Protein AF-A0AAD4EP24-F1 (afdb_monomer_lite)

Foldseek 3Di:
DDDDDPVRVVPDDQADQPDFDFQPCVLLVLLVVLLVLLVVLLVLLCCLCCPVVVHDDPLNVLLCVLRPDDALVVLSVLLVCLVPPLPLGGFPNNGDLVSQLVSLVSVLSNVLSLLSSLLSLLLSLLVVQCVVDDPPDPLNVVSVVLNVLSVVLSVVLNVCSCVQFVVPSVRRPPPDDPPRGDQPLVSQLSSLVVSLVSLVCSLVSCVVVVVPDPDDPLVVVLVVVLSVLSVVLSVLSVVLSVLSCCLRPPDPRNSNSVNSNSSSSSSNSSSSSSSSSSVSVSSCVPVVDDDDDDDDDDDDDDDDDDDDDDDDPVVVVVVLLVVLVVVVVCLVCVVPPDPDDDFPCRVCVVVVHDLQPAQEDEFLADPPVRLTAQLPGPQNYAYEFFPPVVVLDDAPPVDSNHPDHVSNVPSHHYHYDDLPQQDDPPDGDNFDDDPNWTWHDNVVPPQKIKTQQDDVHDRRIKMWGFDDDVVTDIDTGRPVSPPDPCVPPPDPVRYDPPDDPPHPPPPDPPPD

pLDDT: mean 79.27, std 17.79, range [28.62, 97.06]

Radius of gyration: 34.23 Å; chains: 1; bounding box: 93×61×88 Å

Organism: NCBI:txid669026

InterPro domains:
  IPR036866 Ribonuclease Z/Hydroxyacylglutathione hydrolase-like [G3DSA:3.60.15.10] (319-502)
  IPR036866 Ribonuclease Z/Hydroxyacylglutathione hydrolase-like [SSF56281] (338-500)
  IPR049326 Rhodopsin domain, fungi [PF20684] (44-284)
  IPR052337 Satratoxin biosynthesis SC1 cluster protein 4-like [PTHR33048] (27-323)

Sequence (512 aa):
MRSPPKDVVASWPAPNYIDPVTRGPALVIVEIIALCISTICLGLRLFVRIHILRSPDWDDWLMVVAAASVTGTGVTVCVVLASTHYGWDRHVWDLTMAKMVAGRQVSFAAQALFVTATGLAKISIFVSYLRIAPPASWFRRLTFIGIGLTAIITGSILIALFAECKPMSSYWNLARTQQDCFSENPMLMAHATTGAFLDFFIWVLPLPTLYRAKLPVSQRFALIALFSFGLVVVFAGCIRIYWIHYVVEETYDVTWYGFQLWLWTAVEVQLGIVCGCVPWLKSLKRFWKPQTVTEASARQSGPRSDGKGTISSKRVRALRMDTLRTMMTARGEHTDLERGSKDVYEILEEGRVDANSIEAIIWSHHHFEHVGNPSTFPPTTALIVGPGFKTMLPGYPANPDSTILESDLANRQLIELDFDMGSCGNDTYKTPTIGQFRALDYFGDGSFYLFDSPGHTIGHISALARVTANPASFVLLTGDAIHHPGEIRPSKYNPPPDNIIPEPFAPDPSGL

Secondary structure (DSSP, 8-state):
-PPPPHHHHHHSPPP-SSS--B--SHHHHHHHHHHHHHHHHHHHHHHIIIIIS----HHHHHHHIIIIISHHHHHHHHHHHHHHTS-TTB-GGG--HHHHHHHHHHHHHHHHHHHHHHHHHHHHHHHHHHHHSPTT-HHHHHHHHHHHHHHHHHHHHHHHHHHSBSSGGGGT-TTS-GGGB--HHHHHHHHHHHHHHHHHHHHHTTHHHHHHS---HHHHHHHHHHHHHHHHHHHHHHHHHHHHHIIIII-S-HHHHHHHHHHHHHHHHHHHHHHHHHHHHGGGGGTSS-----------------------HHHHHHHHHHHHHHHHHHHHSTTSS-SSPPPHHHHHHHTT--GGG--EEE-S--SHHHH--GGGS-TTSEEEE-TTGGGG-S-BTTSTT-SSBHHHHTTS-EEE-BTTTTEETTEE-PPPEETTEEEEESSSSSSEEEEE--SSSTT-EEEEEEEEETTEEEEEE-GGG-SSTTTT-SBTTBPPPS--SS-TTPPPTT--

Structure (mmCIF, N/CA/C/O backbone):
data_AF-A0AAD4EP24-F1
#
_entry.id   AF-A0AAD4EP24-F1
#
loop_
_atom_site.group_PDB
_atom_site.id
_atom_site.type_symbol
_atom_site.label_atom_id
_atom_site.label_alt_id
_atom_site.label_comp_id
_atom_site.label_asym_id
_atom_site.label_entity_id
_atom_site.label_seq_id
_atom_site.pdbx_PDB_ins_code
_atom_site.Cartn_x
_atom_site.Cartn_y
_atom_site.Cartn_z
_atom_site.occupancy
_atom_site.B_iso_or_equiv
_atom_site.auth_seq_id
_atom_site.auth_comp_id
_atom_site.auth_asym_id
_atom_site.auth_atom_id
_atom_site.pdbx_PDB_model_num
ATOM 1 N N . MET A 1 1 ? 25.139 -7.328 -18.710 1.00 62.94 1 MET A N 1
ATOM 2 C CA . MET A 1 1 ? 24.661 -8.050 -19.910 1.00 62.94 1 MET A CA 1
ATOM 3 C C . MET A 1 1 ? 25.853 -8.612 -20.660 1.00 62.94 1 MET A C 1
ATOM 5 O O . MET A 1 1 ? 26.884 -7.948 -20.735 1.00 62.94 1 MET A O 1
ATOM 9 N N . ARG A 1 2 ? 25.726 -9.830 -21.189 1.00 74.00 2 ARG A N 1
ATOM 10 C CA . ARG A 1 2 ? 26.747 -10.455 -22.040 1.00 74.00 2 ARG A CA 1
ATOM 11 C C . ARG A 1 2 ? 26.769 -9.807 -23.427 1.00 74.00 2 ARG A C 1
ATOM 13 O O . ARG A 1 2 ? 25.726 -9.387 -23.924 1.00 74.00 2 ARG A O 1
ATOM 20 N N . SER A 1 3 ? 27.945 -9.739 -24.048 1.00 74.50 3 SER A N 1
ATOM 21 C CA . SER A 1 3 ? 28.042 -9.270 -25.435 1.00 74.50 3 SER A CA 1
ATOM 22 C C . SER A 1 3 ? 27.610 -10.392 -26.376 1.00 74.50 3 SER A C 1
ATOM 24 O O . SER A 1 3 ? 28.006 -11.539 -26.149 1.00 74.50 3 SER A O 1
ATOM 26 N N . PRO A 1 4 ? 26.822 -10.093 -27.420 1.00 80.00 4 PRO A N 1
ATOM 27 C CA . PRO A 1 4 ? 26.449 -11.086 -28.413 1.00 80.00 4 PRO A CA 1
ATOM 28 C C . PRO A 1 4 ? 27.687 -11.552 -29.203 1.00 80.00 4 PRO A C 1
ATOM 30 O O . PRO A 1 4 ? 28.484 -10.715 -29.642 1.00 80.00 4 PRO A O 1
ATOM 33 N N . PRO A 1 5 ? 27.876 -12.872 -29.388 1.00 83.19 5 PRO A N 1
ATOM 34 C CA . PRO A 1 5 ? 28.864 -13.428 -30.302 1.00 83.19 5 PRO A CA 1
ATOM 35 C C . PRO A 1 5 ? 28.684 -12.885 -31.724 1.00 83.19 5 PRO A C 1
ATOM 37 O O . PRO A 1 5 ? 27.574 -12.549 -32.141 1.00 83.19 5 PRO A O 1
ATOM 40 N N . LYS A 1 6 ? 29.775 -12.793 -32.491 1.00 82.81 6 LYS A N 1
ATOM 41 C CA . LYS A 1 6 ? 29.748 -12.193 -33.839 1.00 82.81 6 LYS A CA 1
ATOM 42 C C . LYS A 1 6 ? 28.834 -12.952 -34.806 1.00 82.81 6 LYS A C 1
ATOM 44 O O . LYS A 1 6 ? 28.214 -12.330 -35.659 1.00 82.81 6 LYS A O 1
ATOM 49 N N . ASP A 1 7 ? 28.750 -14.267 -34.658 1.00 85.12 7 ASP A N 1
ATOM 50 C CA . ASP A 1 7 ? 27.849 -15.162 -35.386 1.00 85.12 7 ASP A CA 1
ATOM 51 C C . ASP A 1 7 ? 26.374 -14.865 -35.084 1.00 85.12 7 ASP A C 1
ATOM 53 O O . ASP A 1 7 ? 25.567 -14.774 -36.008 1.00 85.12 7 ASP A O 1
ATOM 57 N N . VAL A 1 8 ? 26.033 -14.599 -33.820 1.00 85.44 8 VAL A N 1
ATOM 58 C CA . VAL A 1 8 ? 24.677 -14.193 -33.427 1.00 85.44 8 VAL A CA 1
ATOM 59 C C . VAL A 1 8 ? 24.332 -12.823 -34.005 1.00 85.44 8 VAL A C 1
ATOM 61 O O . VAL A 1 8 ? 23.261 -12.665 -34.584 1.00 85.44 8 VAL A O 1
ATOM 64 N N . VAL A 1 9 ? 25.244 -11.849 -33.924 1.00 83.75 9 VAL A N 1
ATOM 65 C CA . VAL A 1 9 ? 25.025 -10.517 -34.520 1.00 83.75 9 VAL A CA 1
ATOM 66 C C . VAL A 1 9 ? 24.841 -10.613 -36.037 1.00 83.75 9 VAL A C 1
ATOM 68 O O . VAL A 1 9 ? 23.993 -9.926 -36.595 1.00 83.75 9 VAL A O 1
ATOM 71 N N . ALA A 1 10 ? 25.596 -11.487 -36.707 1.00 84.06 10 ALA A N 1
ATOM 72 C CA . ALA A 1 10 ? 25.467 -11.714 -38.146 1.00 84.06 10 ALA A CA 1
ATOM 73 C C . ALA A 1 10 ? 24.144 -12.397 -38.536 1.00 84.06 10 ALA A C 1
ATOM 75 O O . ALA A 1 10 ? 23.699 -12.246 -39.671 1.00 84.06 10 ALA A O 1
ATOM 76 N N . SER A 1 11 ? 23.517 -13.135 -37.613 1.00 89.62 11 SER A N 1
ATOM 77 C CA . SER A 1 11 ? 22.205 -13.759 -37.828 1.00 89.62 11 SER A CA 1
ATOM 78 C C . SER A 1 11 ? 21.028 -12.785 -37.703 1.00 89.62 11 SER A C 1
ATOM 80 O O . SER A 1 11 ? 19.905 -13.137 -38.066 1.00 89.62 11 SER A O 1
ATOM 82 N N . TRP A 1 12 ? 21.254 -11.574 -37.182 1.00 88.31 12 TRP A N 1
ATOM 83 C CA . TRP A 1 12 ? 20.189 -10.597 -36.988 1.00 88.31 12 TRP A CA 1
ATOM 84 C C . TRP A 1 12 ? 19.688 -10.004 -38.312 1.00 88.31 12 TRP A C 1
ATOM 86 O O . TRP A 1 12 ? 20.472 -9.817 -39.247 1.00 88.31 12 TRP A O 1
ATOM 96 N N . PRO A 1 13 ? 18.388 -9.662 -38.399 1.00 90.62 13 PRO A N 1
ATOM 97 C CA . PRO A 1 13 ? 17.847 -8.922 -39.531 1.00 90.62 13 PRO A CA 1
ATOM 98 C C . PRO A 1 13 ? 18.548 -7.573 -39.732 1.00 90.62 13 PRO A C 1
ATOM 100 O O . PRO A 1 13 ? 19.121 -6.999 -38.804 1.00 90.62 13 PRO A O 1
ATOM 103 N N . ALA A 1 14 ? 18.452 -7.032 -40.950 1.00 86.69 14 ALA A N 1
ATOM 104 C CA . ALA A 1 14 ? 18.915 -5.677 -41.225 1.00 86.69 14 ALA A CA 1
ATOM 105 C C . ALA A 1 14 ? 18.166 -4.667 -40.324 1.00 86.69 14 ALA A C 1
ATOM 107 O O . ALA A 1 14 ? 16.932 -4.697 -40.307 1.00 86.69 14 ALA A O 1
ATOM 108 N N . PRO A 1 15 ? 18.877 -3.774 -39.607 1.00 87.38 15 PRO A N 1
ATOM 109 C CA . PRO A 1 15 ? 18.262 -2.776 -38.738 1.00 87.38 15 PRO A CA 1
ATOM 110 C C . PRO A 1 15 ? 17.235 -1.902 -39.458 1.00 87.38 15 PRO A C 1
ATOM 112 O O . PRO A 1 15 ? 17.551 -1.269 -40.470 1.00 87.38 15 PRO A O 1
ATOM 115 N N . ASN A 1 16 ? 16.033 -1.794 -38.898 1.00 89.62 16 ASN A N 1
ATOM 116 C CA . ASN A 1 16 ? 15.007 -0.876 -39.371 1.00 89.62 16 ASN A CA 1
ATOM 117 C C . ASN A 1 16 ? 14.852 0.301 -38.399 1.00 89.62 16 ASN A C 1
ATOM 119 O O . ASN A 1 16 ? 14.092 0.259 -37.436 1.00 89.62 16 ASN A O 1
ATOM 123 N N . TYR A 1 17 ? 15.561 1.398 -38.673 1.00 86.25 17 TYR A N 1
ATOM 124 C CA . TYR A 1 17 ? 15.497 2.602 -37.836 1.00 86.25 17 TYR A CA 1
ATOM 125 C C . TYR A 1 17 ? 14.299 3.516 -38.128 1.00 86.25 17 TYR A C 1
ATOM 127 O O . TYR A 1 17 ? 14.071 4.458 -37.368 1.00 86.25 17 TYR A O 1
ATOM 135 N N . ILE A 1 18 ? 13.574 3.278 -39.226 1.00 84.69 18 ILE A N 1
ATOM 136 C CA . ILE A 1 18 ? 12.519 4.173 -39.722 1.00 84.69 18 ILE A CA 1
ATOM 137 C C . ILE A 1 18 ? 11.156 3.739 -39.179 1.00 84.69 18 ILE A C 1
ATOM 139 O O . ILE A 1 18 ? 10.444 4.568 -38.619 1.00 84.69 18 ILE A O 1
ATOM 143 N N . ASP A 1 19 ? 10.827 2.451 -39.299 1.00 85.31 19 ASP A N 1
ATOM 144 C CA . ASP A 1 19 ? 9.550 1.886 -38.846 1.00 85.31 19 ASP A CA 1
ATOM 145 C C . ASP A 1 19 ? 9.747 0.504 -38.192 1.00 85.31 19 ASP A C 1
ATOM 147 O O . ASP A 1 19 ? 9.393 -0.526 -38.774 1.00 85.31 19 ASP A O 1
ATOM 151 N N . PRO A 1 20 ? 10.421 0.441 -37.028 1.00 89.00 20 PRO A N 1
ATOM 152 C CA . PRO A 1 20 ? 10.692 -0.822 -36.355 1.00 89.00 20 PRO A CA 1
ATOM 153 C C . PRO A 1 20 ? 9.420 -1.458 -35.799 1.00 89.00 20 PRO A C 1
ATOM 155 O O . PRO A 1 20 ? 8.490 -0.773 -35.371 1.00 89.00 20 PRO A O 1
ATOM 158 N N . VAL A 1 21 ? 9.429 -2.787 -35.691 1.00 89.31 21 VAL A N 1
ATOM 159 C CA . VAL A 1 21 ? 8.364 -3.520 -34.998 1.00 89.31 21 VAL A CA 1
ATOM 160 C C . VAL A 1 21 ? 8.386 -3.146 -33.515 1.00 89.31 21 VAL A C 1
ATOM 162 O O . VAL A 1 21 ? 9.416 -3.259 -32.848 1.00 89.31 21 VAL A O 1
ATOM 165 N N . THR A 1 22 ? 7.239 -2.716 -32.989 1.00 90.25 22 THR A N 1
ATOM 166 C CA . THR A 1 22 ? 7.082 -2.335 -31.578 1.00 90.25 22 THR A CA 1
ATOM 167 C C . THR A 1 22 ? 6.056 -3.217 -30.873 1.00 90.25 22 THR A C 1
ATOM 169 O O . THR A 1 22 ? 5.113 -3.720 -31.485 1.00 90.25 22 THR A O 1
ATOM 172 N N . ARG A 1 23 ? 6.206 -3.386 -29.555 1.00 86.50 23 ARG A N 1
ATOM 173 C CA . ARG A 1 23 ? 5.222 -4.077 -28.698 1.00 86.50 23 ARG A CA 1
ATOM 174 C C . ARG A 1 23 ? 3.975 -3.246 -28.369 1.00 86.50 23 ARG A C 1
ATOM 176 O O . ARG A 1 23 ? 3.052 -3.754 -27.733 1.00 86.50 23 ARG A O 1
ATOM 183 N N . GLY A 1 24 ? 3.936 -1.985 -28.793 1.00 87.06 24 GLY A N 1
ATOM 184 C CA . GLY A 1 24 ? 2.836 -1.067 -28.513 1.00 87.06 24 GLY A CA 1
ATOM 185 C C . GLY A 1 24 ? 2.810 -0.538 -27.068 1.00 87.06 24 GLY A C 1
ATOM 186 O O . GLY A 1 24 ? 3.735 -0.766 -26.286 1.00 87.06 24 GLY A O 1
ATOM 187 N N . PRO A 1 25 ? 1.741 0.185 -26.685 1.00 88.62 25 PRO A N 1
ATOM 188 C CA . PRO A 1 25 ? 1.689 0.964 -25.444 1.00 88.62 25 PRO A CA 1
ATOM 189 C C . PRO A 1 25 ? 1.304 0.152 -24.195 1.00 88.62 25 PRO A C 1
ATOM 191 O O . PRO A 1 25 ? 1.095 0.737 -23.134 1.00 88.62 25 PRO A O 1
ATOM 194 N N . ALA A 1 26 ? 1.180 -1.176 -24.295 1.00 87.19 26 ALA A N 1
ATOM 195 C CA . ALA A 1 26 ? 0.604 -2.018 -23.243 1.00 87.19 26 ALA A CA 1
ATOM 196 C C . ALA A 1 26 ? 1.304 -1.856 -21.883 1.00 87.19 26 ALA A C 1
ATOM 198 O O . ALA A 1 26 ? 0.634 -1.716 -20.864 1.00 87.19 26 ALA A O 1
ATOM 199 N N . LEU A 1 27 ? 2.639 -1.811 -21.871 1.00 86.31 27 LEU A N 1
ATOM 200 C CA . LEU A 1 27 ? 3.416 -1.618 -20.644 1.00 86.31 27 LEU A CA 1
ATOM 201 C C . LEU A 1 27 ? 3.127 -0.256 -20.006 1.00 86.31 27 LEU A C 1
ATOM 203 O O . LEU A 1 27 ? 2.814 -0.203 -18.825 1.00 86.31 27 LEU A O 1
ATOM 207 N N . VAL A 1 28 ? 3.105 0.825 -20.788 1.00 87.94 28 VAL A N 1
ATOM 208 C CA . VAL A 1 28 ? 2.785 2.170 -20.278 1.00 87.94 28 VAL A CA 1
ATOM 209 C C . VAL A 1 28 ? 1.371 2.224 -19.693 1.00 87.94 28 VAL A C 1
ATOM 211 O O . VAL A 1 28 ? 1.163 2.823 -18.640 1.00 87.94 28 VAL A O 1
ATOM 214 N N . ILE A 1 29 ? 0.400 1.574 -20.341 1.00 89.75 29 ILE A N 1
ATOM 215 C CA . ILE A 1 29 ? -0.987 1.519 -19.860 1.00 89.75 29 ILE A CA 1
ATOM 216 C C . ILE A 1 29 ? -1.062 0.806 -18.506 1.00 89.75 29 ILE A C 1
ATOM 218 O O . ILE A 1 29 ? -1.659 1.340 -17.570 1.00 89.75 29 ILE A O 1
ATOM 222 N N . VAL A 1 30 ? -0.446 -0.375 -18.388 1.00 88.25 30 VAL A N 1
ATOM 223 C CA . VAL A 1 30 ? -0.438 -1.145 -17.134 1.00 88.25 30 VAL A CA 1
ATOM 224 C C . VAL A 1 30 ? 0.235 -0.351 -16.015 1.00 88.25 30 VAL A C 1
ATOM 226 O O . VAL A 1 30 ? -0.309 -0.274 -14.914 1.00 88.25 30 VAL A O 1
ATOM 229 N N . GLU A 1 31 ? 1.356 0.305 -16.314 1.00 85.44 31 GLU A N 1
ATOM 230 C CA . GLU A 1 31 ? 2.093 1.128 -15.356 1.00 85.44 31 GLU A CA 1
ATOM 231 C C . GLU A 1 31 ? 1.285 2.301 -14.809 1.00 85.44 31 GLU A C 1
ATOM 233 O O . GLU A 1 31 ? 1.237 2.519 -13.597 1.00 85.44 31 GLU A O 1
ATOM 238 N N . ILE A 1 32 ? 0.624 3.055 -15.691 1.00 87.94 32 ILE A N 1
ATOM 239 C CA . ILE A 1 32 ? -0.176 4.216 -15.288 1.00 87.94 32 ILE A CA 1
ATOM 240 C C . ILE A 1 32 ? -1.355 3.767 -14.423 1.00 87.94 32 ILE A C 1
ATOM 242 O O . ILE A 1 32 ? -1.615 4.370 -13.382 1.00 87.94 32 ILE A O 1
ATOM 246 N N . ILE A 1 33 ? -2.042 2.687 -14.811 1.00 90.62 33 ILE A N 1
ATOM 247 C CA . ILE A 1 33 ? -3.167 2.145 -14.036 1.00 90.62 33 ILE A CA 1
ATOM 248 C C . ILE A 1 33 ? -2.694 1.706 -12.649 1.00 90.62 33 ILE A C 1
ATOM 250 O O . ILE A 1 33 ? -3.297 2.089 -11.642 1.00 90.62 33 ILE A O 1
ATOM 254 N N . ALA A 1 34 ? -1.605 0.937 -12.584 1.00 87.06 34 ALA A N 1
ATOM 255 C CA . ALA A 1 34 ? -1.043 0.489 -11.319 1.00 87.06 34 ALA A CA 1
ATOM 256 C C . ALA A 1 34 ? -0.623 1.683 -10.444 1.00 87.06 34 ALA A C 1
ATOM 258 O O . ALA A 1 34 ? -0.926 1.685 -9.248 1.00 87.06 34 ALA A O 1
ATOM 259 N N . LEU A 1 35 ? -0.036 2.730 -11.044 1.00 88.00 35 LEU A N 1
ATOM 260 C CA . LEU A 1 35 ? 0.394 3.944 -10.341 1.00 88.00 35 LEU A CA 1
ATOM 261 C C . LEU A 1 35 ? -0.787 4.701 -9.741 1.00 88.00 35 LEU A C 1
ATOM 263 O O . LEU A 1 35 ? -0.732 5.131 -8.587 1.00 88.00 35 LEU A O 1
ATOM 267 N N . CYS A 1 36 ? -1.875 4.845 -10.495 1.00 89.44 36 CYS A N 1
ATOM 268 C CA . CYS A 1 36 ? -3.095 5.453 -9.981 1.00 89.44 36 CYS A CA 1
ATOM 269 C C . CYS A 1 36 ? -3.636 4.664 -8.781 1.00 89.44 36 CYS A C 1
ATOM 271 O O . CYS A 1 36 ? -3.939 5.259 -7.746 1.00 89.44 36 CYS A O 1
ATOM 273 N N . ILE A 1 37 ? -3.706 3.333 -8.886 1.00 89.12 37 ILE A N 1
ATOM 274 C CA . ILE A 1 37 ? -4.206 2.470 -7.807 1.00 89.12 37 ILE A CA 1
ATOM 275 C C . ILE A 1 37 ? -3.319 2.583 -6.563 1.00 89.12 37 ILE A C 1
ATOM 277 O O . ILE A 1 37 ? -3.830 2.820 -5.466 1.00 89.12 37 ILE A O 1
ATOM 281 N N . SER A 1 38 ? -1.999 2.458 -6.715 1.00 87.75 38 SER A N 1
ATOM 282 C CA . SER A 1 38 ? -1.055 2.527 -5.595 1.00 87.75 38 SER A CA 1
ATOM 283 C C . SER A 1 38 ? -1.075 3.900 -4.914 1.00 87.75 38 SER A C 1
ATOM 285 O O . SER A 1 38 ? -1.095 3.975 -3.682 1.00 87.75 38 SER A O 1
ATOM 287 N N . THR A 1 39 ? -1.191 4.981 -5.692 1.00 87.81 39 THR A N 1
ATOM 288 C CA . THR A 1 39 ? -1.302 6.356 -5.181 1.00 87.81 39 THR A CA 1
ATOM 289 C C . THR A 1 39 ? -2.600 6.577 -4.407 1.00 87.81 39 THR A C 1
ATOM 291 O O . THR A 1 39 ? -2.577 7.147 -3.315 1.00 87.81 39 THR A O 1
ATOM 294 N N . ILE A 1 40 ? -3.734 6.087 -4.921 1.00 89.62 40 ILE A N 1
ATOM 295 C CA . ILE A 1 40 ? -5.026 6.158 -4.223 1.00 89.62 40 ILE A CA 1
ATOM 296 C C . ILE A 1 40 ? -4.964 5.364 -2.913 1.00 89.62 40 ILE A C 1
ATOM 298 O O . ILE A 1 40 ? -5.366 5.875 -1.867 1.00 89.62 40 ILE A O 1
ATOM 302 N N . CYS A 1 41 ? -4.425 4.141 -2.931 1.00 87.69 41 CYS A N 1
ATOM 303 C CA . CYS A 1 41 ? -4.275 3.325 -1.726 1.00 87.69 41 CYS A CA 1
ATOM 304 C C . CYS A 1 41 ? -3.390 3.999 -0.669 1.00 87.69 41 CYS A C 1
ATOM 306 O O . CYS A 1 41 ? -3.735 3.969 0.515 1.00 87.69 41 CYS A O 1
ATOM 308 N N . LEU A 1 42 ? -2.289 4.634 -1.082 1.00 88.56 42 LEU A N 1
ATOM 309 C CA . LEU A 1 42 ? -1.435 5.409 -0.186 1.00 88.56 42 LEU A CA 1
ATOM 310 C C . LEU A 1 42 ? -2.167 6.632 0.373 1.00 88.56 42 LEU A C 1
ATOM 312 O O . LEU A 1 42 ? -2.125 6.863 1.579 1.00 88.56 42 LEU A O 1
ATOM 316 N N . GLY A 1 43 ? -2.867 7.388 -0.475 1.00 89.38 43 GLY A N 1
ATOM 317 C CA . GLY A 1 43 ? -3.657 8.545 -0.056 1.00 89.38 43 GLY A CA 1
ATOM 318 C C . GLY A 1 43 ? -4.709 8.164 0.985 1.00 89.38 43 GLY A C 1
ATOM 319 O O . GLY A 1 43 ? -4.800 8.797 2.035 1.00 89.38 43 GLY A O 1
ATOM 320 N N . LEU A 1 44 ? -5.429 7.062 0.758 1.00 88.00 44 LEU A N 1
ATOM 321 C CA . LEU A 1 44 ? -6.381 6.508 1.722 1.00 88.00 44 LEU A CA 1
ATOM 322 C C . LEU A 1 44 ? -5.697 6.057 3.016 1.00 88.00 44 LEU A C 1
ATOM 324 O O . LEU A 1 44 ? -6.210 6.330 4.101 1.00 88.00 44 LEU A O 1
ATOM 328 N N . ARG A 1 45 ? -4.534 5.397 2.929 1.00 86.88 45 ARG A N 1
ATOM 329 C CA . ARG A 1 45 ? -3.745 5.018 4.108 1.00 86.88 45 ARG A CA 1
ATOM 330 C C . ARG A 1 45 ? -3.386 6.256 4.931 1.00 86.88 45 ARG A C 1
ATOM 332 O O . ARG A 1 45 ? -3.660 6.277 6.126 1.00 86.88 45 ARG A O 1
ATOM 339 N N . LEU A 1 46 ? -2.820 7.289 4.311 1.00 89.19 46 LEU A N 1
ATOM 340 C CA . LEU A 1 46 ? -2.446 8.528 4.997 1.00 89.19 46 LEU A CA 1
ATOM 341 C C . LEU A 1 46 ? -3.660 9.240 5.581 1.00 89.19 46 LEU A C 1
ATOM 343 O O . LEU A 1 46 ? -3.621 9.640 6.740 1.00 89.19 46 LEU A O 1
ATOM 347 N N . PHE A 1 47 ? -4.759 9.325 4.834 1.00 88.06 47 PHE A N 1
ATOM 348 C CA . PHE A 1 47 ? -6.002 9.912 5.320 1.00 88.06 47 PHE A CA 1
ATOM 349 C C . PHE A 1 47 ? -6.508 9.195 6.577 1.00 88.06 47 PHE A C 1
ATOM 351 O O . PHE A 1 47 ? -6.774 9.827 7.599 1.00 88.06 47 PHE A O 1
ATOM 358 N N . VAL A 1 48 ? -6.546 7.858 6.557 1.00 84.25 48 VAL A N 1
ATOM 359 C CA . VAL A 1 48 ? -6.900 7.054 7.734 1.00 84.25 48 VAL A CA 1
ATOM 360 C C . VAL A 1 48 ? -5.952 7.327 8.895 1.00 84.25 48 VAL A C 1
ATOM 362 O O . VAL A 1 48 ? -6.389 7.422 10.034 1.00 84.25 48 VAL A O 1
ATOM 365 N N . ARG A 1 49 ? -4.649 7.420 8.651 1.00 85.25 49 ARG A N 1
ATOM 366 C CA . ARG A 1 49 ? -3.642 7.460 9.720 1.00 85.25 49 ARG A CA 1
ATOM 367 C C . ARG A 1 49 ? -3.508 8.841 10.348 1.00 85.25 49 ARG A C 1
ATOM 369 O O . ARG A 1 49 ? -3.372 8.932 11.566 1.00 85.25 49 ARG A O 1
ATOM 376 N N . ILE A 1 50 ? -3.594 9.883 9.531 1.00 86.81 50 ILE A N 1
ATOM 377 C CA . ILE A 1 50 ? -3.471 11.282 9.940 1.00 86.81 50 ILE A CA 1
ATOM 378 C C . ILE A 1 50 ? -4.808 11.801 10.467 1.00 86.81 50 ILE A C 1
ATOM 380 O O . ILE A 1 50 ? -4.838 12.399 11.538 1.00 86.81 50 ILE A O 1
ATOM 384 N N . HIS A 1 51 ? -5.915 11.543 9.765 1.00 83.50 51 HIS A N 1
ATOM 385 C CA . HIS A 1 51 ? -7.199 12.167 10.091 1.00 83.50 51 HIS A CA 1
ATOM 386 C C . HIS A 1 51 ? -8.137 11.268 10.903 1.00 83.50 51 HIS A C 1
ATOM 388 O O . HIS A 1 51 ? -8.759 11.765 11.838 1.00 83.50 51 HIS A O 1
ATOM 394 N N . ILE A 1 52 ? -8.218 9.962 10.608 1.00 79.88 52 ILE A N 1
ATOM 395 C CA . ILE A 1 52 ? -9.160 9.057 11.304 1.00 79.88 52 ILE A CA 1
ATOM 396 C C . ILE A 1 52 ? -8.567 8.514 12.610 1.00 79.88 52 ILE A C 1
ATOM 398 O O . ILE A 1 52 ? -9.188 8.585 13.663 1.00 79.88 52 ILE A O 1
ATOM 402 N N . LEU A 1 53 ? -7.369 7.936 12.545 1.00 79.00 53 LEU A N 1
ATOM 403 C CA . LEU A 1 53 ? -6.692 7.322 13.688 1.00 79.00 53 LEU A CA 1
ATOM 404 C C . LEU A 1 53 ? -5.814 8.319 14.453 1.00 79.00 53 LEU A C 1
ATOM 406 O O . LEU A 1 53 ? -5.414 8.007 15.570 1.00 79.00 53 LEU A O 1
ATOM 410 N N . ARG A 1 54 ? -5.498 9.478 13.848 1.00 79.25 54 ARG A N 1
ATOM 411 C CA . ARG A 1 54 ? -4.632 10.543 14.396 1.00 79.25 54 ARG A CA 1
ATOM 412 C C . ARG A 1 54 ? -3.343 10.003 15.035 1.00 79.25 54 ARG A C 1
ATOM 414 O O . ARG A 1 54 ? -2.886 10.481 16.066 1.00 79.25 54 ARG A O 1
ATOM 421 N N . SER A 1 55 ? -2.760 8.973 14.422 1.00 78.94 55 SER A N 1
ATOM 422 C CA . SER A 1 55 ? -1.611 8.242 14.964 1.00 78.94 55 SER A CA 1
ATOM 423 C C . SER A 1 55 ? -0.583 7.893 13.874 1.00 78.94 55 SER A C 1
ATOM 425 O O . SER A 1 55 ? -0.283 6.700 13.700 1.00 78.94 55 SER A O 1
ATOM 427 N N . PRO A 1 56 ? -0.086 8.870 13.088 1.00 82.56 56 PRO A N 1
ATOM 428 C CA . PRO A 1 56 ? 0.949 8.601 12.094 1.00 82.56 56 PRO A CA 1
ATOM 429 C C . PRO A 1 56 ? 2.212 8.065 12.775 1.00 82.56 56 PRO A C 1
ATOM 431 O O . PRO A 1 56 ? 2.505 8.405 13.921 1.00 82.56 56 PRO A O 1
ATOM 434 N N . ASP A 1 57 ? 2.945 7.202 12.086 1.00 82.06 57 ASP A N 1
ATOM 435 C CA . ASP A 1 57 ? 4.196 6.631 12.593 1.00 82.06 57 ASP A CA 1
ATOM 436 C C . ASP A 1 57 ? 5.227 6.482 11.478 1.00 82.06 57 ASP A C 1
ATOM 438 O O . ASP A 1 57 ? 4.963 6.761 10.308 1.00 82.06 57 ASP A O 1
ATOM 442 N N . TRP A 1 58 ? 6.415 6.016 11.842 1.00 82.44 58 TRP A N 1
ATOM 443 C CA . TRP A 1 58 ? 7.511 5.756 10.924 1.00 82.44 58 TRP A CA 1
ATOM 444 C C . TRP A 1 58 ? 7.143 4.820 9.775 1.00 82.44 58 TRP A C 1
ATOM 446 O O . TRP A 1 58 ? 7.684 4.985 8.686 1.00 82.44 58 TRP A O 1
ATOM 456 N N . ASP A 1 59 ? 6.211 3.879 9.958 1.00 82.62 59 ASP A N 1
ATOM 457 C CA . ASP A 1 59 ? 5.767 3.020 8.856 1.00 82.62 59 ASP A CA 1
ATOM 458 C C . ASP A 1 59 ? 5.043 3.804 7.753 1.00 82.62 59 ASP A C 1
ATOM 460 O O . ASP A 1 59 ? 5.237 3.507 6.573 1.00 82.62 59 ASP A O 1
ATOM 464 N N . ASP A 1 60 ? 4.278 4.837 8.114 1.00 84.31 60 ASP A N 1
ATOM 465 C CA . ASP A 1 60 ? 3.603 5.721 7.164 1.00 84.31 60 ASP A CA 1
ATOM 466 C C . ASP A 1 60 ? 4.613 6.551 6.365 1.00 84.31 60 ASP A C 1
ATOM 468 O O . ASP A 1 60 ? 4.533 6.597 5.139 1.00 84.31 60 ASP A O 1
ATOM 472 N N . TRP A 1 61 ? 5.616 7.130 7.030 1.00 85.81 61 TRP A N 1
ATOM 473 C CA . TRP A 1 61 ? 6.661 7.908 6.356 1.00 85.81 61 TRP A CA 1
ATOM 474 C C . TRP A 1 61 ? 7.552 7.048 5.462 1.00 85.81 61 TRP A C 1
ATOM 476 O O . TRP A 1 61 ? 7.842 7.436 4.332 1.00 85.81 61 TRP A O 1
ATOM 486 N N . LEU A 1 62 ? 7.936 5.855 5.922 1.00 84.12 62 LEU A N 1
ATOM 487 C CA . LEU A 1 62 ? 8.691 4.901 5.107 1.00 84.12 62 LEU A CA 1
ATOM 488 C C . LEU A 1 62 ? 7.899 4.476 3.867 1.00 84.12 62 LEU A C 1
ATOM 490 O O . LEU A 1 62 ? 8.473 4.392 2.783 1.00 84.12 62 LEU A O 1
ATOM 494 N N . MET A 1 63 ? 6.583 4.270 4.000 1.00 84.94 63 MET A N 1
ATOM 495 C CA . MET A 1 63 ? 5.724 3.957 2.857 1.00 84.94 63 MET A CA 1
ATOM 496 C C . MET A 1 63 ? 5.588 5.152 1.903 1.00 84.94 63 MET A C 1
ATOM 498 O O . MET A 1 63 ? 5.618 4.960 0.694 1.00 84.94 63 MET A O 1
ATOM 502 N N . VAL A 1 64 ? 5.509 6.388 2.409 1.00 86.38 64 VAL A N 1
ATOM 503 C CA . VAL A 1 64 ? 5.512 7.607 1.577 1.00 86.38 64 VAL A CA 1
ATOM 504 C C . VAL A 1 64 ? 6.813 7.753 0.796 1.00 86.38 64 VAL A C 1
ATOM 506 O O . VAL A 1 64 ? 6.772 8.069 -0.389 1.00 86.38 64 VAL A O 1
ATOM 509 N N . VAL A 1 65 ? 7.962 7.486 1.418 1.00 84.12 65 VAL A N 1
ATOM 510 C CA . VAL A 1 65 ? 9.259 7.536 0.724 1.00 84.12 65 VAL A CA 1
ATOM 511 C C . VAL A 1 65 ? 9.388 6.412 -0.308 1.00 84.12 65 VAL A C 1
ATOM 513 O O . VAL A 1 65 ? 9.892 6.631 -1.415 1.00 84.12 65 VAL A O 1
ATOM 516 N N . ALA A 1 66 ? 8.893 5.216 0.019 1.00 80.50 66 ALA A N 1
ATOM 517 C CA . ALA A 1 66 ? 8.857 4.096 -0.914 1.00 80.50 66 ALA A CA 1
ATOM 518 C C . ALA A 1 66 ? 7.953 4.391 -2.125 1.00 80.50 66 ALA A C 1
ATOM 520 O O . ALA A 1 66 ? 8.352 4.136 -3.259 1.00 80.50 66 ALA A O 1
ATOM 521 N N . ALA A 1 67 ? 6.764 4.955 -1.896 1.00 75.06 67 ALA A N 1
ATOM 522 C CA . ALA A 1 67 ? 5.713 5.076 -2.900 1.00 75.06 67 ALA A CA 1
ATOM 523 C C . ALA A 1 67 ? 5.659 6.432 -3.626 1.00 75.06 67 ALA A C 1
ATOM 525 O O . ALA A 1 67 ? 5.546 6.447 -4.847 1.00 75.06 67 ALA A O 1
ATOM 526 N N . ALA A 1 68 ? 5.725 7.561 -2.912 1.00 65.44 68 ALA A N 1
ATOM 527 C CA . ALA A 1 68 ? 5.324 8.870 -3.437 1.00 65.44 68 ALA A CA 1
ATOM 528 C C . ALA A 1 68 ? 6.481 9.780 -3.871 1.00 65.44 68 ALA A C 1
ATOM 530 O O . ALA A 1 68 ? 6.395 10.400 -4.928 1.00 65.44 68 ALA A O 1
ATOM 531 N N . SER A 1 69 ? 7.543 9.916 -3.074 1.00 57.62 69 SER A N 1
ATOM 532 C CA . SER A 1 69 ? 8.451 11.060 -3.253 1.00 57.62 69 SER A CA 1
ATOM 533 C C . SER A 1 69 ? 9.535 10.871 -4.313 1.00 57.62 69 SER A C 1
ATOM 535 O O . SER A 1 69 ? 9.866 11.845 -4.981 1.00 57.62 69 SER A O 1
ATOM 537 N N . VAL A 1 70 ? 10.092 9.667 -4.490 1.00 62.84 70 VAL A N 1
ATOM 538 C CA . VAL A 1 70 ? 11.187 9.440 -5.463 1.00 62.84 70 VAL A CA 1
ATOM 539 C C . VAL A 1 70 ? 11.210 8.014 -6.013 1.00 62.84 70 VAL A C 1
ATOM 541 O O . VAL A 1 70 ? 11.560 7.809 -7.171 1.00 62.84 70 VAL A O 1
ATOM 544 N N . THR A 1 71 ? 10.861 7.013 -5.202 1.00 67.19 71 THR A N 1
ATOM 545 C CA . THR A 1 71 ? 11.320 5.651 -5.483 1.00 67.19 71 THR A CA 1
ATOM 546 C C . THR A 1 71 ? 10.366 4.830 -6.358 1.00 67.19 71 THR A C 1
ATOM 548 O O . THR A 1 71 ? 10.746 4.449 -7.460 1.00 67.19 71 THR A O 1
ATOM 551 N N . GLY A 1 72 ? 9.117 4.601 -5.940 1.00 71.88 72 GLY A N 1
ATOM 552 C CA . GLY A 1 72 ? 8.124 3.874 -6.746 1.00 71.88 72 GLY A CA 1
ATOM 553 C C . GLY A 1 72 ? 7.672 4.645 -7.992 1.00 71.88 72 GLY A C 1
ATOM 554 O O . GLY A 1 72 ? 7.691 4.116 -9.107 1.00 71.88 72 GLY A O 1
ATOM 555 N N . THR A 1 73 ? 7.355 5.931 -7.825 1.00 79.06 73 THR A N 1
ATOM 556 C CA . THR A 1 73 ? 7.090 6.862 -8.935 1.00 79.06 73 THR A CA 1
ATOM 557 C C . THR A 1 73 ? 8.291 6.973 -9.874 1.00 79.06 73 THR A C 1
ATOM 559 O O . THR A 1 73 ? 8.118 6.920 -11.089 1.00 79.06 73 THR A O 1
ATOM 562 N N . GLY A 1 74 ? 9.515 7.040 -9.340 1.00 84.81 74 GLY A N 1
ATOM 563 C CA . GLY A 1 74 ? 10.737 7.090 -10.143 1.00 84.81 74 GLY A CA 1
ATOM 564 C C . GLY A 1 74 ? 10.986 5.825 -10.965 1.00 84.81 74 GLY A C 1
ATOM 565 O O . GLY A 1 74 ? 11.345 5.943 -12.136 1.00 84.81 74 GLY A O 1
ATOM 566 N N . VAL A 1 75 ? 10.741 4.627 -10.412 1.00 86.00 75 VAL A N 1
ATOM 567 C CA . VAL A 1 75 ? 10.795 3.368 -11.186 1.00 86.00 75 VAL A CA 1
ATOM 568 C C . VAL A 1 75 ? 9.801 3.423 -12.343 1.00 86.00 75 VAL A C 1
ATOM 570 O O . VAL A 1 75 ? 10.183 3.158 -13.479 1.00 86.00 75 VAL A O 1
ATOM 573 N N . THR A 1 76 ? 8.563 3.846 -12.077 1.00 87.31 76 THR A N 1
ATOM 574 C CA . THR A 1 76 ? 7.509 3.961 -13.100 1.00 87.31 76 THR A CA 1
ATOM 575 C C . THR A 1 76 ? 7.905 4.942 -14.208 1.00 87.31 76 THR A C 1
ATOM 577 O O . THR A 1 76 ? 7.790 4.636 -15.393 1.00 87.31 76 THR A O 1
ATOM 580 N N . VAL A 1 77 ? 8.455 6.106 -13.845 1.00 89.31 77 VAL A N 1
ATOM 581 C CA . VAL A 1 77 ? 8.971 7.087 -14.813 1.00 89.31 77 VAL A CA 1
ATOM 582 C C . VAL A 1 77 ? 10.108 6.491 -15.644 1.00 89.31 77 VAL A C 1
ATOM 584 O O . VAL A 1 77 ? 10.115 6.653 -16.863 1.00 89.31 77 VAL A O 1
ATOM 587 N N . CYS A 1 78 ? 11.039 5.760 -15.024 1.00 89.81 78 CYS A N 1
ATOM 588 C CA . CYS A 1 78 ? 12.120 5.091 -15.747 1.00 89.81 78 CYS A CA 1
ATOM 589 C C . CYS A 1 78 ? 11.588 4.052 -16.742 1.00 89.81 78 CYS A C 1
ATOM 591 O O . CYS A 1 78 ? 12.060 4.016 -17.875 1.00 89.81 78 CYS A O 1
ATOM 593 N N . VAL A 1 79 ? 10.592 3.250 -16.352 1.00 87.69 79 VAL A N 1
ATOM 594 C CA . VAL A 1 79 ? 9.930 2.255 -17.214 1.00 87.69 79 VAL A CA 1
ATOM 595 C C . VAL A 1 79 ? 9.298 2.934 -18.437 1.00 87.69 79 VAL A C 1
ATOM 597 O O . VAL A 1 79 ? 9.520 2.511 -19.574 1.00 87.69 79 VAL A O 1
ATOM 600 N N . VAL A 1 80 ? 8.559 4.028 -18.219 1.00 89.19 80 VAL A N 1
ATOM 601 C CA . VAL A 1 80 ? 7.918 4.793 -19.299 1.00 89.19 80 VAL A CA 1
ATOM 602 C C . VAL A 1 80 ? 8.967 5.388 -20.235 1.00 89.19 80 VAL A C 1
ATOM 604 O O . VAL A 1 80 ? 8.881 5.173 -21.440 1.00 89.19 80 VAL A O 1
ATOM 607 N N . LEU A 1 81 ? 9.995 6.058 -19.703 1.00 90.44 81 LEU A N 1
ATOM 608 C CA . LEU A 1 81 ? 11.084 6.628 -20.506 1.00 90.44 81 LEU A CA 1
ATOM 609 C C . LEU A 1 81 ? 11.837 5.554 -21.306 1.00 90.44 81 LEU A C 1
ATOM 611 O O . LEU A 1 81 ? 12.139 5.751 -22.487 1.00 90.44 81 LEU A O 1
ATOM 615 N N . ALA A 1 82 ? 12.120 4.408 -20.681 1.00 87.81 82 ALA A N 1
ATOM 616 C CA . ALA A 1 82 ? 12.766 3.269 -21.322 1.00 87.81 82 ALA A CA 1
ATOM 617 C C . ALA A 1 82 ? 11.948 2.772 -22.522 1.00 87.81 82 ALA A C 1
ATOM 619 O O . ALA A 1 82 ? 12.509 2.567 -23.601 1.00 87.81 82 ALA A O 1
ATOM 620 N N . SER A 1 83 ? 10.629 2.639 -22.357 1.00 86.81 83 SER A N 1
ATOM 621 C CA . SER A 1 83 ? 9.728 2.157 -23.404 1.00 86.81 83 SER A CA 1
ATOM 622 C C . SER A 1 83 ? 9.506 3.179 -24.521 1.00 86.81 83 SER A C 1
ATOM 624 O O . SER A 1 83 ? 9.562 2.805 -25.687 1.00 86.81 83 SER A O 1
ATOM 626 N N . THR A 1 84 ? 9.246 4.451 -24.201 1.00 87.62 84 THR A N 1
ATOM 627 C CA . THR A 1 84 ? 8.800 5.444 -25.198 1.00 87.62 84 THR A CA 1
ATOM 628 C C . THR A 1 84 ? 9.948 6.170 -25.893 1.00 87.62 84 THR A C 1
ATOM 630 O O . THR A 1 84 ? 9.841 6.494 -27.075 1.00 87.62 84 THR A O 1
ATOM 633 N N . HIS A 1 85 ? 11.057 6.421 -25.190 1.00 88.06 85 HIS A N 1
ATOM 634 C CA . HIS A 1 85 ? 12.159 7.239 -25.708 1.00 88.06 85 HIS A CA 1
ATOM 635 C C . HIS A 1 85 ? 13.424 6.433 -26.008 1.00 88.06 85 HIS A C 1
ATOM 637 O O . HIS A 1 85 ? 14.122 6.732 -26.983 1.00 88.06 85 HIS A O 1
ATOM 643 N N . TYR A 1 86 ? 13.717 5.401 -25.211 1.00 87.94 86 TYR A N 1
ATOM 644 C CA . TYR A 1 86 ? 14.974 4.647 -25.320 1.00 87.94 86 TYR A CA 1
ATOM 645 C C . TYR A 1 86 ? 14.839 3.278 -25.993 1.00 87.94 86 TYR A C 1
ATOM 647 O O . TYR A 1 86 ? 15.846 2.612 -26.217 1.00 87.94 86 TYR A O 1
ATOM 655 N N . GLY A 1 87 ? 13.625 2.908 -26.409 1.00 83.94 87 GLY A N 1
ATOM 656 C CA . GLY A 1 87 ? 13.383 1.791 -27.317 1.00 83.94 87 GLY A CA 1
ATOM 657 C C . GLY A 1 87 ? 13.431 0.405 -26.670 1.00 83.94 87 GLY A C 1
ATOM 658 O O . GLY A 1 87 ? 13.791 -0.570 -27.318 1.00 83.94 87 GLY A O 1
ATOM 659 N N . TRP A 1 88 ? 13.029 0.290 -25.404 1.00 86.31 88 TRP A N 1
ATOM 660 C CA . TRP A 1 88 ? 12.772 -1.007 -24.755 1.00 86.31 88 TRP A CA 1
ATOM 661 C C . TRP A 1 88 ? 11.463 -1.680 -25.217 1.00 86.31 88 TRP A C 1
ATOM 663 O O . TRP A 1 88 ? 11.022 -2.670 -24.640 1.00 86.31 88 TRP A O 1
ATOM 673 N N . ASP A 1 89 ? 10.835 -1.141 -26.262 1.00 89.12 89 ASP A N 1
ATOM 674 C CA . ASP A 1 89 ? 9.629 -1.645 -26.916 1.00 89.12 89 ASP A CA 1
ATOM 675 C C . ASP A 1 89 ? 9.905 -2.367 -28.248 1.00 89.12 89 ASP A C 1
ATOM 677 O O . ASP A 1 89 ? 8.962 -2.859 -28.869 1.00 89.12 89 ASP A O 1
ATOM 681 N N . ARG A 1 90 ? 11.170 -2.419 -28.692 1.00 90.44 90 ARG A N 1
ATOM 682 C CA . ARG A 1 90 ? 11.604 -2.958 -29.992 1.00 90.44 90 ARG A CA 1
ATOM 683 C C . ARG A 1 90 ? 12.836 -3.855 -29.864 1.00 90.44 90 ARG A C 1
ATOM 685 O O . ARG A 1 90 ? 13.467 -3.926 -28.805 1.00 90.44 90 ARG A O 1
ATOM 692 N N . HIS A 1 91 ? 13.170 -4.541 -30.949 1.00 91.56 91 HIS A N 1
ATOM 693 C CA . HIS A 1 91 ? 14.312 -5.449 -31.006 1.00 91.56 91 HIS A CA 1
ATOM 694 C C . HIS A 1 91 ? 15.661 -4.730 -30.904 1.00 91.56 91 HIS A C 1
ATOM 696 O O . HIS A 1 91 ? 15.802 -3.575 -31.315 1.00 91.56 91 HIS A O 1
ATOM 702 N N . VAL A 1 92 ? 16.672 -5.433 -30.381 1.00 89.19 92 VAL A N 1
ATOM 703 C CA . VAL A 1 92 ? 17.998 -4.846 -30.122 1.00 89.19 92 VAL A CA 1
ATOM 704 C C . VAL A 1 92 ? 18.698 -4.349 -31.394 1.00 89.19 92 VAL A C 1
ATOM 706 O O . VAL A 1 92 ? 19.387 -3.330 -31.359 1.00 89.19 92 VAL A O 1
ATOM 709 N N . TRP A 1 93 ? 18.492 -5.024 -32.529 1.00 88.44 93 TRP A N 1
ATOM 710 C CA . TRP A 1 93 ? 19.085 -4.643 -33.817 1.00 88.44 93 TRP A CA 1
ATOM 711 C C . TRP A 1 93 ? 18.462 -3.376 -34.414 1.00 88.44 93 TRP A C 1
ATOM 713 O O . TRP A 1 93 ? 19.128 -2.684 -35.177 1.00 88.44 93 TRP A O 1
ATOM 723 N N . ASP A 1 94 ? 17.248 -3.002 -34.008 1.00 89.00 94 ASP A N 1
ATOM 724 C CA . ASP A 1 94 ? 16.566 -1.783 -34.465 1.00 89.00 94 ASP A CA 1
ATOM 725 C C . ASP A 1 94 ? 16.947 -0.533 -33.643 1.00 89.00 94 ASP A C 1
ATOM 727 O O . ASP A 1 94 ? 16.386 0.556 -33.821 1.00 89.00 94 ASP A O 1
ATOM 731 N N . LEU A 1 95 ? 17.906 -0.659 -32.717 1.00 87.19 95 LEU A N 1
ATOM 732 C CA . LEU A 1 95 ? 18.350 0.423 -31.841 1.00 87.19 95 LEU A CA 1
ATOM 733 C C . LEU A 1 95 ? 19.665 1.046 -32.298 1.00 87.19 95 LEU A C 1
ATOM 735 O O . LEU A 1 95 ? 20.627 0.378 -32.669 1.00 87.19 95 LEU A O 1
ATOM 739 N N . THR A 1 96 ? 19.730 2.373 -32.209 1.00 86.62 96 THR A N 1
ATOM 740 C CA . THR A 1 96 ? 20.982 3.108 -32.397 1.00 86.62 96 THR A CA 1
ATOM 741 C C . THR A 1 96 ? 21.837 3.031 -31.133 1.00 86.62 96 THR A C 1
ATOM 743 O O . THR A 1 96 ? 21.319 2.937 -30.018 1.00 86.62 96 THR A O 1
ATOM 746 N N . MET A 1 97 ? 23.162 3.144 -31.281 1.00 83.75 97 MET A N 1
ATOM 747 C CA . MET A 1 97 ? 24.095 3.122 -30.143 1.00 83.75 97 MET A CA 1
ATOM 748 C C . MET A 1 97 ? 23.751 4.181 -29.085 1.00 83.75 97 MET A C 1
ATOM 750 O O . MET A 1 97 ? 23.783 3.898 -27.892 1.00 83.75 97 MET A O 1
ATOM 754 N N . ALA A 1 98 ? 23.330 5.377 -29.507 1.00 86.06 98 ALA A N 1
ATOM 755 C CA . ALA A 1 98 ? 22.905 6.436 -28.592 1.00 86.06 98 ALA A CA 1
ATOM 756 C C . ALA A 1 98 ? 21.691 6.028 -27.734 1.00 86.06 98 ALA A C 1
ATOM 758 O O . ALA A 1 98 ? 21.684 6.272 -26.527 1.00 86.06 98 ALA A O 1
ATOM 759 N N . LYS A 1 99 ? 20.690 5.362 -28.332 1.00 86.88 99 LYS A N 1
ATOM 760 C CA . LYS A 1 99 ? 19.519 4.850 -27.603 1.00 86.88 99 LYS A CA 1
ATOM 761 C C . LYS A 1 99 ? 19.893 3.715 -26.654 1.00 86.88 99 LYS A C 1
ATOM 763 O O . LYS A 1 99 ? 19.401 3.699 -25.533 1.00 86.88 99 LYS A O 1
ATOM 768 N N . MET A 1 100 ? 20.805 2.826 -27.054 1.00 85.12 100 MET A N 1
ATOM 769 C CA . MET A 1 100 ? 21.301 1.760 -26.177 1.00 85.12 100 MET A CA 1
ATOM 770 C C . MET A 1 100 ? 22.026 2.316 -24.942 1.00 85.12 100 MET A C 1
ATOM 772 O O . MET A 1 100 ? 21.758 1.875 -23.825 1.00 85.12 100 MET A O 1
ATOM 776 N N . VAL A 1 101 ? 22.898 3.317 -25.119 1.00 88.12 101 VAL A N 1
ATOM 777 C CA . VAL A 1 101 ? 23.603 3.980 -24.006 1.00 88.12 101 VAL A CA 1
ATOM 778 C C . VAL A 1 101 ? 22.605 4.645 -23.052 1.00 88.12 101 VAL A C 1
ATOM 780 O O . VAL A 1 101 ? 22.650 4.393 -21.847 1.00 88.12 101 VAL A O 1
ATOM 783 N N . ALA A 1 102 ? 21.668 5.440 -23.578 1.00 90.19 102 ALA A N 1
ATOM 784 C CA . ALA A 1 102 ? 20.642 6.095 -22.764 1.00 90.19 102 ALA A CA 1
ATOM 785 C C . ALA A 1 102 ? 19.724 5.076 -22.059 1.00 90.19 102 ALA A C 1
ATOM 787 O O . ALA A 1 102 ? 19.423 5.209 -20.873 1.00 90.19 102 ALA A O 1
ATOM 788 N N . GLY A 1 103 ? 19.353 3.996 -22.752 1.00 89.25 103 GLY A N 1
ATOM 789 C CA . GLY A 1 103 ? 18.579 2.893 -22.191 1.00 89.25 103 GLY A CA 1
ATOM 790 C C . GLY A 1 103 ? 19.298 2.188 -21.039 1.00 89.25 103 GLY A C 1
ATOM 791 O O . GLY A 1 103 ? 18.661 1.849 -20.042 1.00 89.25 103 GLY A O 1
ATOM 792 N N . ARG A 1 104 ? 20.625 2.017 -21.121 1.00 87.31 104 ARG A N 1
ATOM 793 C CA . ARG A 1 104 ? 21.439 1.486 -20.014 1.00 87.31 104 ARG A CA 1
ATOM 794 C C . ARG A 1 104 ? 21.497 2.462 -18.836 1.00 87.31 104 ARG A C 1
ATOM 796 O O . ARG A 1 104 ? 21.362 2.016 -17.702 1.00 87.31 104 ARG A O 1
ATOM 803 N N . GLN A 1 105 ? 21.625 3.769 -19.068 1.00 91.25 105 GLN A N 1
ATOM 804 C CA . GLN A 1 105 ? 21.589 4.770 -17.987 1.00 91.25 105 GLN A CA 1
ATOM 805 C C . GLN A 1 105 ? 20.266 4.724 -17.209 1.00 91.25 105 GLN A C 1
ATOM 807 O O . GLN A 1 105 ? 20.274 4.683 -15.978 1.00 91.25 105 GLN A O 1
ATOM 812 N N . VAL A 1 106 ? 19.136 4.653 -17.918 1.00 91.81 106 VAL A N 1
ATOM 813 C CA . VAL A 1 106 ? 17.814 4.523 -17.287 1.00 91.81 106 VAL A CA 1
ATOM 814 C C . VAL A 1 106 ? 17.634 3.176 -16.601 1.00 91.81 106 VAL A C 1
ATOM 816 O O . VAL A 1 106 ? 17.080 3.130 -15.509 1.00 91.81 106 VAL A O 1
ATOM 819 N N . SER A 1 107 ? 18.145 2.087 -17.179 1.00 89.62 107 SER A N 1
ATOM 820 C CA . SER A 1 107 ? 18.139 0.775 -16.524 1.00 89.62 107 SER A CA 1
ATOM 821 C C . SER A 1 107 ? 18.888 0.800 -15.191 1.00 89.62 107 SER A C 1
ATOM 823 O O . SER A 1 107 ? 18.368 0.297 -14.199 1.00 89.62 107 SER A O 1
ATOM 825 N N . PHE A 1 108 ? 20.057 1.442 -15.132 1.00 91.12 108 PHE A N 1
ATOM 826 C CA . PHE A 1 108 ? 20.810 1.583 -13.885 1.00 91.12 108 PHE A CA 1
ATOM 827 C C . PHE A 1 108 ? 20.031 2.381 -12.828 1.00 91.12 108 PHE A C 1
ATOM 829 O O . PHE A 1 108 ? 19.895 1.941 -11.685 1.00 91.12 108 PHE A O 1
ATOM 836 N N . ALA A 1 109 ? 19.472 3.531 -13.222 1.00 92.06 109 ALA A N 1
ATOM 837 C CA . ALA A 1 109 ? 18.649 4.350 -12.335 1.00 92.06 109 ALA A CA 1
ATOM 838 C C . ALA A 1 109 ? 17.429 3.568 -11.818 1.00 92.06 109 ALA A C 1
ATOM 840 O O . ALA A 1 109 ? 17.155 3.567 -10.618 1.00 92.06 109 ALA A O 1
ATOM 841 N N . ALA A 1 110 ? 16.746 2.839 -12.704 1.00 91.31 110 ALA A N 1
ATOM 842 C CA . ALA A 1 110 ? 15.605 2.006 -12.350 1.00 91.31 110 ALA A CA 1
ATOM 843 C C . ALA A 1 110 ? 15.977 0.892 -11.370 1.00 91.31 110 ALA A C 1
ATOM 845 O O . ALA A 1 110 ? 15.225 0.664 -10.430 1.00 91.31 110 ALA A O 1
ATOM 846 N N . GLN A 1 111 ? 17.129 0.233 -11.536 1.00 91.81 111 GLN A N 1
ATOM 847 C CA . GLN A 1 111 ? 17.597 -0.792 -10.598 1.00 91.81 111 GLN A CA 1
ATOM 848 C C . GLN A 1 111 ? 17.851 -0.209 -9.202 1.00 91.81 111 GLN A C 1
ATOM 850 O O . GLN A 1 111 ? 17.363 -0.760 -8.215 1.00 91.81 111 GLN A O 1
ATOM 855 N N . ALA A 1 112 ? 18.548 0.928 -9.106 1.00 92.44 112 ALA A N 1
ATOM 856 C CA . ALA A 1 112 ? 18.834 1.575 -7.822 1.00 92.44 112 ALA A CA 1
ATOM 857 C C . ALA A 1 112 ? 17.549 2.016 -7.100 1.00 92.44 112 ALA A C 1
ATOM 859 O O . ALA A 1 112 ? 17.384 1.781 -5.897 1.00 92.44 112 ALA A O 1
ATOM 860 N N . LEU A 1 113 ? 16.613 2.612 -7.847 1.00 92.25 113 LEU A N 1
ATOM 861 C CA . LEU A 1 113 ? 15.304 2.990 -7.325 1.00 92.25 113 LEU A CA 1
ATOM 862 C C . LEU A 1 113 ? 14.510 1.740 -6.923 1.00 92.25 113 LEU A C 1
ATOM 864 O O . LEU A 1 113 ? 14.021 1.663 -5.806 1.00 92.25 113 LEU A O 1
ATOM 868 N N . PHE A 1 114 ? 14.453 0.707 -7.757 1.00 90.94 114 PHE A N 1
ATOM 869 C CA . PHE A 1 114 ? 13.717 -0.524 -7.463 1.00 90.94 114 PHE A CA 1
ATOM 870 C C . PHE A 1 114 ? 14.198 -1.218 -6.178 1.00 90.94 114 PHE A C 1
ATOM 872 O O . PHE A 1 114 ? 13.380 -1.537 -5.309 1.00 90.94 114 PHE A O 1
ATOM 879 N N . VAL A 1 115 ? 15.514 -1.394 -6.012 1.00 92.69 115 VAL A N 1
ATOM 880 C CA . VAL A 1 115 ? 16.111 -1.973 -4.790 1.00 92.69 115 VAL A CA 1
ATOM 881 C C . VAL A 1 115 ? 15.701 -1.155 -3.562 1.00 92.69 115 VAL A C 1
ATOM 883 O O . VAL A 1 115 ? 15.262 -1.702 -2.551 1.00 92.69 115 VAL A O 1
ATOM 886 N N . THR A 1 116 ? 15.783 0.171 -3.663 1.00 91.62 116 THR A N 1
ATOM 887 C CA . THR A 1 116 ? 15.440 1.074 -2.558 1.00 91.62 116 THR A CA 1
ATOM 888 C C . THR A 1 116 ? 13.938 1.050 -2.248 1.00 91.62 116 THR A C 1
ATOM 890 O O . THR A 1 116 ? 13.551 0.982 -1.082 1.00 91.62 116 THR A O 1
ATOM 893 N N . ALA A 1 117 ? 13.081 1.059 -3.274 1.00 90.31 117 ALA A N 1
ATOM 894 C CA . ALA A 1 117 ? 11.626 1.110 -3.133 1.00 90.31 117 ALA A CA 1
ATOM 895 C C . ALA A 1 117 ? 11.113 -0.156 -2.453 1.00 90.31 117 ALA A C 1
ATOM 897 O O . ALA A 1 117 ? 10.371 -0.085 -1.472 1.00 90.31 117 ALA A O 1
ATOM 898 N N . THR A 1 118 ? 11.550 -1.316 -2.948 1.00 90.69 118 THR A N 1
ATOM 899 C CA . THR A 1 118 ? 11.160 -2.614 -2.394 1.00 90.69 118 THR A CA 1
ATOM 900 C C . THR A 1 118 ? 11.692 -2.798 -0.976 1.00 90.69 118 THR A C 1
ATOM 902 O O . THR A 1 118 ? 10.935 -3.223 -0.104 1.00 90.69 118 THR A O 1
ATOM 905 N N . GLY A 1 119 ? 12.944 -2.412 -0.702 1.00 92.62 119 GLY A N 1
ATOM 906 C CA . GLY A 1 119 ? 13.522 -2.455 0.642 1.00 92.62 119 GLY A CA 1
ATOM 907 C C . GLY A 1 119 ? 12.739 -1.611 1.653 1.00 92.62 119 GLY A C 1
ATOM 908 O O . GLY A 1 119 ? 12.353 -2.111 2.713 1.00 92.62 119 GLY A O 1
ATOM 909 N N . LEU A 1 120 ? 12.431 -0.354 1.316 1.00 91.31 120 LEU A N 1
ATOM 910 C CA . LEU A 1 120 ? 11.664 0.544 2.188 1.00 91.31 120 LEU A CA 1
ATOM 911 C C . LEU A 1 120 ? 10.212 0.086 2.377 1.00 91.31 120 LEU A C 1
ATOM 913 O O . LEU A 1 120 ? 9.710 0.123 3.503 1.00 91.31 120 LEU A O 1
ATOM 917 N N . ALA A 1 121 ? 9.551 -0.393 1.318 1.00 90.38 121 ALA A N 1
ATOM 918 C CA . ALA A 1 121 ? 8.196 -0.938 1.407 1.00 90.38 121 ALA A CA 1
ATOM 919 C C . ALA A 1 121 ? 8.146 -2.159 2.343 1.00 90.38 121 ALA A C 1
ATOM 921 O O . ALA A 1 121 ? 7.299 -2.222 3.236 1.00 90.38 121 ALA A O 1
ATOM 922 N N . LYS A 1 122 ? 9.103 -3.086 2.209 1.00 91.88 122 LYS A N 1
ATOM 923 C CA . LYS A 1 122 ? 9.238 -4.273 3.070 1.00 91.88 122 LYS A CA 1
ATOM 924 C C . LYS A 1 122 ? 9.487 -3.892 4.530 1.00 91.88 122 LYS A C 1
ATOM 926 O O . LYS A 1 122 ? 8.815 -4.413 5.422 1.00 91.88 122 LYS A O 1
ATOM 931 N N . ILE A 1 123 ? 10.392 -2.942 4.788 1.00 93.25 123 ILE A N 1
ATOM 932 C CA . ILE A 1 123 ? 10.642 -2.43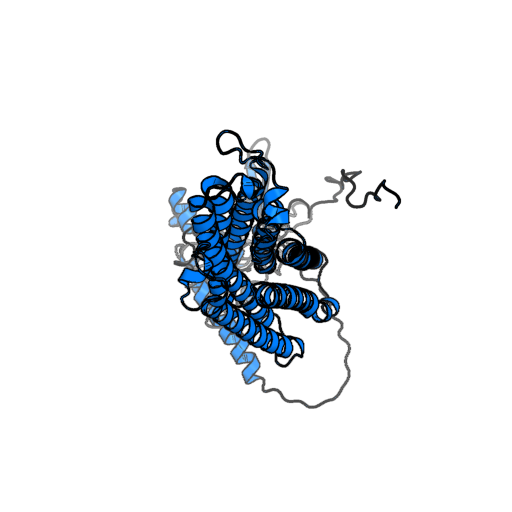0 6.146 1.00 93.25 123 ILE A CA 1
ATOM 933 C C . ILE A 1 123 ? 9.376 -1.783 6.720 1.00 93.25 123 ILE A C 1
ATOM 935 O O . ILE A 1 123 ? 9.022 -2.082 7.859 1.00 93.25 123 ILE A O 1
ATOM 939 N N . SER A 1 124 ? 8.658 -0.962 5.947 1.00 90.94 124 SER A N 1
ATOM 940 C CA . SER A 1 124 ? 7.389 -0.365 6.384 1.00 90.94 124 SER A CA 1
ATOM 941 C C . SER A 1 124 ? 6.366 -1.436 6.790 1.00 90.94 124 SER A C 1
ATOM 943 O O . SER A 1 124 ? 5.797 -1.347 7.879 1.00 90.94 124 SER A O 1
ATOM 945 N N . ILE A 1 125 ? 6.207 -2.506 5.997 1.00 90.12 125 ILE A N 1
ATOM 946 C CA . ILE A 1 125 ? 5.306 -3.624 6.330 1.00 90.12 125 ILE A CA 1
ATOM 947 C C . ILE A 1 125 ? 5.718 -4.299 7.646 1.00 90.12 125 ILE A C 1
ATOM 949 O O . ILE A 1 125 ? 4.869 -4.533 8.511 1.00 90.12 125 ILE A O 1
ATOM 953 N N . PHE A 1 126 ? 7.009 -4.572 7.853 1.00 92.69 126 PHE A N 1
ATOM 954 C CA . PHE A 1 126 ? 7.468 -5.140 9.123 1.00 92.69 126 PHE A CA 1
ATOM 955 C C . PHE A 1 126 ? 7.246 -4.194 10.311 1.00 92.69 126 PHE A C 1
ATOM 957 O O . PHE A 1 126 ? 6.846 -4.646 11.385 1.00 92.69 126 PHE A O 1
ATOM 964 N N . VAL A 1 127 ? 7.452 -2.884 10.151 1.00 90.19 127 VAL A N 1
ATOM 965 C CA . VAL A 1 127 ? 7.149 -1.910 11.213 1.00 90.19 127 VAL A CA 1
ATOM 966 C C . VAL A 1 127 ? 5.643 -1.901 11.513 1.00 90.19 127 VAL A C 1
ATOM 968 O O . VAL A 1 127 ? 5.260 -1.923 12.687 1.00 90.19 127 VAL A O 1
ATOM 971 N N . SER A 1 128 ? 4.777 -2.002 10.496 1.00 85.31 128 SER A N 1
ATOM 972 C CA . SER A 1 128 ? 3.337 -2.211 10.701 1.00 85.31 128 SER A CA 1
ATOM 973 C C . SER A 1 128 ? 3.049 -3.512 11.475 1.00 85.31 128 SER A C 1
ATOM 975 O O . SER A 1 128 ? 2.180 -3.528 12.349 1.00 85.31 128 SER A O 1
ATOM 977 N N . TYR A 1 129 ? 3.786 -4.603 11.227 1.00 87.56 129 TYR A N 1
ATOM 978 C CA . TYR A 1 129 ? 3.636 -5.863 11.973 1.00 87.56 129 TYR A CA 1
ATOM 979 C C . TYR A 1 129 ? 4.037 -5.745 13.447 1.00 87.56 129 TYR A C 1
ATOM 981 O O . TYR A 1 129 ? 3.361 -6.323 14.303 1.00 87.56 129 TYR A O 1
ATOM 989 N N . LEU A 1 130 ? 5.064 -4.955 13.785 1.00 87.31 130 LEU A N 1
ATOM 990 C CA . LEU A 1 130 ? 5.469 -4.728 15.181 1.00 87.31 130 LEU A CA 1
ATOM 991 C C . LEU A 1 130 ? 4.363 -4.096 16.036 1.00 87.31 130 LEU A C 1
ATOM 993 O O . LEU A 1 130 ? 4.351 -4.310 17.251 1.00 87.31 130 LEU A O 1
ATOM 997 N N . ARG A 1 131 ? 3.439 -3.354 15.415 1.00 79.31 131 ARG A N 1
ATOM 998 C CA . ARG A 1 131 ? 2.264 -2.765 16.080 1.00 79.31 131 ARG A CA 1
ATOM 999 C C . ARG A 1 131 ? 1.203 -3.809 16.426 1.00 79.31 131 ARG A C 1
ATOM 1001 O O . ARG A 1 131 ? 0.517 -3.672 17.432 1.00 79.31 131 ARG A O 1
ATOM 1008 N N . ILE A 1 132 ? 1.068 -4.845 15.600 1.00 78.25 132 ILE A N 1
ATOM 1009 C CA . ILE A 1 132 ? 0.102 -5.939 15.800 1.00 78.25 132 ILE A CA 1
ATOM 1010 C C . ILE A 1 132 ? 0.675 -6.994 16.757 1.00 78.25 132 ILE A C 1
ATOM 1012 O O . ILE A 1 132 ? -0.062 -7.687 17.457 1.00 78.25 132 ILE A O 1
ATOM 1016 N N . ALA A 1 133 ? 2.000 -7.131 16.790 1.00 82.94 133 ALA A N 1
ATOM 1017 C CA . ALA A 1 133 ? 2.685 -8.172 17.532 1.00 82.94 133 ALA A CA 1
ATOM 1018 C C . ALA A 1 133 ? 2.552 -8.012 19.062 1.00 82.94 133 ALA A C 1
ATOM 1020 O O . ALA A 1 133 ? 3.012 -7.001 19.604 1.00 82.94 133 ALA A O 1
ATOM 1021 N N . PRO A 1 134 ? 2.053 -9.032 19.794 1.00 81.00 134 PRO A N 1
ATOM 1022 C CA . PRO A 1 134 ? 2.047 -9.010 21.253 1.00 81.00 134 PRO A CA 1
ATOM 1023 C C . PRO A 1 134 ? 3.468 -8.860 21.828 1.00 81.00 134 PRO A C 1
ATOM 1025 O O . PRO A 1 134 ? 4.419 -9.421 21.252 1.00 81.00 134 PRO A O 1
ATOM 1028 N N . PRO A 1 135 ? 3.636 -8.170 22.975 1.00 79.88 135 PRO A N 1
ATOM 1029 C CA . PRO A 1 135 ? 4.922 -8.072 23.663 1.00 79.88 135 PRO A CA 1
ATOM 1030 C C . PRO A 1 135 ? 5.524 -9.465 23.920 1.00 79.88 135 PRO A C 1
ATOM 1032 O O . PRO A 1 135 ? 4.816 -10.394 24.293 1.00 79.88 135 PRO A O 1
ATOM 1035 N N . ALA A 1 136 ? 6.830 -9.621 23.679 1.00 80.75 136 ALA A N 1
ATOM 1036 C CA . ALA A 1 136 ? 7.601 -10.866 23.847 1.00 80.75 136 ALA A CA 1
ATOM 1037 C C . ALA A 1 136 ? 7.206 -12.094 22.979 1.00 80.75 136 ALA A C 1
ATOM 1039 O O . ALA A 1 136 ? 7.800 -13.169 23.137 1.00 80.75 136 ALA A O 1
ATOM 1040 N N . SER A 1 137 ? 6.290 -11.947 22.013 1.00 86.88 137 SER A N 1
ATOM 1041 C CA . SER A 1 137 ? 5.891 -13.029 21.095 1.00 86.88 137 SER A CA 1
ATOM 1042 C C . SER A 1 137 ? 6.993 -13.438 20.101 1.00 86.88 137 SER A C 1
ATOM 1044 O O . SER A 1 137 ? 7.853 -12.638 19.726 1.00 86.88 137 SER A O 1
ATOM 1046 N N . TRP A 1 138 ? 6.951 -14.693 19.631 1.00 90.94 138 TRP A N 1
ATOM 1047 C CA . TRP A 1 138 ? 7.828 -15.188 18.556 1.00 90.94 138 TRP A CA 1
ATOM 1048 C C . TRP A 1 138 ? 7.662 -14.364 17.267 1.00 90.94 138 TRP A C 1
ATOM 1050 O O . TRP A 1 138 ? 8.652 -14.022 16.626 1.00 90.94 138 TRP A O 1
ATOM 1060 N N . PHE A 1 139 ? 6.426 -13.958 16.956 1.00 90.50 139 PHE A N 1
ATOM 1061 C CA . PHE A 1 139 ? 6.084 -13.106 15.817 1.00 90.50 139 PHE A CA 1
ATOM 1062 C C . PHE A 1 139 ? 6.823 -11.760 15.871 1.00 90.50 139 PHE A C 1
ATOM 1064 O O . PHE A 1 139 ? 7.426 -11.344 14.881 1.00 90.50 139 PHE A O 1
ATOM 1071 N N . ARG A 1 140 ? 6.886 -11.120 17.051 1.00 92.06 140 ARG A N 1
ATOM 1072 C CA . ARG A 1 140 ? 7.647 -9.873 17.245 1.00 92.06 140 ARG A CA 1
ATOM 1073 C C . ARG A 1 140 ? 9.148 -10.065 16.996 1.00 92.06 140 ARG A C 1
ATOM 1075 O O . ARG A 1 140 ? 9.764 -9.220 16.355 1.00 92.06 140 ARG A O 1
ATOM 1082 N N . ARG A 1 141 ? 9.737 -11.169 17.475 1.00 93.25 141 ARG A N 1
ATOM 1083 C CA . ARG A 1 141 ? 11.174 -11.466 17.285 1.00 93.25 141 ARG A CA 1
ATOM 1084 C C . ARG A 1 141 ? 11.515 -11.671 15.812 1.00 93.25 141 ARG A C 1
ATOM 1086 O O . ARG A 1 141 ? 12.453 -11.057 15.318 1.00 93.25 141 ARG A O 1
ATOM 1093 N N . LEU A 1 142 ? 10.725 -12.483 15.110 1.00 95.00 142 LEU A N 1
ATOM 1094 C CA . LEU A 1 142 ? 10.910 -12.723 13.679 1.00 95.00 142 LEU A CA 1
ATOM 1095 C C . LEU A 1 142 ? 10.713 -11.454 12.843 1.00 95.00 142 LEU A C 1
ATOM 1097 O O . LEU A 1 142 ? 11.425 -11.258 11.867 1.00 95.00 142 LEU A O 1
ATOM 1101 N N . THR A 1 143 ? 9.808 -10.565 13.257 1.00 94.25 143 THR A N 1
ATOM 1102 C CA . THR A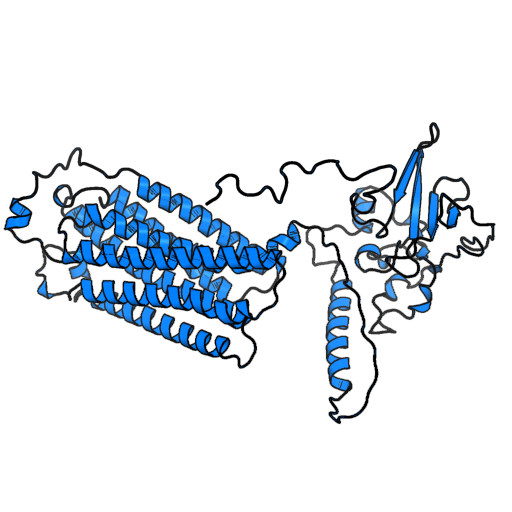 1 143 ? 9.615 -9.263 12.604 1.00 94.25 143 THR A CA 1
ATOM 1103 C C . THR A 1 143 ? 10.871 -8.388 12.711 1.00 94.25 143 THR A C 1
ATOM 1105 O O . THR A 1 143 ? 11.310 -7.836 11.708 1.00 94.25 143 THR A O 1
ATOM 1108 N N . PHE A 1 144 ? 11.510 -8.304 13.888 1.00 95.19 144 PHE A N 1
ATOM 1109 C CA . PHE A 1 144 ? 12.782 -7.578 14.036 1.00 95.19 144 PHE A CA 1
ATOM 1110 C C . PHE A 1 144 ? 13.915 -8.184 13.199 1.00 95.19 144 PHE A C 1
ATOM 1112 O O . PHE A 1 144 ? 14.675 -7.442 12.579 1.00 95.19 144 PHE A O 1
ATOM 1119 N N . ILE A 1 145 ? 14.004 -9.518 13.145 1.00 95.94 145 ILE A N 1
ATOM 1120 C CA . ILE A 1 145 ? 14.967 -10.215 12.280 1.00 95.94 145 ILE A CA 1
ATOM 1121 C C . ILE A 1 145 ? 14.701 -9.869 10.808 1.00 95.94 145 ILE A C 1
ATOM 1123 O O . ILE A 1 145 ? 15.640 -9.554 10.084 1.00 95.94 145 ILE A O 1
ATOM 1127 N N . GLY A 1 146 ? 13.433 -9.852 10.384 1.00 96.12 146 GLY A N 1
ATOM 1128 C CA . GLY A 1 146 ? 13.024 -9.469 9.031 1.00 96.12 146 GLY A CA 1
ATOM 1129 C C . GLY A 1 146 ? 13.424 -8.040 8.655 1.00 96.12 146 GLY A C 1
ATOM 1130 O O . GLY A 1 146 ? 13.947 -7.827 7.561 1.00 96.12 146 GLY A O 1
ATOM 1131 N N . ILE A 1 147 ? 13.265 -7.076 9.572 1.00 96.19 147 ILE A N 1
ATOM 1132 C CA . ILE A 1 147 ? 13.720 -5.685 9.376 1.00 96.19 147 ILE A CA 1
ATOM 1133 C C . ILE A 1 147 ? 15.233 -5.643 9.154 1.00 96.19 147 ILE A C 1
ATOM 1135 O O . ILE A 1 147 ? 15.691 -5.068 8.166 1.00 96.19 147 ILE A O 1
ATOM 1139 N N . GLY A 1 148 ? 16.004 -6.275 10.047 1.00 96.81 148 GLY A N 1
ATOM 1140 C CA . GLY A 1 148 ? 17.464 -6.306 9.951 1.00 96.81 148 GLY A CA 1
ATOM 1141 C C . GLY A 1 148 ? 17.945 -6.968 8.659 1.00 96.81 148 GLY A C 1
ATOM 1142 O O . GLY A 1 148 ? 18.770 -6.400 7.947 1.00 96.81 148 GLY A O 1
ATOM 1143 N N . LEU A 1 149 ? 17.375 -8.126 8.314 1.00 96.62 149 LEU A N 1
ATOM 1144 C CA . LEU A 1 149 ? 17.711 -8.865 7.098 1.00 96.62 149 LEU A CA 1
ATOM 1145 C C . LEU A 1 149 ? 17.406 -8.046 5.837 1.00 96.62 149 LEU A C 1
ATOM 1147 O O . LEU A 1 149 ? 18.245 -7.961 4.945 1.00 96.62 149 LEU A O 1
ATOM 1151 N N . THR A 1 150 ? 16.243 -7.391 5.786 1.00 96.44 150 THR A N 1
ATOM 1152 C CA . THR A 1 150 ? 15.849 -6.545 4.649 1.00 96.44 150 THR A CA 1
ATOM 1153 C C . THR A 1 150 ? 16.789 -5.355 4.486 1.00 96.44 150 THR A C 1
ATOM 1155 O O . THR A 1 150 ? 17.231 -5.081 3.371 1.00 96.44 150 THR A O 1
ATOM 1158 N N . ALA A 1 151 ? 17.136 -4.669 5.579 1.00 96.38 151 ALA A N 1
ATOM 1159 C CA . ALA A 1 151 ? 18.049 -3.528 5.540 1.00 96.38 151 ALA A CA 1
ATOM 1160 C C . ALA A 1 151 ? 19.458 -3.934 5.075 1.00 96.38 151 ALA A C 1
ATOM 1162 O O . ALA A 1 151 ? 20.036 -3.265 4.218 1.00 96.38 151 ALA A O 1
ATOM 1163 N N . ILE A 1 152 ? 19.982 -5.055 5.585 1.00 97.06 152 ILE A N 1
ATOM 1164 C CA . ILE A 1 152 ? 21.299 -5.586 5.200 1.00 97.06 152 ILE A CA 1
ATOM 1165 C C . ILE A 1 152 ? 21.312 -5.985 3.723 1.00 97.06 152 ILE A C 1
ATOM 1167 O O . ILE A 1 152 ? 22.212 -5.571 2.995 1.00 97.06 152 ILE A O 1
ATOM 1171 N N . ILE A 1 153 ? 20.312 -6.745 3.263 1.00 96.19 153 ILE A N 1
ATOM 1172 C CA . ILE A 1 153 ? 20.224 -7.180 1.863 1.00 96.19 153 ILE A CA 1
ATOM 1173 C C . ILE A 1 153 ? 20.123 -5.963 0.943 1.00 96.19 153 ILE A C 1
ATOM 1175 O O . ILE A 1 153 ? 20.945 -5.823 0.041 1.00 96.19 153 ILE A O 1
ATOM 1179 N N . THR A 1 154 ? 19.198 -5.039 1.217 1.00 94.44 154 THR A N 1
ATOM 1180 C CA . THR A 1 154 ? 19.005 -3.817 0.416 1.00 94.44 154 THR A CA 1
ATOM 1181 C C . THR A 1 154 ? 20.297 -3.002 0.330 1.00 94.44 154 THR A C 1
ATOM 1183 O O . THR A 1 154 ? 20.730 -2.644 -0.764 1.00 94.44 154 THR A O 1
ATOM 1186 N N . GLY A 1 155 ? 20.958 -2.761 1.468 1.00 95.88 155 GLY A N 1
ATOM 1187 C CA . GLY A 1 155 ? 22.226 -2.033 1.508 1.00 95.88 155 GLY A CA 1
ATOM 1188 C C . GLY A 1 155 ? 23.342 -2.747 0.743 1.00 95.88 155 GLY A C 1
ATOM 1189 O O . GLY A 1 155 ? 24.057 -2.114 -0.029 1.00 95.88 155 GLY A O 1
ATOM 1190 N N . SER A 1 156 ? 23.464 -4.069 0.900 1.00 95.94 156 SER A N 1
ATOM 1191 C CA . SER A 1 156 ? 24.486 -4.863 0.207 1.00 95.94 156 SER A CA 1
ATOM 1192 C C . SER A 1 156 ? 24.300 -4.872 -1.313 1.00 95.94 156 SER A C 1
ATOM 1194 O O . SER A 1 156 ? 25.279 -4.722 -2.041 1.00 95.94 156 SER A O 1
ATOM 1196 N N . ILE A 1 157 ? 23.055 -4.969 -1.795 1.00 95.06 157 ILE A N 1
ATOM 1197 C CA . ILE A 1 157 ? 22.737 -4.939 -3.226 1.00 95.06 157 ILE A CA 1
ATOM 1198 C C . ILE A 1 157 ? 22.962 -3.543 -3.806 1.00 95.06 157 ILE A C 1
ATOM 1200 O O . ILE A 1 157 ? 23.514 -3.436 -4.895 1.00 95.06 157 ILE A O 1
ATOM 1204 N N . LEU A 1 158 ? 22.614 -2.470 -3.085 1.00 94.50 158 LEU A N 1
ATOM 1205 C CA . LEU A 1 158 ? 22.929 -1.108 -3.529 1.00 94.50 158 LEU A CA 1
ATOM 1206 C C . LEU A 1 158 ? 24.439 -0.900 -3.661 1.00 94.50 158 LEU A C 1
ATOM 1208 O O . LEU A 1 158 ? 24.901 -0.397 -4.681 1.00 94.50 158 LEU A O 1
ATOM 1212 N N . ILE A 1 159 ? 25.218 -1.326 -2.665 1.00 94.44 159 ILE A N 1
ATOM 1213 C CA . ILE A 1 159 ? 26.682 -1.240 -2.731 1.00 94.44 159 ILE A CA 1
ATOM 1214 C C . ILE A 1 159 ? 27.211 -2.049 -3.921 1.00 94.44 159 ILE A C 1
ATOM 1216 O O . ILE A 1 159 ? 28.040 -1.535 -4.669 1.00 94.44 159 ILE A O 1
ATOM 1220 N N . ALA A 1 160 ? 26.720 -3.276 -4.125 1.00 93.12 160 ALA A N 1
ATOM 1221 C CA . ALA A 1 160 ? 27.116 -4.116 -5.253 1.00 93.12 160 ALA A CA 1
ATOM 1222 C C . ALA A 1 160 ? 26.789 -3.461 -6.605 1.00 93.12 160 ALA A C 1
ATOM 1224 O O . ALA A 1 160 ? 27.651 -3.442 -7.476 1.00 93.12 160 ALA A O 1
ATOM 1225 N N . LEU A 1 161 ? 25.607 -2.851 -6.742 1.00 91.81 161 LEU A N 1
ATOM 1226 C CA . LEU A 1 161 ? 25.167 -2.156 -7.954 1.00 91.81 161 LEU A CA 1
ATOM 1227 C C . LEU A 1 161 ? 26.100 -0.990 -8.311 1.00 91.81 161 LEU A C 1
ATOM 1229 O O . LEU A 1 161 ? 26.562 -0.885 -9.443 1.00 91.81 161 LEU A O 1
ATOM 1233 N N . PHE A 1 162 ? 26.439 -0.132 -7.345 1.00 91.38 162 PHE A N 1
ATOM 1234 C CA . PHE A 1 162 ? 27.368 0.983 -7.586 1.00 91.38 162 PHE A CA 1
ATOM 1235 C C . PHE A 1 162 ? 28.833 0.541 -7.733 1.00 91.38 162 PHE A C 1
ATOM 1237 O O . PHE A 1 162 ? 29.643 1.286 -8.285 1.00 91.38 162 PHE A O 1
ATOM 1244 N N . ALA A 1 163 ? 29.185 -0.648 -7.241 1.00 90.94 163 ALA A N 1
ATOM 1245 C CA . ALA A 1 163 ? 30.528 -1.215 -7.330 1.00 90.94 163 ALA A CA 1
ATOM 1246 C C . ALA A 1 163 ? 30.717 -2.188 -8.510 1.00 90.94 163 ALA A C 1
ATOM 1248 O O . ALA A 1 163 ? 31.831 -2.685 -8.693 1.00 90.94 163 ALA A O 1
ATOM 1249 N N . GLU A 1 164 ? 29.667 -2.455 -9.297 1.00 88.06 164 GLU A N 1
ATOM 1250 C CA . GLU A 1 164 ? 29.664 -3.452 -10.377 1.00 88.06 164 GLU A CA 1
ATOM 1251 C C . GLU A 1 164 ? 30.706 -3.141 -11.459 1.00 88.06 164 GLU A C 1
ATOM 1253 O O . GLU A 1 164 ? 31.348 -4.054 -11.982 1.00 88.06 164 GLU A O 1
ATOM 1258 N N . CYS A 1 165 ? 30.910 -1.854 -11.757 1.00 88.81 165 CYS A N 1
ATOM 1259 C CA . CYS A 1 165 ? 31.831 -1.366 -12.780 1.00 88.81 165 CYS A CA 1
ATOM 1260 C C . CYS A 1 165 ? 32.821 -0.338 -12.219 1.00 88.81 165 CYS A C 1
ATOM 1262 O O . CYS A 1 165 ? 32.447 0.562 -11.461 1.00 88.81 165 CYS A O 1
ATOM 1264 N N . LYS A 1 166 ? 34.085 -0.407 -12.656 1.00 87.38 166 LYS A N 1
ATOM 1265 C CA . LYS A 1 166 ? 35.128 0.575 -12.320 1.00 87.38 166 LYS A CA 1
ATOM 1266 C C . LYS A 1 166 ? 35.813 1.095 -13.594 1.00 87.38 166 LYS A C 1
ATOM 1268 O O . LYS A 1 166 ? 36.652 0.385 -14.137 1.00 87.38 166 LYS A O 1
ATOM 1273 N N . PRO A 1 167 ? 35.541 2.338 -14.043 1.00 88.06 167 PRO A N 1
ATOM 1274 C CA . PRO A 1 167 ? 34.613 3.329 -13.484 1.00 88.06 167 PRO A CA 1
ATOM 1275 C C . PRO A 1 167 ? 33.138 2.989 -13.751 1.00 88.06 167 PRO A C 1
ATOM 1277 O O . PRO A 1 167 ? 32.815 2.285 -14.703 1.00 88.06 167 PRO A O 1
ATOM 1280 N N . MET A 1 168 ? 32.226 3.571 -12.964 1.00 85.12 168 MET A N 1
ATOM 1281 C CA . MET A 1 168 ? 30.773 3.376 -13.110 1.00 85.12 168 MET A CA 1
ATOM 1282 C C . MET A 1 168 ? 30.270 3.667 -14.535 1.00 85.12 168 MET A C 1
ATOM 1284 O O . MET A 1 168 ? 29.370 3.002 -15.041 1.00 85.12 168 MET A O 1
ATOM 1288 N N . SER A 1 169 ? 30.899 4.616 -15.234 1.00 86.50 169 SER A N 1
ATOM 1289 C CA . SER A 1 169 ? 30.549 4.947 -16.617 1.00 86.50 169 SER A CA 1
ATOM 1290 C C . SER A 1 169 ? 30.765 3.806 -17.614 1.00 86.50 169 SER A C 1
ATOM 1292 O O . SER A 1 169 ? 30.193 3.852 -18.705 1.00 86.50 169 SER A O 1
ATOM 1294 N N . SER A 1 170 ? 31.526 2.766 -17.263 1.00 87.75 170 SER A N 1
ATOM 1295 C CA . SER A 1 170 ? 31.668 1.559 -18.083 1.00 87.75 170 SER A CA 1
ATOM 1296 C C . SER A 1 170 ? 30.373 0.732 -18.152 1.00 87.75 170 SER A C 1
ATOM 1298 O O . SER A 1 170 ? 30.197 -0.014 -19.109 1.00 87.75 170 SER A O 1
ATOM 1300 N N . TYR A 1 171 ? 29.407 0.927 -17.242 1.00 86.50 171 TYR A N 1
ATOM 1301 C CA . TYR A 1 171 ? 28.119 0.216 -17.278 1.00 86.50 171 TYR A CA 1
ATOM 1302 C C . TYR A 1 171 ? 27.286 0.513 -18.541 1.00 86.50 171 TYR A C 1
ATOM 1304 O O . TYR A 1 171 ? 26.599 -0.373 -19.063 1.00 86.50 171 TYR A O 1
ATOM 1312 N N . TRP A 1 172 ? 27.312 1.761 -19.025 1.00 86.62 172 TRP A N 1
ATOM 1313 C CA . TRP A 1 172 ? 26.531 2.207 -20.189 1.00 86.62 172 TRP A CA 1
ATOM 1314 C C . TRP A 1 172 ? 27.371 2.465 -21.444 1.00 86.62 172 TRP A C 1
ATOM 1316 O O . TRP A 1 172 ? 26.807 2.590 -22.526 1.00 86.62 172 TRP A O 1
ATOM 1326 N N . ASN A 1 173 ? 28.702 2.518 -21.342 1.00 82.00 173 ASN A N 1
ATOM 1327 C CA . ASN A 1 173 ? 29.588 2.715 -22.490 1.00 82.00 173 ASN A CA 1
ATOM 1328 C C . ASN A 1 173 ? 29.934 1.385 -23.176 1.00 82.00 173 ASN A C 1
ATOM 1330 O O . ASN A 1 173 ? 30.977 0.788 -22.923 1.00 82.00 173 ASN A O 1
ATOM 1334 N N . LEU A 1 174 ? 29.080 0.972 -24.114 1.00 70.69 174 LEU A N 1
ATOM 1335 C CA . LEU A 1 174 ? 29.180 -0.289 -24.872 1.00 70.69 174 LEU A CA 1
ATOM 1336 C C . LEU A 1 174 ? 30.445 -0.420 -25.751 1.00 70.69 174 LEU A C 1
ATOM 1338 O O . LEU A 1 174 ? 30.745 -1.506 -26.232 1.00 70.69 174 LEU A O 1
ATOM 1342 N N . ALA A 1 175 ? 31.182 0.674 -25.973 1.00 60.41 175 ALA A N 1
ATOM 1343 C CA . ALA A 1 175 ? 32.401 0.706 -26.787 1.00 60.41 175 ALA A CA 1
ATOM 1344 C C . ALA A 1 175 ? 33.691 0.363 -26.011 1.00 60.41 175 ALA A C 1
ATOM 1346 O O . ALA A 1 175 ? 34.742 0.190 -26.628 1.00 60.41 175 ALA A O 1
ATOM 1347 N N . ARG A 1 176 ? 33.644 0.292 -24.671 1.00 56.56 176 ARG A N 1
ATOM 1348 C CA . ARG A 1 176 ? 34.801 -0.053 -23.827 1.00 56.56 176 ARG A CA 1
ATOM 1349 C C . ARG A 1 176 ? 34.858 -1.558 -23.554 1.00 56.56 176 ARG A C 1
ATOM 1351 O O . ARG A 1 176 ? 33.834 -2.229 -23.480 1.00 56.56 176 ARG A O 1
ATOM 1358 N N . THR A 1 177 ? 36.073 -2.089 -23.415 1.00 56.00 177 THR A N 1
ATOM 1359 C CA . THR A 1 177 ? 36.336 -3.506 -23.131 1.00 56.00 177 THR A CA 1
ATOM 1360 C C . THR A 1 177 ? 35.583 -3.977 -21.886 1.00 56.00 177 THR A C 1
ATOM 1362 O O . THR A 1 177 ? 35.700 -3.374 -20.825 1.00 56.00 177 THR A O 1
ATOM 1365 N N . GLN A 1 178 ? 34.875 -5.106 -22.001 1.00 59.81 178 GLN A N 1
ATOM 1366 C CA . GLN A 1 178 ? 34.087 -5.757 -20.937 1.00 59.81 178 GLN A CA 1
ATOM 1367 C C . GLN A 1 178 ? 34.879 -6.171 -19.675 1.00 59.81 178 GLN A C 1
ATOM 1369 O O . GLN A 1 178 ? 34.317 -6.806 -18.793 1.00 59.81 178 GLN A O 1
ATOM 1374 N N . GLN A 1 179 ? 36.170 -5.845 -19.575 1.00 65.31 179 GLN A N 1
ATOM 1375 C CA . GLN A 1 179 ? 37.023 -6.189 -18.433 1.00 65.31 179 GLN A CA 1
ATOM 1376 C C . GLN A 1 179 ? 36.821 -5.266 -17.217 1.00 65.31 179 GLN A C 1
ATOM 1378 O O . GLN A 1 179 ? 37.277 -5.598 -16.128 1.00 65.31 179 GLN A O 1
ATOM 1383 N N . ASP A 1 180 ? 36.120 -4.140 -17.384 1.00 80.69 180 ASP A N 1
ATOM 1384 C CA . ASP A 1 180 ? 35.924 -3.135 -16.326 1.00 80.69 180 ASP A CA 1
ATOM 1385 C C . ASP A 1 180 ? 34.756 -3.448 -15.370 1.00 80.69 180 ASP A C 1
ATOM 1387 O O . ASP A 1 180 ? 34.574 -2.750 -14.367 1.00 80.69 180 ASP A O 1
ATOM 1391 N N . CYS A 1 181 ? 33.933 -4.452 -15.690 1.00 83.75 181 CYS A N 1
ATOM 1392 C CA . CYS A 1 181 ? 32.699 -4.764 -14.973 1.00 83.75 181 CYS A CA 1
ATOM 1393 C C . CYS A 1 181 ? 32.617 -6.246 -14.608 1.00 83.75 181 CYS A C 1
ATOM 1395 O O . CYS A 1 181 ? 33.032 -7.117 -15.375 1.00 83.75 181 CYS A O 1
ATOM 1397 N N . PHE A 1 182 ? 32.014 -6.536 -13.458 1.00 85.88 182 PHE A N 1
ATOM 1398 C CA . PHE A 1 182 ? 31.607 -7.896 -13.123 1.00 85.88 182 PHE A CA 1
ATOM 1399 C C . PHE A 1 182 ? 30.381 -8.324 -13.941 1.00 85.88 182 PHE A C 1
ATOM 1401 O O . PHE A 1 182 ? 29.693 -7.514 -14.562 1.00 85.88 182 PHE A O 1
ATOM 1408 N N . SER A 1 183 ? 30.106 -9.628 -13.966 1.00 83.56 183 SER A N 1
ATOM 1409 C CA . SER A 1 183 ? 28.888 -10.148 -14.583 1.00 83.56 183 SER A CA 1
ATOM 1410 C C . SER A 1 183 ? 27.651 -9.653 -13.826 1.00 83.56 183 SER A C 1
ATOM 1412 O O . SER A 1 183 ? 27.578 -9.816 -12.611 1.00 83.56 183 SER A O 1
ATOM 1414 N N . GLU A 1 184 ? 26.662 -9.141 -14.556 1.00 83.88 184 GLU A N 1
ATOM 1415 C CA . GLU A 1 184 ? 25.410 -8.597 -13.999 1.00 83.88 184 GLU A CA 1
ATOM 1416 C C . GLU A 1 184 ? 24.494 -9.698 -13.412 1.00 83.88 184 GLU A C 1
ATOM 1418 O O . GLU A 1 184 ? 23.780 -9.477 -12.433 1.00 83.88 184 GLU A O 1
ATOM 1423 N N . ASN A 1 185 ? 24.543 -10.918 -13.971 1.00 87.38 185 ASN A N 1
ATOM 1424 C CA . ASN A 1 185 ? 23.621 -12.009 -13.626 1.00 87.38 185 ASN A CA 1
ATOM 1425 C C . ASN A 1 185 ? 23.624 -12.392 -12.133 1.00 87.38 185 ASN A C 1
ATOM 1427 O O . ASN A 1 185 ? 22.549 -12.406 -11.532 1.00 87.38 185 ASN A O 1
ATOM 1431 N N . PRO A 1 186 ? 24.775 -12.669 -11.482 1.00 89.88 186 PRO A N 1
ATOM 1432 C CA . PRO A 1 186 ? 24.784 -13.118 -10.092 1.00 89.88 186 PRO A CA 1
ATOM 1433 C C . PRO A 1 186 ? 24.161 -12.097 -9.140 1.00 89.88 186 PRO A C 1
ATOM 1435 O O . PRO A 1 186 ? 23.420 -12.479 -8.237 1.00 89.88 186 PRO A O 1
ATOM 1438 N N . MET A 1 187 ? 24.412 -10.802 -9.363 1.00 90.19 187 MET A N 1
ATOM 1439 C CA . MET A 1 187 ? 23.825 -9.729 -8.560 1.00 90.19 187 MET A CA 1
ATOM 1440 C C . MET A 1 187 ? 22.310 -9.642 -8.771 1.00 90.19 187 MET A C 1
ATOM 1442 O O . MET A 1 187 ? 21.558 -9.626 -7.795 1.00 90.19 187 MET A O 1
ATOM 1446 N N . LEU A 1 188 ? 21.853 -9.616 -10.029 1.00 91.31 188 LEU A N 1
ATOM 1447 C CA . LEU A 1 188 ? 20.425 -9.538 -10.348 1.00 91.31 188 LEU A CA 1
ATOM 1448 C C . LEU A 1 188 ? 19.651 -10.749 -9.820 1.00 91.31 188 LEU A C 1
ATOM 1450 O O . LEU A 1 188 ? 18.580 -10.583 -9.234 1.00 91.31 188 LEU A O 1
ATOM 1454 N N . MET A 1 189 ? 20.205 -11.954 -9.967 1.00 93.69 189 MET A N 1
ATOM 1455 C CA . MET A 1 189 ? 19.608 -13.193 -9.464 1.00 93.69 189 MET A CA 1
ATOM 1456 C C . MET A 1 189 ? 19.605 -13.247 -7.939 1.00 93.69 189 MET A C 1
ATOM 1458 O O . MET A 1 189 ? 18.597 -13.648 -7.352 1.00 93.69 189 MET A O 1
ATOM 1462 N N . ALA A 1 190 ? 20.682 -12.802 -7.281 1.00 93.56 190 ALA A N 1
ATOM 1463 C CA . ALA A 1 190 ? 20.723 -12.692 -5.826 1.00 93.56 190 ALA A CA 1
ATOM 1464 C C . ALA A 1 190 ? 19.642 -11.729 -5.327 1.00 93.56 190 ALA A C 1
ATOM 1466 O O . ALA A 1 190 ? 18.874 -12.081 -4.430 1.00 93.56 190 ALA A O 1
ATOM 1467 N N . HIS A 1 191 ? 19.517 -10.554 -5.948 1.00 92.69 191 HIS A N 1
ATOM 1468 C CA . HIS A 1 191 ? 18.479 -9.588 -5.603 1.00 92.69 191 HIS A CA 1
ATOM 1469 C C . HIS A 1 191 ? 17.067 -10.142 -5.847 1.00 92.69 191 HIS A C 1
ATOM 1471 O O . HIS A 1 191 ? 16.195 -10.014 -4.991 1.00 92.69 191 HIS A O 1
ATOM 1477 N N . ALA A 1 192 ? 16.829 -10.795 -6.985 1.00 94.44 192 ALA A N 1
ATOM 1478 C CA . ALA A 1 192 ? 15.525 -11.360 -7.317 1.00 94.44 192 ALA A CA 1
ATOM 1479 C C . ALA A 1 192 ? 15.109 -12.492 -6.373 1.00 94.44 192 ALA A C 1
ATOM 1481 O O . ALA A 1 192 ? 13.997 -12.490 -5.848 1.00 94.44 192 ALA A O 1
ATOM 1482 N N . THR A 1 193 ? 16.029 -13.415 -6.097 1.00 95.56 193 THR A N 1
ATOM 1483 C CA . THR A 1 193 ? 15.772 -14.584 -5.248 1.00 95.56 193 THR A CA 1
ATOM 1484 C C . THR A 1 193 ? 15.584 -14.185 -3.789 1.00 95.56 193 THR A C 1
ATOM 1486 O O . THR A 1 193 ? 14.631 -14.622 -3.144 1.00 95.56 193 THR A O 1
ATOM 1489 N N . THR A 1 194 ? 16.455 -13.318 -3.260 1.00 95.31 194 THR A N 1
ATOM 1490 C CA . THR A 1 194 ? 16.305 -12.809 -1.886 1.00 95.31 194 THR A CA 1
ATOM 1491 C C . THR A 1 194 ? 15.072 -11.922 -1.741 1.00 95.31 194 THR A C 1
ATOM 1493 O O . THR A 1 194 ? 14.391 -12.000 -0.720 1.00 95.31 194 THR A O 1
ATOM 1496 N N . GLY A 1 195 ? 14.738 -11.141 -2.772 1.00 94.38 195 GLY A N 1
ATOM 1497 C CA . GLY A 1 195 ? 13.508 -10.360 -2.850 1.00 94.38 195 GLY A CA 1
ATOM 1498 C C . GLY A 1 195 ? 12.267 -11.239 -2.715 1.00 94.38 195 GLY A C 1
ATOM 1499 O O . GLY A 1 195 ? 11.520 -11.058 -1.755 1.00 94.38 195 GLY A O 1
ATOM 1500 N N . ALA A 1 196 ? 12.115 -12.235 -3.594 1.00 94.88 196 ALA A N 1
ATOM 1501 C CA . ALA A 1 196 ? 10.987 -13.167 -3.576 1.00 94.88 196 ALA A CA 1
ATOM 1502 C C . ALA A 1 196 ? 10.903 -13.968 -2.264 1.00 94.88 196 ALA A C 1
ATOM 1504 O O . ALA A 1 196 ? 9.813 -14.190 -1.735 1.00 94.88 196 ALA A O 1
ATOM 1505 N N . PHE A 1 197 ? 12.049 -14.359 -1.693 1.00 95.88 197 PHE A N 1
ATOM 1506 C CA . PHE A 1 197 ? 12.097 -15.001 -0.379 1.00 95.88 197 PHE A CA 1
ATOM 1507 C C . PHE A 1 197 ? 11.560 -14.088 0.732 1.00 95.88 197 PHE A C 1
ATOM 1509 O O . PHE A 1 197 ? 10.767 -14.535 1.560 1.00 95.88 197 PHE A O 1
ATOM 1516 N N . LEU A 1 198 ? 11.965 -12.813 0.757 1.00 95.12 198 LEU A N 1
ATOM 1517 C CA . LEU A 1 198 ? 11.466 -11.846 1.737 1.00 95.12 198 LEU A CA 1
ATOM 1518 C C . LEU A 1 198 ? 9.969 -11.572 1.556 1.00 95.12 198 LEU A C 1
ATOM 1520 O O . LEU A 1 198 ? 9.264 -11.464 2.556 1.00 95.12 198 LEU A O 1
ATOM 1524 N N . ASP A 1 199 ? 9.474 -11.515 0.318 1.00 93.94 199 ASP A N 1
ATOM 1525 C CA . ASP A 1 199 ? 8.040 -11.373 0.035 1.00 93.94 199 ASP A CA 1
ATOM 1526 C C . ASP A 1 199 ? 7.247 -12.577 0.557 1.00 93.94 199 ASP A C 1
ATOM 1528 O O . ASP A 1 199 ? 6.247 -12.413 1.262 1.00 93.94 199 ASP A O 1
ATOM 1532 N N . PHE A 1 200 ? 7.744 -13.793 0.311 1.00 94.75 200 PHE A N 1
ATOM 1533 C CA . PHE A 1 200 ? 7.146 -15.016 0.846 1.00 94.75 200 PHE A CA 1
ATOM 1534 C C . PHE A 1 200 ? 7.178 -15.031 2.377 1.00 94.75 200 PHE A C 1
ATOM 1536 O O . PHE A 1 200 ? 6.181 -15.357 3.023 1.00 94.75 200 PHE A O 1
ATOM 1543 N N . PHE A 1 201 ? 8.298 -14.626 2.976 1.00 94.38 201 PHE A N 1
ATOM 1544 C CA . PHE A 1 201 ? 8.433 -14.538 4.423 1.00 94.38 201 PHE A CA 1
ATOM 1545 C C . PHE A 1 201 ? 7.442 -13.533 5.026 1.00 94.38 201 PHE A C 1
ATOM 1547 O O . PHE A 1 201 ? 6.747 -13.875 5.981 1.00 94.38 201 PHE A O 1
ATOM 1554 N N . ILE A 1 202 ? 7.309 -12.332 4.452 1.00 92.31 202 ILE A N 1
ATOM 1555 C CA . ILE A 1 202 ? 6.338 -11.308 4.880 1.00 92.31 202 ILE A CA 1
ATOM 1556 C C . ILE A 1 202 ? 4.901 -11.825 4.783 1.00 92.31 202 ILE A C 1
ATOM 1558 O O . ILE A 1 202 ? 4.092 -11.552 5.676 1.00 92.31 202 ILE A O 1
ATOM 1562 N N . TRP A 1 203 ? 4.591 -12.567 3.719 1.00 91.00 203 TRP A N 1
ATOM 1563 C CA . TRP A 1 203 ? 3.275 -13.154 3.493 1.00 91.00 203 TRP A CA 1
ATOM 1564 C C . TRP A 1 203 ? 2.943 -14.257 4.507 1.00 91.00 203 TRP A C 1
ATOM 1566 O O . TRP A 1 203 ? 1.851 -14.259 5.079 1.00 91.00 203 TRP A O 1
ATOM 1576 N N . VAL A 1 204 ? 3.887 -15.162 4.790 1.00 91.06 204 VAL A N 1
ATOM 1577 C CA . VAL A 1 204 ? 3.674 -16.277 5.728 1.00 91.06 204 VAL A CA 1
ATOM 1578 C C . VAL A 1 204 ? 3.658 -15.817 7.182 1.00 91.06 204 VAL A C 1
ATOM 1580 O O . VAL A 1 204 ? 2.892 -16.346 7.988 1.00 91.06 204 VAL A O 1
ATOM 1583 N N . LEU A 1 205 ? 4.488 -14.838 7.543 1.00 90.25 205 LEU A N 1
ATOM 1584 C CA . LEU A 1 205 ? 4.757 -14.483 8.935 1.00 90.25 205 LEU A CA 1
ATOM 1585 C C . LEU A 1 205 ? 3.502 -14.232 9.799 1.00 90.25 205 LEU A C 1
ATOM 1587 O O . LEU A 1 205 ? 3.451 -14.751 10.920 1.00 90.25 205 LEU A O 1
ATOM 1591 N N . PRO A 1 206 ? 2.476 -13.481 9.350 1.00 85.69 206 PRO A N 1
ATOM 1592 C CA . PRO A 1 206 ? 1.310 -13.215 10.181 1.00 85.69 206 PRO A CA 1
ATOM 1593 C C . PRO A 1 206 ? 0.287 -14.371 10.172 1.00 85.69 206 PRO A C 1
ATOM 1595 O O . PRO A 1 206 ? -0.560 -14.406 11.068 1.00 85.69 206 PRO A O 1
ATOM 1598 N N . LEU A 1 207 ? 0.366 -15.344 9.243 1.00 85.06 207 LEU A N 1
ATOM 1599 C CA . LEU A 1 207 ? -0.623 -16.429 9.088 1.00 85.06 207 LEU A CA 1
ATOM 1600 C C . LEU A 1 207 ? -0.870 -17.228 10.377 1.00 85.06 207 LEU A C 1
ATOM 1602 O O . LEU A 1 207 ? -2.032 -17.351 10.764 1.00 85.06 207 LEU A O 1
ATOM 1606 N N . PRO A 1 208 ? 0.147 -17.745 11.099 1.00 84.81 208 PRO A N 1
ATOM 1607 C CA . PRO A 1 208 ? -0.113 -18.575 12.276 1.00 84.81 208 PRO A CA 1
ATOM 1608 C C . PRO A 1 208 ? -0.725 -17.774 13.430 1.00 84.81 208 PRO A C 1
ATOM 1610 O O . PRO A 1 208 ? -1.561 -18.285 14.176 1.00 84.81 208 PRO A O 1
ATOM 1613 N N . THR A 1 209 ? -0.320 -16.509 13.573 1.00 81.31 209 THR A N 1
ATOM 1614 C CA . THR A 1 209 ? -0.869 -15.588 14.579 1.00 81.31 209 THR A CA 1
ATOM 1615 C C . THR A 1 209 ? -2.329 -15.264 14.269 1.00 81.31 209 THR A C 1
ATOM 1617 O O . THR A 1 209 ? -3.165 -15.276 15.171 1.00 81.31 209 THR A O 1
ATOM 1620 N N . LEU A 1 210 ? -2.651 -15.038 12.994 1.00 76.94 210 LEU A N 1
ATOM 1621 C CA . LEU A 1 210 ? -4.001 -14.714 12.536 1.00 76.94 210 LEU A CA 1
ATOM 1622 C C . LEU A 1 210 ? -4.934 -15.925 12.534 1.00 76.94 210 LEU A C 1
ATOM 1624 O O . LEU A 1 210 ? -6.097 -15.781 12.886 1.00 76.94 210 LEU A O 1
ATOM 1628 N N . TYR A 1 211 ? -4.430 -17.120 12.224 1.00 78.69 211 TYR A N 1
ATOM 1629 C CA . TYR A 1 211 ? -5.198 -18.365 12.304 1.00 78.69 211 TYR A CA 1
ATOM 1630 C C . TYR A 1 211 ? -5.649 -18.675 13.739 1.00 78.69 211 TYR A C 1
ATOM 1632 O O . TYR A 1 211 ? -6.744 -19.183 13.963 1.00 78.69 211 TYR A O 1
ATOM 1640 N N . ARG A 1 212 ? -4.818 -18.333 14.733 1.00 77.50 212 ARG A N 1
ATOM 1641 C CA . ARG A 1 212 ? -5.157 -18.483 16.158 1.00 77.50 212 ARG A CA 1
ATOM 1642 C C . ARG A 1 212 ? -6.059 -17.361 16.681 1.00 77.50 212 ARG A C 1
ATOM 1644 O O . ARG A 1 212 ? -6.673 -17.525 17.734 1.00 77.50 212 ARG A O 1
ATOM 1651 N N . ALA A 1 213 ? -6.139 -16.232 15.979 1.00 71.44 213 ALA A N 1
ATOM 1652 C CA . ALA A 1 213 ? -6.987 -15.113 16.360 1.00 71.44 213 ALA A CA 1
ATOM 1653 C C . ALA A 1 213 ? -8.443 -15.386 15.947 1.00 71.44 213 ALA A C 1
ATOM 1655 O O . ALA A 1 213 ? -8.755 -15.567 14.772 1.00 71.44 213 ALA A O 1
ATOM 1656 N N . LYS A 1 214 ? -9.367 -15.386 16.915 1.00 72.38 214 LYS A N 1
ATOM 1657 C CA . LYS A 1 214 ? -10.808 -15.484 16.641 1.00 72.38 214 LYS A CA 1
ATOM 1658 C C . LYS A 1 214 ? -11.306 -14.144 16.093 1.00 72.38 214 LYS A C 1
ATOM 1660 O O . LYS A 1 214 ? -11.635 -13.249 16.866 1.00 72.38 214 LYS A O 1
ATOM 1665 N N . LEU A 1 215 ? -11.313 -13.992 14.768 1.00 71.06 215 LEU A N 1
ATOM 1666 C CA . LEU A 1 215 ? -11.711 -12.751 14.099 1.00 71.06 215 LEU A CA 1
ATOM 1667 C C . LEU A 1 215 ? -13.137 -12.843 13.527 1.00 71.06 215 LEU A C 1
ATOM 1669 O O . LEU A 1 215 ? -13.488 -13.868 12.935 1.00 71.06 215 LEU A O 1
ATOM 1673 N N . PRO A 1 216 ? -13.956 -11.780 13.647 1.00 73.62 216 PRO A N 1
ATOM 1674 C CA . PRO A 1 216 ? -15.271 -11.718 13.017 1.00 73.62 216 PRO A CA 1
ATOM 1675 C C . PRO A 1 216 ? -15.154 -11.762 11.485 1.00 73.62 216 PRO A C 1
ATOM 1677 O O . PRO A 1 216 ? -14.188 -11.271 10.896 1.00 73.62 216 PRO A O 1
ATOM 1680 N N . VAL A 1 217 ? -16.167 -12.327 10.821 1.00 71.12 217 VAL A N 1
ATOM 1681 C CA . VAL A 1 217 ? -16.162 -12.629 9.373 1.00 71.12 217 VAL A CA 1
ATOM 1682 C C . VAL A 1 217 ? -15.843 -11.396 8.509 1.00 71.12 217 VAL A C 1
ATOM 1684 O O . VAL A 1 217 ? -15.121 -11.488 7.519 1.00 71.12 217 VAL A O 1
ATOM 1687 N N . SER A 1 218 ? -16.278 -10.205 8.929 1.00 63.91 218 SER A N 1
ATOM 1688 C CA . SER A 1 218 ? -16.003 -8.937 8.237 1.00 63.91 218 SER A CA 1
ATOM 1689 C C . SER A 1 218 ? -14.521 -8.528 8.231 1.00 63.91 218 SER A C 1
ATOM 1691 O O . SER A 1 218 ? -14.073 -7.869 7.287 1.00 63.91 218 SER A O 1
ATOM 1693 N N . GLN A 1 219 ? -13.762 -8.919 9.260 1.00 67.31 219 GLN A N 1
ATOM 1694 C CA . GLN A 1 219 ? -12.311 -8.726 9.353 1.00 67.31 219 GLN A CA 1
ATOM 1695 C C . GLN A 1 219 ? -11.561 -9.831 8.603 1.00 67.31 219 GLN A C 1
ATOM 1697 O O . GLN A 1 219 ? -10.502 -9.574 8.029 1.00 67.31 219 GLN A O 1
ATOM 1702 N N . ARG A 1 220 ? -12.150 -11.030 8.528 1.00 72.25 220 ARG A N 1
ATOM 1703 C CA . ARG A 1 220 ? -11.620 -12.162 7.761 1.00 72.25 220 ARG A CA 1
ATOM 1704 C C . ARG A 1 220 ? -11.528 -11.856 6.263 1.00 72.25 220 ARG A C 1
ATOM 1706 O O . ARG A 1 220 ? -10.521 -12.197 5.661 1.00 72.25 220 ARG A O 1
ATOM 1713 N N . PHE A 1 221 ? -12.491 -11.136 5.681 1.00 67.06 221 PHE A N 1
ATOM 1714 C CA . PHE A 1 221 ? -12.419 -10.712 4.271 1.00 67.06 221 PHE A CA 1
ATOM 1715 C C . PHE A 1 221 ? -11.251 -9.762 3.966 1.00 67.06 221 PHE A C 1
ATOM 1717 O O . PHE A 1 221 ? -10.561 -9.948 2.971 1.00 67.06 221 PHE A O 1
ATOM 1724 N N . ALA A 1 222 ? -10.991 -8.769 4.825 1.00 67.38 222 ALA A N 1
ATOM 1725 C CA . ALA A 1 222 ? -9.857 -7.854 4.637 1.00 67.38 222 ALA A CA 1
ATOM 1726 C C . ALA A 1 222 ? -8.511 -8.591 4.735 1.00 67.38 222 ALA A C 1
ATOM 1728 O O . ALA A 1 222 ? -7.562 -8.278 4.022 1.00 67.38 222 ALA A O 1
ATOM 1729 N N . LEU A 1 223 ? -8.459 -9.606 5.595 1.00 72.94 223 LEU A N 1
ATOM 1730 C CA . LEU A 1 223 ? -7.334 -10.521 5.713 1.00 72.94 223 LEU A CA 1
ATOM 1731 C C . LEU A 1 223 ? -7.157 -11.406 4.483 1.00 72.94 223 LEU A C 1
ATOM 1733 O O . LEU A 1 223 ? -6.045 -11.504 3.983 1.00 72.94 223 LEU A O 1
ATOM 1737 N N . ILE A 1 224 ? -8.233 -12.001 3.964 1.00 74.56 224 ILE A N 1
ATOM 1738 C CA . ILE A 1 224 ? -8.195 -12.790 2.724 1.00 74.56 224 ILE A CA 1
ATOM 1739 C C . ILE A 1 224 ? -7.701 -11.927 1.560 1.00 74.56 224 ILE A C 1
ATOM 1741 O O . ILE A 1 224 ? -6.833 -12.366 0.810 1.00 74.56 224 ILE A O 1
ATOM 1745 N N . ALA A 1 225 ? -8.182 -10.686 1.443 1.00 71.69 225 ALA A N 1
ATOM 1746 C CA . ALA A 1 225 ? -7.712 -9.749 0.425 1.00 71.69 225 ALA A CA 1
ATOM 1747 C C . ALA A 1 225 ? -6.210 -9.446 0.580 1.00 71.69 225 ALA A C 1
ATOM 1749 O O . ALA A 1 225 ? -5.462 -9.573 -0.385 1.00 71.69 225 ALA A O 1
ATOM 1750 N N . LEU A 1 226 ? -5.746 -9.133 1.798 1.00 74.81 226 LEU A N 1
ATOM 1751 C CA . LEU A 1 226 ? -4.323 -8.918 2.096 1.00 74.81 226 LEU A CA 1
ATOM 1752 C C . LEU A 1 226 ? -3.463 -10.138 1.721 1.00 74.81 226 LEU A C 1
ATOM 1754 O O . LEU A 1 226 ? -2.423 -9.991 1.084 1.00 74.81 226 LEU A O 1
ATOM 1758 N N . PHE A 1 227 ? -3.911 -11.345 2.076 1.00 79.88 227 PHE A N 1
ATOM 1759 C CA . PHE A 1 227 ? -3.207 -12.584 1.749 1.00 79.88 227 PHE A CA 1
ATOM 1760 C C . PHE A 1 227 ? -3.197 -12.890 0.254 1.00 79.88 227 PHE A C 1
ATOM 1762 O O . PHE A 1 227 ? -2.201 -13.416 -0.238 1.00 79.88 227 PHE A O 1
ATOM 1769 N N . SER A 1 228 ? -4.269 -12.542 -0.458 1.00 84.19 228 SER A N 1
ATOM 1770 C CA . SER A 1 228 ? -4.359 -12.715 -1.908 1.00 84.19 228 SER A CA 1
ATOM 1771 C C . SER A 1 228 ? -3.366 -11.798 -2.620 1.00 84.19 228 SER A C 1
ATOM 1773 O O . SER A 1 228 ? -2.570 -12.276 -3.421 1.00 84.19 228 SER A O 1
ATOM 1775 N N . PHE A 1 229 ? -3.328 -10.506 -2.270 1.00 82.88 229 PHE A N 1
ATOM 1776 C CA . PHE A 1 229 ? -2.343 -9.574 -2.833 1.00 82.88 229 PHE A CA 1
ATOM 1777 C C . PHE A 1 229 ? -0.905 -9.978 -2.498 1.00 82.88 229 PHE A C 1
ATOM 1779 O O . PHE A 1 229 ? -0.051 -9.951 -3.379 1.00 82.88 229 PHE A O 1
ATOM 1786 N N . GLY A 1 230 ? -0.643 -10.414 -1.261 1.00 85.88 230 GLY A N 1
ATOM 1787 C CA . GLY A 1 230 ? 0.678 -10.911 -0.869 1.00 85.88 230 GLY A CA 1
ATOM 1788 C C . GLY A 1 230 ? 1.145 -12.098 -1.717 1.00 85.88 230 GLY A C 1
ATOM 1789 O O . GLY A 1 230 ? 2.292 -12.117 -2.151 1.00 85.88 230 GLY A O 1
ATOM 1790 N N . LEU A 1 231 ? 0.252 -13.041 -2.038 1.00 90.25 231 LEU A N 1
ATOM 1791 C CA . LEU A 1 231 ? 0.583 -14.174 -2.906 1.00 90.25 231 LEU A CA 1
ATOM 1792 C C . LEU A 1 231 ? 0.897 -13.735 -4.346 1.00 90.25 231 LEU A C 1
ATOM 1794 O O . LEU A 1 231 ? 1.828 -14.260 -4.956 1.00 90.25 231 LEU A O 1
ATOM 1798 N N . VAL A 1 232 ? 0.164 -12.751 -4.879 1.00 90.88 232 VAL A N 1
ATOM 1799 C CA . VAL A 1 232 ? 0.428 -12.203 -6.222 1.00 90.88 232 VAL A CA 1
ATOM 1800 C C . VAL A 1 232 ? 1.794 -11.512 -6.283 1.00 90.88 232 VAL A C 1
ATOM 1802 O O . VAL A 1 232 ? 2.505 -11.684 -7.269 1.00 90.88 232 VAL A O 1
ATOM 1805 N N . VAL A 1 233 ? 2.202 -10.791 -5.231 1.00 91.25 233 VAL A N 1
ATOM 1806 C CA . VAL A 1 233 ? 3.544 -10.178 -5.153 1.00 91.25 233 VAL A CA 1
ATOM 1807 C C . VAL A 1 233 ? 4.639 -11.248 -5.189 1.00 91.25 233 VAL A C 1
ATOM 1809 O O . VAL A 1 233 ? 5.594 -11.121 -5.952 1.00 91.25 233 VAL A O 1
ATOM 1812 N N . VAL A 1 234 ? 4.475 -12.340 -4.432 1.00 94.12 234 VAL A N 1
ATOM 1813 C CA . VAL A 1 234 ? 5.420 -13.473 -4.457 1.00 94.12 234 VAL A CA 1
ATOM 1814 C C . VAL A 1 234 ? 5.502 -14.083 -5.857 1.00 94.12 234 VAL A C 1
ATOM 1816 O O . VAL A 1 234 ? 6.597 -14.326 -6.363 1.00 94.12 234 VAL A O 1
ATOM 1819 N N . PHE A 1 235 ? 4.355 -14.288 -6.508 1.00 93.56 235 PHE A N 1
ATOM 1820 C CA . PHE A 1 235 ? 4.303 -14.818 -7.868 1.00 93.56 235 PHE A CA 1
ATOM 1821 C C . PHE A 1 235 ? 5.002 -13.896 -8.878 1.00 93.56 235 PHE A C 1
ATOM 1823 O O . PHE A 1 235 ? 5.805 -14.374 -9.679 1.00 93.56 235 PHE A O 1
ATOM 1830 N N . ALA A 1 236 ? 4.764 -12.583 -8.805 1.00 91.62 236 ALA A N 1
ATOM 1831 C CA . ALA A 1 236 ? 5.451 -11.595 -9.637 1.00 91.62 236 ALA A CA 1
ATOM 1832 C C . ALA A 1 236 ? 6.978 -11.670 -9.459 1.00 91.62 236 ALA A C 1
ATOM 1834 O O . ALA A 1 236 ? 7.708 -11.701 -10.452 1.00 91.62 236 ALA A O 1
ATOM 1835 N N . GLY A 1 237 ? 7.456 -11.815 -8.217 1.00 93.25 237 GLY A N 1
ATOM 1836 C CA . GLY A 1 237 ? 8.874 -12.023 -7.915 1.00 93.25 237 GLY A CA 1
ATOM 1837 C C . GLY A 1 237 ? 9.443 -13.304 -8.541 1.00 93.25 237 GLY A C 1
ATOM 1838 O O . GLY A 1 237 ? 10.522 -13.277 -9.133 1.00 93.25 237 GLY A O 1
ATOM 1839 N N . CYS A 1 238 ? 8.709 -14.422 -8.497 1.00 95.38 238 CYS A N 1
ATOM 1840 C CA . CYS A 1 238 ? 9.119 -15.672 -9.150 1.00 95.38 238 CYS A CA 1
ATOM 1841 C C . CYS A 1 238 ? 9.206 -15.539 -10.678 1.00 95.38 238 CYS A C 1
ATOM 1843 O O . CYS A 1 238 ? 10.176 -15.992 -11.288 1.00 95.38 238 CYS A O 1
ATOM 1845 N N . ILE A 1 239 ? 8.223 -14.886 -11.300 1.00 95.12 239 ILE A N 1
ATOM 1846 C CA . ILE A 1 239 ? 8.238 -14.624 -12.744 1.00 95.12 239 ILE A CA 1
ATOM 1847 C C . ILE A 1 239 ? 9.390 -13.683 -13.115 1.00 95.12 239 ILE A C 1
ATOM 1849 O O . ILE A 1 239 ? 10.043 -13.879 -14.143 1.00 95.12 239 ILE A O 1
ATOM 1853 N N . ARG A 1 240 ? 9.715 -12.710 -12.259 1.00 93.75 240 ARG A N 1
ATOM 1854 C CA . ARG A 1 240 ? 10.882 -11.848 -12.450 1.00 93.75 240 ARG A CA 1
ATOM 1855 C C . ARG A 1 240 ? 12.194 -12.634 -12.423 1.00 93.75 240 ARG A C 1
ATOM 1857 O O . ARG A 1 240 ? 13.045 -12.377 -13.267 1.00 93.75 240 ARG A O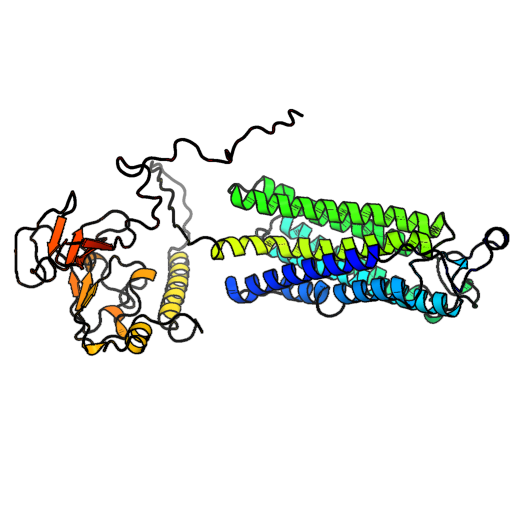 1
ATOM 1864 N N . ILE A 1 241 ? 12.351 -13.608 -11.520 1.00 95.38 241 ILE A N 1
ATOM 1865 C CA . ILE A 1 241 ? 13.528 -14.501 -11.502 1.00 95.38 241 ILE A CA 1
ATOM 1866 C C . ILE A 1 241 ? 13.676 -15.219 -12.851 1.00 95.38 241 ILE A C 1
ATOM 1868 O O . ILE A 1 241 ? 14.766 -15.223 -13.425 1.00 95.38 241 ILE A O 1
ATOM 1872 N N . TYR A 1 242 ? 12.580 -15.767 -13.389 1.00 95.56 242 TYR A N 1
ATOM 1873 C CA . TYR A 1 242 ? 12.579 -16.413 -14.705 1.00 95.56 242 TYR A CA 1
ATOM 1874 C C . TYR A 1 242 ? 13.022 -15.454 -15.819 1.00 95.56 242 TYR A C 1
ATOM 1876 O O . TYR A 1 242 ? 13.927 -15.780 -16.587 1.00 95.56 242 TYR A O 1
ATOM 1884 N N . TRP A 1 243 ? 12.432 -14.256 -15.890 1.00 94.88 243 TRP A N 1
ATOM 1885 C CA . TRP A 1 243 ? 12.768 -13.296 -16.944 1.00 94.88 243 TRP A CA 1
ATOM 1886 C C . TRP A 1 243 ? 14.184 -12.739 -16.822 1.00 94.88 243 TRP A C 1
ATOM 1888 O O . TRP A 1 243 ? 14.808 -12.508 -17.852 1.00 94.88 243 TRP A O 1
ATOM 1898 N N . ILE A 1 244 ? 14.720 -12.559 -15.610 1.00 93.62 244 ILE A N 1
ATOM 1899 C CA . ILE A 1 244 ? 16.129 -12.179 -15.423 1.00 93.62 244 ILE A CA 1
ATOM 1900 C C . ILE A 1 244 ? 17.033 -13.252 -16.017 1.00 93.62 244 ILE A C 1
ATOM 1902 O O . ILE A 1 244 ? 17.894 -12.932 -16.833 1.00 93.62 244 ILE A O 1
ATOM 1906 N N . HIS A 1 245 ? 16.808 -14.517 -15.661 1.00 93.44 245 HIS A N 1
ATOM 1907 C CA . HIS A 1 245 ? 17.610 -15.612 -16.191 1.00 93.44 245 HIS A CA 1
ATOM 1908 C C . HIS A 1 245 ? 17.517 -15.686 -17.721 1.00 93.44 245 HIS A C 1
ATOM 1910 O O . HIS A 1 245 ? 18.540 -15.697 -18.403 1.00 93.44 245 HIS A O 1
ATOM 1916 N N . TYR A 1 246 ? 16.300 -15.625 -18.266 1.00 93.62 246 TYR A N 1
ATOM 1917 C CA . TYR A 1 246 ? 16.082 -15.674 -19.708 1.00 93.62 246 TYR A CA 1
ATOM 1918 C C . TYR A 1 246 ? 16.767 -14.512 -20.444 1.00 93.62 246 TYR A C 1
ATOM 1920 O O . TYR A 1 246 ? 17.469 -14.718 -21.432 1.00 93.62 246 TYR A O 1
ATOM 1928 N N . VAL A 1 247 ? 16.605 -13.280 -19.955 1.00 91.69 247 VAL A N 1
ATOM 1929 C CA . VAL A 1 247 ? 17.146 -12.074 -20.600 1.00 91.69 247 VAL A CA 1
ATOM 1930 C C . VAL A 1 247 ? 18.669 -11.998 -20.509 1.00 91.69 247 VAL A C 1
ATOM 1932 O O . VAL A 1 247 ? 19.307 -11.496 -21.434 1.00 91.69 247 VAL A O 1
ATOM 1935 N N . VAL A 1 248 ? 19.263 -12.464 -19.408 1.00 88.38 248 VAL A N 1
ATOM 1936 C CA . VAL A 1 248 ? 20.705 -12.310 -19.176 1.00 88.38 248 VAL A CA 1
ATOM 1937 C C . VAL A 1 248 ? 21.516 -13.487 -19.729 1.00 88.38 248 VAL A C 1
ATOM 1939 O O . VAL A 1 248 ? 22.614 -13.253 -20.239 1.00 88.38 248 VAL A O 1
ATOM 1942 N N . GLU A 1 249 ? 20.985 -14.714 -19.677 1.00 87.62 249 GLU A N 1
ATOM 1943 C CA . GLU A 1 249 ? 21.722 -15.941 -20.030 1.00 87.62 249 GLU A CA 1
ATOM 1944 C C . GLU A 1 249 ? 21.241 -16.615 -21.324 1.00 87.62 249 GLU A C 1
ATOM 1946 O O . GLU A 1 249 ? 22.062 -17.164 -22.056 1.00 87.62 249 GLU A O 1
ATOM 1951 N N . GLU A 1 250 ? 19.948 -16.554 -21.655 1.00 88.31 250 GLU A N 1
ATOM 1952 C CA . GLU A 1 250 ? 19.385 -17.330 -22.775 1.00 88.31 250 GLU A CA 1
ATOM 1953 C C . GLU A 1 250 ? 19.323 -16.517 -24.073 1.00 88.31 250 GLU A C 1
ATOM 1955 O O . GLU A 1 250 ? 19.885 -16.913 -25.097 1.00 88.31 250 GLU A O 1
ATOM 1960 N N . THR A 1 251 ? 18.708 -15.331 -24.042 1.00 89.81 251 THR A N 1
ATOM 1961 C CA . THR A 1 251 ? 18.545 -14.486 -25.237 1.00 89.81 251 THR A CA 1
ATOM 1962 C C . THR A 1 251 ? 19.645 -13.428 -25.371 1.00 89.81 251 THR A C 1
ATOM 1964 O O . THR A 1 251 ? 20.342 -13.089 -24.413 1.00 89.81 251 THR A O 1
ATOM 1967 N N . TYR A 1 252 ? 19.838 -12.925 -26.589 1.00 87.12 252 TYR A N 1
ATOM 1968 C CA . TYR A 1 252 ? 20.644 -11.731 -26.876 1.00 87.12 252 TYR A CA 1
ATOM 1969 C C . TYR A 1 252 ? 19.779 -10.537 -27.297 1.00 87.12 252 TYR A C 1
ATOM 1971 O O . TYR A 1 252 ? 20.273 -9.415 -27.393 1.00 87.12 252 TYR A O 1
ATOM 1979 N N . ASP A 1 253 ? 18.479 -10.758 -27.499 1.00 88.50 253 ASP A N 1
ATOM 1980 C CA . ASP A 1 253 ? 17.506 -9.718 -27.815 1.00 88.50 253 ASP A CA 1
ATOM 1981 C C . ASP A 1 253 ? 16.932 -9.116 -26.527 1.00 88.50 253 ASP A C 1
ATOM 1983 O O . ASP A 1 253 ? 15.781 -9.318 -26.125 1.00 88.50 253 ASP A O 1
ATOM 1987 N N . VAL A 1 254 ? 17.824 -8.431 -25.815 1.00 88.00 254 VAL A N 1
ATOM 1988 C CA . VAL A 1 254 ? 17.595 -7.997 -24.437 1.00 88.00 254 VAL A CA 1
ATOM 1989 C C . VAL A 1 254 ? 16.482 -6.960 -24.340 1.00 88.00 254 VAL A C 1
ATOM 1991 O O . VAL A 1 254 ? 15.724 -6.980 -23.377 1.00 88.00 254 VAL A O 1
ATOM 1994 N N . THR A 1 255 ? 16.340 -6.068 -25.319 1.00 89.19 255 THR A N 1
ATOM 1995 C CA . THR A 1 255 ? 15.321 -5.012 -25.266 1.00 89.19 255 THR A CA 1
ATOM 1996 C C . THR A 1 255 ? 13.920 -5.556 -25.518 1.00 89.19 255 THR A C 1
ATOM 1998 O O . THR A 1 255 ? 13.000 -5.201 -24.783 1.00 89.19 255 THR A O 1
ATOM 2001 N N . TRP A 1 256 ? 13.760 -6.498 -26.453 1.00 90.88 256 TRP A N 1
ATOM 2002 C CA . TRP A 1 256 ? 12.460 -7.101 -26.751 1.00 90.88 256 TRP A CA 1
ATOM 2003 C C . TRP A 1 256 ? 11.908 -7.922 -25.585 1.00 90.88 256 TRP A C 1
ATOM 2005 O O . TRP A 1 256 ? 10.750 -7.768 -25.193 1.00 90.88 256 TRP A O 1
ATOM 2015 N N . TYR A 1 257 ? 12.727 -8.805 -25.008 1.00 90.94 257 TYR A N 1
ATOM 2016 C CA . TYR A 1 257 ? 12.302 -9.653 -23.888 1.00 90.94 257 TYR A CA 1
ATOM 2017 C C . TYR A 1 257 ? 12.398 -8.941 -22.540 1.00 90.94 257 TYR A C 1
ATOM 2019 O O . TYR A 1 257 ? 11.583 -9.198 -21.652 1.00 90.94 257 TYR A O 1
ATOM 2027 N N . GLY A 1 258 ? 13.315 -7.982 -22.415 1.00 88.25 258 GLY A N 1
ATOM 2028 C CA . GLY A 1 258 ? 13.442 -7.108 -21.257 1.00 88.25 258 GLY A CA 1
ATOM 2029 C C . GLY A 1 258 ? 12.155 -6.357 -20.939 1.00 88.25 258 GLY A C 1
ATOM 2030 O O . GLY A 1 258 ? 11.871 -6.140 -19.768 1.00 88.25 258 GLY A O 1
ATOM 2031 N N . PHE A 1 259 ? 11.315 -6.062 -21.936 1.00 88.69 259 PHE A N 1
ATOM 2032 C CA . PHE A 1 259 ? 9.952 -5.559 -21.731 1.00 88.69 259 PHE A CA 1
ATOM 2033 C C . PHE A 1 259 ? 9.190 -6.304 -20.619 1.00 88.69 259 PHE A C 1
ATOM 2035 O O . PHE A 1 259 ? 8.560 -5.678 -19.771 1.00 88.69 259 PHE A O 1
ATOM 2042 N N . GLN A 1 260 ? 9.265 -7.640 -20.598 1.00 89.56 260 GLN A N 1
ATOM 2043 C CA . GLN A 1 260 ? 8.577 -8.449 -19.588 1.00 89.56 260 GLN A CA 1
ATOM 2044 C C . GLN A 1 260 ? 9.211 -8.261 -18.210 1.00 89.56 260 GLN A C 1
ATOM 2046 O O . GLN A 1 260 ? 8.507 -8.105 -17.217 1.00 89.56 260 GLN A O 1
ATOM 2051 N N . LEU A 1 261 ? 10.541 -8.205 -18.152 1.00 90.12 261 LEU A N 1
ATOM 2052 C CA . LEU A 1 261 ? 11.268 -7.916 -16.921 1.00 90.12 261 LEU A CA 1
ATOM 2053 C C . LEU A 1 261 ? 10.854 -6.560 -16.323 1.00 90.12 261 LEU A C 1
ATOM 2055 O O . LEU A 1 261 ? 10.576 -6.488 -15.126 1.00 90.12 261 LEU A O 1
ATOM 2059 N N . TRP A 1 262 ? 10.759 -5.507 -17.138 1.00 88.75 262 TRP A N 1
ATOM 2060 C CA . TRP A 1 262 ? 10.319 -4.181 -16.688 1.00 88.75 262 TRP A CA 1
ATOM 2061 C C . TRP A 1 262 ? 8.879 -4.188 -16.170 1.00 88.75 262 TRP A C 1
ATOM 2063 O O . TRP A 1 262 ? 8.632 -3.668 -15.083 1.00 88.75 262 TRP A O 1
ATOM 2073 N N . LEU A 1 263 ? 7.967 -4.841 -16.896 1.00 87.88 263 LEU A N 1
ATOM 2074 C CA . LEU A 1 263 ? 6.566 -4.987 -16.498 1.00 87.88 263 LEU A CA 1
ATOM 2075 C C . LEU A 1 263 ? 6.433 -5.654 -15.119 1.00 87.88 263 LEU A C 1
ATOM 2077 O O . LEU A 1 263 ? 5.787 -5.120 -14.222 1.00 87.88 263 LEU A O 1
ATOM 2081 N N . TRP A 1 264 ? 7.077 -6.807 -14.918 1.00 89.94 264 TRP A N 1
ATOM 2082 C CA . TRP A 1 264 ? 6.989 -7.534 -13.646 1.00 89.94 264 TRP A CA 1
ATOM 2083 C C . TRP A 1 264 ? 7.684 -6.803 -12.495 1.00 89.94 264 TRP A C 1
ATOM 2085 O O . TRP A 1 264 ? 7.190 -6.842 -11.370 1.00 89.94 264 TRP A O 1
ATOM 2095 N N . THR A 1 265 ? 8.782 -6.095 -12.772 1.00 88.62 265 THR A N 1
ATOM 2096 C CA . THR A 1 265 ? 9.499 -5.276 -11.779 1.00 88.62 265 THR A CA 1
ATOM 2097 C C . THR A 1 265 ? 8.601 -4.182 -11.217 1.00 88.62 265 THR A C 1
ATOM 2099 O O . THR A 1 265 ? 8.531 -3.986 -10.004 1.00 88.62 265 THR A O 1
ATOM 2102 N N . ALA A 1 266 ? 7.889 -3.473 -12.083 1.00 84.12 266 ALA A N 1
ATOM 2103 C CA . ALA A 1 266 ? 6.996 -2.431 -11.627 1.00 84.12 266 ALA A CA 1
ATOM 2104 C C . ALA A 1 266 ? 5.736 -2.991 -10.958 1.00 84.12 266 ALA A C 1
ATOM 2106 O O . ALA A 1 266 ? 5.392 -2.527 -9.870 1.00 84.12 266 ALA A O 1
ATOM 2107 N N . VAL A 1 267 ? 5.109 -4.035 -11.517 1.00 85.81 267 VAL A N 1
ATOM 2108 C CA . VAL A 1 267 ? 3.983 -4.733 -10.868 1.00 85.81 267 VAL A CA 1
ATOM 2109 C C . VAL A 1 267 ? 4.346 -5.173 -9.443 1.00 85.81 267 VAL A C 1
ATOM 2111 O O . VAL A 1 267 ? 3.551 -4.961 -8.528 1.00 85.81 267 VAL A O 1
ATOM 2114 N N . GLU A 1 268 ? 5.550 -5.712 -9.223 1.00 88.31 268 GLU A N 1
ATOM 2115 C CA . GLU A 1 268 ? 6.053 -6.101 -7.896 1.00 88.31 268 GLU A CA 1
ATOM 2116 C C . GLU A 1 268 ? 6.103 -4.911 -6.922 1.00 88.31 268 GLU A C 1
ATOM 2118 O O . GLU A 1 268 ? 5.574 -5.007 -5.812 1.00 88.31 268 GLU A O 1
ATOM 2123 N N . VAL A 1 269 ? 6.663 -3.764 -7.334 1.00 87.94 269 VAL A N 1
ATOM 2124 C CA . VAL A 1 269 ? 6.711 -2.552 -6.488 1.00 87.94 269 VAL A CA 1
ATOM 2125 C C . VAL A 1 269 ? 5.311 -2.037 -6.176 1.00 87.94 269 VAL A C 1
ATOM 2127 O O . VAL A 1 269 ? 4.987 -1.773 -5.017 1.00 87.94 269 VAL A O 1
ATOM 2130 N N . GLN A 1 270 ? 4.480 -1.888 -7.206 1.00 87.62 270 GLN A N 1
ATOM 2131 C CA . GLN A 1 270 ? 3.160 -1.271 -7.104 1.00 87.62 270 GLN A CA 1
ATOM 2132 C C . GLN A 1 270 ? 2.231 -2.115 -6.224 1.00 87.62 270 GLN A C 1
ATOM 2134 O O . GLN A 1 270 ? 1.593 -1.593 -5.305 1.00 87.62 270 GLN A O 1
ATOM 2139 N N . LEU A 1 271 ? 2.205 -3.435 -6.439 1.00 87.31 271 LEU A N 1
ATOM 2140 C CA . LEU A 1 271 ? 1.432 -4.358 -5.610 1.00 87.31 271 LEU A CA 1
ATOM 2141 C C . LEU A 1 271 ? 2.006 -4.487 -4.197 1.00 87.31 271 LEU A C 1
ATOM 2143 O O . LEU A 1 271 ? 1.230 -4.612 -3.250 1.00 87.31 271 LEU A O 1
ATOM 2147 N N . GLY A 1 272 ? 3.329 -4.400 -4.026 1.00 86.88 272 GLY A N 1
ATOM 2148 C CA . GLY A 1 272 ? 3.965 -4.344 -2.709 1.00 86.88 272 GLY A CA 1
ATOM 2149 C C . GLY A 1 272 ? 3.495 -3.138 -1.887 1.00 86.88 272 GLY A C 1
ATOM 2150 O O . GLY A 1 272 ? 3.113 -3.288 -0.723 1.00 86.88 272 GLY A O 1
ATOM 2151 N N . ILE A 1 273 ? 3.425 -1.956 -2.511 1.00 87.88 273 ILE A N 1
ATOM 2152 C CA . ILE A 1 273 ? 2.890 -0.730 -1.893 1.00 87.88 273 ILE A CA 1
ATOM 2153 C C . ILE A 1 273 ? 1.409 -0.901 -1.541 1.00 87.88 273 ILE A C 1
ATOM 2155 O O . ILE A 1 273 ? 1.009 -0.623 -0.406 1.00 87.88 273 ILE A O 1
ATOM 2159 N N . VAL A 1 274 ? 0.594 -1.390 -2.485 1.00 87.50 274 VAL A N 1
ATOM 2160 C CA . VAL A 1 274 ? -0.839 -1.640 -2.254 1.00 87.50 274 VAL A CA 1
ATOM 2161 C C . VAL A 1 274 ? -1.021 -2.596 -1.076 1.00 87.50 274 VAL A C 1
ATOM 2163 O O . VAL A 1 274 ? -1.754 -2.268 -0.142 1.00 87.50 274 VAL A O 1
ATOM 2166 N N . CYS A 1 275 ? -0.297 -3.720 -1.059 1.00 85.38 275 CYS A N 1
ATOM 2167 C CA . CYS A 1 275 ? -0.317 -4.716 0.012 1.00 85.38 275 CYS A CA 1
ATOM 2168 C C . CYS A 1 275 ? 0.011 -4.094 1.377 1.00 85.38 275 CYS A C 1
ATOM 2170 O O . CYS A 1 275 ? -0.711 -4.319 2.348 1.00 85.38 275 CYS A O 1
ATOM 2172 N N . GLY A 1 276 ? 1.025 -3.226 1.450 1.00 83.12 276 GLY A N 1
ATOM 2173 C CA . GLY A 1 276 ? 1.347 -2.489 2.673 1.00 83.12 276 GLY A CA 1
ATOM 2174 C C . GLY A 1 276 ? 0.280 -1.472 3.101 1.00 83.12 276 GLY A C 1
ATOM 2175 O O . GLY A 1 276 ? 0.201 -1.119 4.279 1.00 83.12 276 GLY A O 1
ATOM 2176 N N . CYS A 1 277 ? -0.581 -1.009 2.193 1.00 83.94 277 CYS A N 1
ATOM 2177 C CA . CYS A 1 277 ? -1.656 -0.058 2.490 1.00 83.94 277 CYS A CA 1
ATOM 2178 C C . CYS A 1 277 ? -2.976 -0.724 2.922 1.00 83.94 277 CYS A C 1
ATOM 2180 O O . CYS A 1 277 ? -3.692 -0.167 3.762 1.00 83.94 277 CYS A O 1
ATOM 2182 N N . VAL A 1 278 ? -3.282 -1.931 2.423 1.00 77.06 278 VAL A N 1
ATOM 2183 C CA . VAL A 1 278 ? -4.543 -2.656 2.700 1.00 77.06 278 VAL A CA 1
ATOM 2184 C C . VAL A 1 278 ? -4.883 -2.818 4.195 1.00 77.06 278 VAL A C 1
ATOM 2186 O O . VAL A 1 278 ? -6.057 -2.631 4.536 1.00 77.06 278 VAL A O 1
ATOM 2189 N N . PRO A 1 279 ? -3.943 -3.105 5.126 1.00 72.31 279 PRO A N 1
ATOM 2190 C CA . PRO A 1 279 ? -4.275 -3.324 6.537 1.00 72.31 279 PRO A CA 1
ATOM 2191 C C . PRO A 1 279 ? -5.011 -2.159 7.209 1.00 72.31 279 PRO A C 1
ATOM 2193 O O . PRO A 1 279 ? -5.705 -2.374 8.206 1.00 72.31 279 PRO A O 1
ATOM 2196 N N . TRP A 1 280 ? -4.880 -0.945 6.669 1.00 70.56 280 TRP A N 1
ATOM 2197 C CA . TRP A 1 280 ? -5.469 0.283 7.209 1.00 70.56 280 TRP A CA 1
ATOM 2198 C C . TRP A 1 280 ? -6.795 0.658 6.553 1.00 70.56 280 TRP A C 1
ATOM 2200 O O . TRP A 1 280 ? -7.637 1.280 7.200 1.00 70.56 280 TRP A O 1
ATOM 2210 N N . LEU A 1 281 ? -7.049 0.189 5.327 1.00 65.94 281 LEU A N 1
ATOM 2211 C CA . LEU A 1 281 ? -8.325 0.392 4.631 1.00 65.94 281 LEU A CA 1
ATOM 2212 C C . LEU A 1 281 ? -9.504 -0.252 5.379 1.00 65.94 281 LEU A C 1
ATOM 2214 O O . LEU A 1 281 ? -10.648 0.162 5.219 1.00 65.94 281 LEU A O 1
ATOM 2218 N N . LYS A 1 282 ? -9.254 -1.220 6.271 1.00 66.38 282 LYS A N 1
ATOM 2219 C CA . LYS A 1 282 ? -10.300 -1.779 7.146 1.00 66.38 282 LYS A CA 1
ATOM 2220 C C . LYS A 1 282 ? -10.934 -0.728 8.066 1.00 66.38 282 LYS A C 1
ATOM 2222 O O . LYS A 1 282 ? -12.112 -0.853 8.395 1.00 66.38 282 LYS A O 1
ATOM 2227 N N . SER A 1 283 ? -10.177 0.298 8.463 1.00 59.38 283 SER A N 1
ATOM 2228 C CA . SER A 1 283 ? -10.661 1.374 9.332 1.00 59.38 283 SER A CA 1
ATOM 2229 C C . SER A 1 283 ? -11.614 2.326 8.598 1.00 59.38 283 SER A C 1
ATOM 2231 O O . SER A 1 283 ? -12.409 2.987 9.259 1.00 59.38 283 SER A O 1
ATOM 2233 N N . LEU A 1 284 ? -11.626 2.329 7.253 1.00 59.00 284 LEU A N 1
ATOM 2234 C CA . LEU A 1 284 ? -12.595 3.096 6.453 1.00 59.00 284 LEU A CA 1
ATOM 2235 C C . LEU A 1 284 ? -14.037 2.609 6.655 1.00 59.00 284 LEU A C 1
ATOM 2237 O O . LEU A 1 284 ? -14.972 3.394 6.536 1.00 59.00 284 LEU A O 1
ATOM 2241 N N . LYS A 1 285 ? -14.246 1.330 7.009 1.00 52.59 285 LYS A N 1
ATOM 2242 C CA . LYS A 1 285 ? -15.596 0.786 7.256 1.00 52.59 285 LYS A CA 1
ATOM 2243 C C . LYS A 1 285 ? -16.301 1.453 8.440 1.00 52.59 285 LYS A C 1
ATOM 2245 O O . LYS A 1 285 ? -17.522 1.394 8.504 1.00 52.59 285 LYS A O 1
ATOM 2250 N N . ARG A 1 286 ? -15.554 2.095 9.347 1.00 48.72 286 ARG A N 1
ATOM 2251 C CA . ARG A 1 286 ? -16.104 2.895 10.452 1.00 48.72 286 ARG A CA 1
ATOM 2252 C C . ARG A 1 286 ? -16.683 4.237 9.978 1.00 48.72 286 ARG A C 1
ATOM 2254 O O . ARG A 1 286 ? -17.430 4.850 10.717 1.00 48.72 286 ARG A O 1
ATOM 2261 N N . PHE A 1 287 ? -16.347 4.654 8.755 1.00 43.56 287 PHE A N 1
ATOM 2262 C CA . PHE A 1 287 ? -16.804 5.891 8.116 1.00 43.56 287 PHE A CA 1
ATOM 2263 C C . PHE A 1 287 ? -18.009 5.661 7.184 1.00 43.56 287 PHE A C 1
ATOM 2265 O O . PHE A 1 287 ? -18.792 6.567 6.947 1.00 43.56 287 PHE A O 1
ATOM 2272 N N . TRP A 1 288 ? -18.164 4.438 6.658 1.00 41.56 288 TRP A N 1
ATOM 2273 C CA . TRP A 1 288 ? -19.272 4.043 5.767 1.00 41.56 288 TRP A CA 1
ATOM 2274 C C . TRP A 1 288 ? -20.350 3.188 6.453 1.00 41.56 288 TRP A C 1
ATOM 2276 O O . TRP A 1 288 ? -21.302 2.748 5.810 1.00 41.56 288 TRP A O 1
ATOM 2286 N N . LYS A 1 289 ? -20.220 2.947 7.761 1.00 31.83 289 LYS A N 1
ATOM 2287 C CA . LYS A 1 289 ? -21.293 2.420 8.605 1.00 31.83 289 LYS A CA 1
ATOM 2288 C C . LYS A 1 289 ? -21.560 3.421 9.732 1.00 31.83 289 LYS A C 1
ATOM 2290 O O . LYS A 1 289 ? -20.622 3.675 10.488 1.00 31.83 289 LYS A O 1
ATOM 2295 N N . PRO A 1 290 ? -22.793 3.936 9.892 1.00 33.81 290 PRO A N 1
ATOM 2296 C CA . PRO A 1 290 ? -23.191 4.566 11.146 1.00 33.81 290 PRO A CA 1
ATOM 2297 C C . PRO A 1 290 ? -22.976 3.534 12.263 1.00 33.81 290 PRO A C 1
ATOM 2299 O O . PRO A 1 290 ? -23.316 2.359 12.092 1.00 33.81 290 PRO A O 1
ATOM 2302 N N . GLN A 1 291 ? -22.304 3.911 13.351 1.00 33.50 291 GLN A N 1
ATOM 2303 C CA . GLN A 1 291 ? -21.912 2.970 14.401 1.00 33.50 291 GLN A CA 1
ATOM 2304 C C . GLN A 1 291 ? -23.131 2.515 15.217 1.00 33.50 291 GLN A C 1
ATOM 2306 O O . GLN A 1 291 ? -23.490 3.141 16.200 1.00 33.50 291 GLN A O 1
ATOM 2311 N N . THR A 1 292 ? -23.712 1.373 14.856 1.00 30.19 292 THR A N 1
ATOM 2312 C CA . THR A 1 292 ? -24.592 0.592 15.735 1.00 30.19 292 THR A CA 1
ATOM 2313 C C . THR A 1 292 ? -23.756 -0.054 16.846 1.00 30.19 292 THR A C 1
ATOM 2315 O O . THR A 1 292 ? -22.888 -0.890 16.558 1.00 30.19 292 THR A O 1
ATOM 2318 N N . VAL A 1 293 ? -23.992 0.316 18.106 1.00 34.66 293 VAL A N 1
ATOM 2319 C CA . VAL A 1 293 ? -23.406 -0.342 19.283 1.00 34.66 293 VAL A CA 1
ATOM 2320 C C . VAL A 1 293 ? -24.324 -1.494 19.701 1.00 34.66 293 VAL A C 1
ATOM 2322 O O . VAL A 1 293 ? -25.279 -1.309 20.435 1.00 34.66 293 VAL A O 1
ATOM 2325 N N . THR A 1 294 ? -24.043 -2.712 19.236 1.00 31.42 294 THR A N 1
ATOM 2326 C CA . THR A 1 294 ? -24.612 -3.935 19.832 1.00 31.42 294 THR A CA 1
ATOM 2327 C C . THR A 1 294 ? -23.672 -4.462 20.914 1.00 31.42 294 THR A C 1
ATOM 2329 O O . THR A 1 294 ? -22.629 -5.044 20.599 1.00 31.42 294 THR A O 1
ATOM 2332 N N . GLU A 1 295 ? -24.053 -4.295 22.182 1.00 31.16 295 GLU A N 1
ATOM 2333 C CA . GLU A 1 295 ? -23.514 -5.063 23.305 1.00 31.16 295 GLU A CA 1
ATOM 2334 C C . GLU A 1 295 ? -24.114 -6.477 23.296 1.00 31.16 295 GLU A C 1
ATOM 2336 O O . GLU A 1 295 ? -25.280 -6.696 23.621 1.00 31.16 295 GLU A O 1
ATOM 2341 N N . ALA A 1 296 ? -23.305 -7.477 22.942 1.00 30.42 296 ALA A N 1
ATOM 2342 C CA . ALA A 1 296 ? -23.631 -8.863 23.251 1.00 30.42 296 ALA A CA 1
ATOM 2343 C C . ALA A 1 296 ? -23.403 -9.106 24.754 1.00 30.42 296 ALA A C 1
ATOM 2345 O O . ALA A 1 296 ? -22.269 -9.228 25.220 1.00 30.42 296 ALA A O 1
ATOM 2346 N N . SER A 1 297 ? -24.505 -9.170 25.500 1.00 34.06 297 SER A N 1
ATOM 2347 C CA . SER A 1 297 ? -24.572 -9.628 26.888 1.00 34.06 297 SER A CA 1
ATOM 2348 C C . SER A 1 297 ? -24.283 -11.126 27.030 1.00 34.06 297 SER A C 1
ATOM 2350 O O . SER A 1 297 ? -24.778 -11.932 26.247 1.00 34.06 297 SER A O 1
ATOM 2352 N N . ALA A 1 298 ? -23.552 -11.480 28.092 1.00 31.73 298 ALA A N 1
ATOM 2353 C CA . ALA A 1 298 ? -23.950 -12.420 29.160 1.00 31.73 298 ALA A CA 1
ATOM 2354 C C . ALA A 1 298 ? -22.679 -13.007 29.806 1.00 31.73 298 ALA A C 1
ATOM 2356 O O . ALA A 1 298 ? -21.936 -13.768 29.197 1.00 31.73 298 ALA A O 1
ATOM 2357 N N . ARG A 1 299 ? -22.288 -12.571 31.008 1.00 33.06 299 ARG A N 1
ATOM 2358 C CA . ARG A 1 299 ? -22.803 -13.083 32.293 1.00 33.06 299 ARG A CA 1
ATOM 2359 C C . ARG A 1 299 ? -22.925 -14.612 32.307 1.00 33.06 299 ARG A C 1
ATOM 2361 O O . ARG A 1 299 ? -23.960 -15.161 31.956 1.00 33.06 299 ARG A O 1
ATOM 2368 N N . GLN A 1 300 ? -21.911 -15.273 32.857 1.00 30.92 300 GLN A N 1
ATOM 2369 C CA . GLN A 1 300 ? -22.128 -16.471 33.664 1.00 30.92 300 GLN A CA 1
ATOM 2370 C C . GLN A 1 300 ? -21.470 -16.248 35.026 1.00 30.92 300 GLN A C 1
ATOM 2372 O O . GLN A 1 300 ? -20.251 -16.233 35.168 1.00 30.92 300 GLN A O 1
ATOM 2377 N N . SER A 1 301 ? -22.318 -15.995 36.017 1.00 33.38 301 SER A N 1
ATOM 2378 C CA . SER A 1 301 ? -21.998 -16.020 37.437 1.00 33.38 301 SER A CA 1
ATOM 2379 C C . SER A 1 301 ? -22.124 -17.449 37.960 1.00 33.38 301 SER A C 1
ATOM 2381 O O . SER A 1 301 ? -23.170 -18.073 37.797 1.00 33.38 301 SER A O 1
ATOM 2383 N N . GLY A 1 302 ? -21.095 -17.929 38.650 1.00 29.12 302 GLY A N 1
ATOM 2384 C CA . GLY A 1 302 ? -21.139 -19.111 39.508 1.00 29.12 302 GLY A CA 1
ATOM 2385 C C . GLY A 1 302 ? -19.916 -19.103 40.433 1.00 29.12 302 GLY A C 1
ATOM 2386 O O . GLY A 1 302 ? -18.811 -18.897 39.932 1.00 29.12 302 GLY A O 1
ATOM 2387 N N . PRO A 1 303 ? -20.066 -19.248 41.763 1.00 46.44 303 PRO A N 1
ATOM 2388 C CA . PRO A 1 303 ? -18.970 -19.037 42.701 1.00 46.44 303 PRO A CA 1
ATOM 2389 C C . PRO A 1 303 ? -18.183 -20.330 42.950 1.00 46.44 303 PRO A C 1
ATOM 2391 O O . PRO A 1 303 ? -18.793 -21.388 43.102 1.00 46.44 303 PRO A O 1
ATOM 2394 N N . ARG A 1 304 ? -16.851 -20.231 43.100 1.00 29.05 304 ARG A N 1
ATOM 2395 C CA . ARG A 1 304 ? -16.075 -20.992 44.105 1.00 29.05 304 ARG A CA 1
ATOM 2396 C C . ARG A 1 304 ? -14.595 -20.581 44.181 1.00 29.05 304 ARG A C 1
ATOM 2398 O O . ARG A 1 304 ? -13.861 -20.686 43.210 1.00 29.05 304 ARG A O 1
ATOM 2405 N N . SER A 1 305 ? -14.249 -20.113 45.381 1.00 32.03 305 SER A N 1
ATOM 2406 C CA . SER A 1 305 ? -13.032 -20.307 46.190 1.00 32.03 305 SER A CA 1
ATOM 2407 C C . SER A 1 305 ? -11.623 -20.332 45.571 1.00 32.03 305 SER A C 1
ATOM 2409 O O . SER A 1 305 ? -11.282 -21.201 44.776 1.00 32.03 305 SER A O 1
ATOM 2411 N N . ASP A 1 306 ? -10.800 -19.491 46.208 1.00 31.34 306 ASP A N 1
ATOM 2412 C CA . ASP A 1 306 ? -9.389 -19.646 46.589 1.00 31.34 306 ASP A CA 1
ATOM 2413 C C . ASP A 1 306 ? -8.271 -19.457 45.555 1.00 31.34 306 ASP A C 1
ATOM 2415 O O . ASP A 1 306 ? -8.064 -20.239 44.635 1.00 31.34 306 ASP A O 1
ATOM 2419 N N . GLY A 1 307 ? -7.440 -18.439 45.820 1.00 28.98 307 GLY A N 1
ATOM 2420 C CA . GLY A 1 307 ? -6.125 -18.276 45.201 1.00 28.98 307 GLY A CA 1
ATOM 2421 C C . GLY A 1 307 ? -5.587 -16.847 45.267 1.00 28.98 307 GLY A C 1
ATOM 2422 O O . GLY A 1 307 ? -5.893 -16.023 44.416 1.00 28.98 307 GLY A O 1
ATOM 2423 N N . LYS A 1 308 ? -4.773 -16.559 46.288 1.00 34.00 308 LYS A N 1
ATOM 2424 C CA . LYS A 1 308 ? -4.070 -15.288 46.552 1.00 34.00 308 LYS A CA 1
ATOM 2425 C C . LYS A 1 308 ? -3.337 -14.714 45.326 1.00 34.00 308 LYS A C 1
ATOM 2427 O O . LYS A 1 308 ? -2.554 -15.408 44.689 1.00 34.00 308 LYS A O 1
ATOM 2432 N N . GLY A 1 309 ? -3.475 -13.403 45.118 1.00 28.62 309 GLY A N 1
ATOM 2433 C CA . GLY A 1 309 ? -2.653 -12.621 44.189 1.00 28.62 309 GLY A CA 1
ATOM 2434 C C . GLY A 1 309 ? -3.023 -11.138 44.207 1.00 28.62 309 GLY A C 1
ATOM 2435 O O . GLY A 1 309 ? -3.777 -10.666 43.363 1.00 28.62 309 GLY A O 1
ATOM 2436 N N . THR A 1 310 ? -2.539 -10.398 45.203 1.00 32.06 310 THR A N 1
ATOM 2437 C CA . THR A 1 310 ? -2.880 -8.987 45.432 1.00 32.06 310 THR A CA 1
ATOM 2438 C C . THR A 1 310 ? -2.214 -8.081 44.389 1.00 32.06 310 THR A C 1
ATOM 2440 O O . THR A 1 310 ? -1.061 -7.686 44.542 1.00 32.06 310 THR A O 1
ATOM 2443 N N . ILE A 1 311 ? -2.941 -7.711 43.330 1.00 35.38 311 ILE A N 1
ATOM 2444 C CA . ILE A 1 311 ? -2.593 -6.553 42.493 1.00 35.38 311 ILE A CA 1
ATOM 2445 C C . ILE A 1 311 ? -3.238 -5.320 43.136 1.00 35.38 311 ILE A C 1
ATOM 2447 O O . ILE A 1 311 ? -4.453 -5.248 43.299 1.00 35.38 311 ILE A O 1
ATOM 2451 N N . SER A 1 312 ? -2.403 -4.364 43.546 1.00 38.44 312 SER A N 1
ATOM 2452 C CA . SER A 1 312 ? -2.811 -3.143 44.250 1.00 38.44 312 SER A CA 1
ATOM 2453 C C . SER A 1 312 ? -3.892 -2.366 43.486 1.00 38.44 312 SER A C 1
ATOM 2455 O O . SER A 1 312 ? -3.657 -1.846 42.391 1.00 38.44 312 SER A O 1
ATOM 2457 N N . SER A 1 313 ? -5.060 -2.229 44.122 1.00 38.38 313 SER A N 1
ATOM 2458 C CA . SER A 1 313 ? -6.245 -1.487 43.662 1.00 38.38 313 SER A CA 1
ATOM 2459 C C . SER A 1 313 ? -5.971 -0.019 43.311 1.00 38.38 313 SER A C 1
ATOM 2461 O O . SER A 1 313 ? -6.749 0.604 42.589 1.00 38.38 313 SER A O 1
ATOM 2463 N N . LYS A 1 314 ? -4.831 0.535 43.745 1.00 37.59 314 LYS A N 1
ATOM 2464 C CA . LYS A 1 314 ? -4.414 1.907 43.429 1.00 37.59 314 LYS A CA 1
ATOM 2465 C C . LYS A 1 314 ? -4.016 2.097 41.960 1.00 37.59 314 LYS A C 1
ATOM 2467 O O . LYS A 1 314 ? -4.232 3.177 41.421 1.00 37.59 314 LYS A O 1
ATOM 2472 N N . ARG A 1 315 ? -3.476 1.068 41.287 1.00 38.41 315 ARG A N 1
ATOM 2473 C CA . ARG A 1 315 ? -2.951 1.201 39.909 1.00 38.41 315 ARG A CA 1
ATOM 2474 C C . ARG A 1 315 ? -4.037 1.092 38.834 1.00 38.41 315 ARG A C 1
ATOM 2476 O O . ARG A 1 315 ? -3.977 1.807 37.842 1.00 38.41 315 ARG A O 1
ATOM 2483 N N . VAL A 1 316 ? -5.058 0.263 39.067 1.00 39.75 316 VAL A N 1
ATOM 2484 C CA . VAL A 1 316 ? -6.237 0.154 38.184 1.00 39.75 316 VAL A CA 1
ATOM 2485 C C . VAL A 1 316 ? -7.115 1.406 38.291 1.00 39.75 316 VAL A C 1
ATOM 2487 O O . VAL A 1 316 ? -7.620 1.886 37.281 1.00 39.75 316 VAL A O 1
ATOM 2490 N N . ARG A 1 317 ? -7.226 1.996 39.491 1.00 36.00 317 ARG A N 1
ATOM 2491 C CA . ARG A 1 317 ? -7.961 3.251 39.700 1.00 36.00 317 ARG A CA 1
ATOM 2492 C C . ARG A 1 317 ? -7.261 4.448 39.043 1.00 36.00 317 ARG A C 1
ATOM 2494 O O . ARG A 1 317 ? -7.934 5.262 38.431 1.00 36.00 317 ARG A O 1
ATOM 2501 N N . ALA A 1 318 ? -5.927 4.515 39.081 1.00 38.09 318 ALA A N 1
ATOM 2502 C CA . ALA A 1 318 ? -5.162 5.589 38.435 1.00 38.09 318 ALA A CA 1
ATOM 2503 C C . ALA A 1 318 ? -5.276 5.584 36.895 1.00 38.09 318 ALA A C 1
ATOM 2505 O O . ALA A 1 318 ? -5.470 6.636 36.299 1.00 38.09 318 ALA A O 1
ATOM 2506 N N . LEU A 1 319 ? -5.232 4.408 36.255 1.00 41.56 319 LEU A N 1
ATOM 2507 C CA . LEU A 1 319 ? -5.370 4.272 34.793 1.00 41.56 319 LEU A CA 1
ATOM 2508 C C . LEU A 1 319 ? -6.788 4.583 34.283 1.00 41.56 319 LEU A C 1
ATOM 2510 O O . LEU A 1 319 ? -6.948 5.132 33.193 1.00 41.56 319 LEU A O 1
ATOM 2514 N N . ARG A 1 320 ? -7.819 4.265 35.075 1.00 40.59 320 ARG A N 1
ATOM 2515 C CA . ARG A 1 320 ? -9.213 4.600 34.747 1.00 40.59 320 ARG A CA 1
ATOM 2516 C C . ARG A 1 320 ? -9.470 6.104 34.882 1.00 40.59 320 ARG A C 1
ATOM 2518 O O . ARG A 1 320 ? -10.083 6.688 33.997 1.00 40.59 320 ARG A O 1
ATOM 2525 N N . MET A 1 321 ? -8.904 6.720 35.922 1.00 39.94 321 MET A N 1
ATOM 2526 C CA . MET A 1 321 ? -8.979 8.161 36.171 1.00 39.94 321 MET A CA 1
ATOM 2527 C C . MET A 1 321 ? -8.286 8.985 35.086 1.00 39.94 321 MET A C 1
ATOM 2529 O O . MET A 1 321 ? -8.858 9.981 34.675 1.00 39.94 321 MET A O 1
ATOM 2533 N N . ASP A 1 322 ? -7.114 8.579 34.584 1.00 40.66 322 ASP A N 1
ATOM 2534 C CA . ASP A 1 322 ? -6.417 9.309 33.505 1.00 40.66 322 ASP A CA 1
ATOM 2535 C C . ASP A 1 322 ? -7.174 9.236 32.171 1.00 40.66 322 ASP A C 1
ATOM 2537 O O . ASP A 1 322 ? -7.213 10.204 31.414 1.00 40.66 322 ASP A O 1
ATOM 2541 N N . THR A 1 323 ? -7.843 8.110 31.906 1.00 42.00 323 THR A N 1
ATOM 2542 C CA . THR A 1 323 ? -8.665 7.939 30.698 1.00 42.00 323 THR A CA 1
ATOM 2543 C C . THR A 1 323 ? -9.943 8.781 30.779 1.00 42.00 323 THR A C 1
ATOM 2545 O O . THR A 1 323 ? -10.280 9.466 29.819 1.00 42.00 323 THR A O 1
ATOM 2548 N N . LEU A 1 324 ? -10.607 8.797 31.942 1.00 38.28 324 LEU A N 1
ATOM 2549 C CA . LEU A 1 324 ? -11.767 9.657 32.216 1.00 38.28 324 LEU A CA 1
ATOM 2550 C C . LEU A 1 324 ? -11.396 11.141 32.183 1.00 38.28 324 LEU A C 1
ATOM 2552 O O . LEU A 1 324 ? -12.079 11.916 31.523 1.00 38.28 324 LEU A O 1
ATOM 2556 N N . ARG A 1 325 ? -10.260 11.523 32.784 1.00 39.72 325 ARG A N 1
ATOM 2557 C CA . ARG A 1 325 ? -9.740 12.894 32.721 1.00 39.72 325 ARG A CA 1
ATOM 2558 C C . ARG A 1 325 ? -9.541 13.326 31.277 1.00 39.72 325 ARG A C 1
ATOM 2560 O O . ARG A 1 325 ? -10.039 14.377 30.926 1.00 39.72 325 ARG A O 1
ATOM 2567 N N . THR A 1 326 ? -8.910 12.488 30.451 1.00 45.38 326 THR A N 1
ATOM 2568 C CA . THR A 1 326 ? -8.670 12.765 29.023 1.00 45.38 326 THR A CA 1
ATOM 2569 C C . THR A 1 326 ? -9.973 12.879 28.220 1.00 45.38 326 THR A C 1
ATOM 2571 O O . THR A 1 326 ? -10.078 13.732 27.344 1.00 45.38 326 THR A O 1
ATOM 2574 N N . MET A 1 327 ? -10.989 12.065 28.531 1.00 38.38 327 MET A N 1
ATOM 2575 C CA . MET A 1 327 ? -12.318 12.160 27.906 1.00 38.38 327 MET A CA 1
ATOM 2576 C C . MET A 1 327 ? -13.081 13.424 28.335 1.00 38.38 327 MET A C 1
ATOM 2578 O O . MET A 1 327 ? -13.817 13.996 27.538 1.00 38.38 327 MET A O 1
ATOM 2582 N N . MET A 1 328 ? -12.876 13.895 29.567 1.00 40.81 328 MET A N 1
ATOM 2583 C CA . MET A 1 328 ? -13.488 15.120 30.090 1.00 40.81 328 MET A CA 1
ATOM 2584 C C . MET A 1 328 ? -12.771 16.388 29.615 1.00 40.81 328 MET A C 1
ATOM 2586 O O . MET A 1 328 ? -13.450 17.361 29.291 1.00 40.81 328 MET A O 1
ATOM 2590 N N . THR A 1 329 ? -11.436 16.383 29.474 1.00 41.50 329 THR A N 1
ATOM 2591 C CA . THR A 1 329 ? -10.719 17.479 28.795 1.00 41.50 329 THR A CA 1
ATOM 2592 C C . THR A 1 329 ? -11.114 17.566 27.325 1.00 41.50 329 THR A C 1
ATOM 2594 O O . THR A 1 329 ? -11.332 18.667 26.841 1.00 41.50 329 THR A O 1
ATOM 2597 N N . ALA A 1 330 ? -11.320 16.433 26.641 1.00 40.16 330 ALA A N 1
ATOM 2598 C CA . ALA A 1 330 ? -11.809 16.428 25.260 1.00 40.16 330 ALA A CA 1
ATOM 2599 C C . ALA A 1 330 ? -13.228 17.014 25.114 1.00 40.16 330 ALA A C 1
ATOM 2601 O O . ALA A 1 330 ? -13.554 17.549 24.060 1.00 40.16 330 ALA A O 1
ATOM 2602 N N . ARG A 1 331 ? -14.061 16.962 26.165 1.00 41.69 331 ARG A N 1
ATOM 2603 C CA . ARG A 1 331 ? -15.395 17.588 26.184 1.00 41.69 331 ARG A CA 1
ATOM 2604 C C . ARG A 1 331 ? -15.333 19.103 26.440 1.00 41.69 331 ARG A C 1
ATOM 2606 O O . ARG A 1 331 ? -16.165 19.827 25.911 1.00 41.69 331 ARG A O 1
ATOM 2613 N N . GLY A 1 332 ? -14.331 19.583 27.184 1.00 37.47 332 GLY A N 1
ATOM 2614 C CA . GLY A 1 332 ? -14.036 21.017 27.350 1.00 37.47 332 GLY A CA 1
ATOM 2615 C C . GLY A 1 332 ? -13.283 21.650 26.169 1.00 37.47 332 GLY A C 1
ATOM 2616 O O . GLY A 1 332 ? -13.438 22.837 25.921 1.00 37.47 332 GLY A O 1
ATOM 2617 N N . GLU A 1 333 ? -12.514 20.860 25.414 1.00 37.22 333 GLU A N 1
ATOM 2618 C CA . GLU A 1 333 ? -11.804 21.270 24.185 1.00 37.22 333 GLU A CA 1
ATOM 2619 C C . GLU A 1 333 ? -12.628 21.045 22.902 1.00 37.22 333 GLU A C 1
ATOM 2621 O O . GLU A 1 333 ? -12.128 21.226 21.789 1.00 37.22 333 GLU A O 1
ATOM 2626 N N . HIS A 1 334 ? -13.904 20.663 23.024 1.00 38.75 334 HIS A N 1
ATOM 2627 C CA . HIS A 1 334 ? -14.782 20.488 21.865 1.00 38.75 334 HIS A CA 1
ATOM 2628 C C . HIS A 1 334 ? -15.174 21.815 21.190 1.00 38.75 334 HIS A C 1
ATOM 2630 O O . HIS A 1 334 ? -15.809 21.780 20.140 1.00 38.75 334 HIS A O 1
ATOM 2636 N N . THR A 1 335 ? -14.739 22.964 21.723 1.00 39.53 335 THR A N 1
ATOM 2637 C CA . THR A 1 335 ? -14.815 24.261 21.032 1.00 39.53 335 THR A CA 1
ATOM 2638 C C . THR A 1 335 ? -13.810 24.403 19.887 1.00 39.53 335 THR A C 1
ATOM 2640 O O . THR A 1 335 ? -14.004 25.275 19.051 1.00 39.53 335 THR A O 1
ATOM 2643 N N . ASP A 1 336 ? -12.767 23.561 19.787 1.00 38.00 336 ASP A N 1
ATOM 2644 C CA . ASP A 1 336 ? -11.650 23.839 18.863 1.00 38.00 336 ASP A CA 1
ATOM 2645 C C . ASP A 1 336 ? -11.186 22.665 17.972 1.00 38.00 336 ASP A C 1
ATOM 2647 O O . ASP A 1 336 ? -10.194 22.800 17.248 1.00 38.00 336 ASP A O 1
ATOM 2651 N N . LEU A 1 337 ? -11.868 21.507 17.957 1.00 38.69 337 LEU A N 1
ATOM 2652 C CA . LEU A 1 337 ? -11.329 20.294 17.298 1.00 38.69 337 LEU A CA 1
ATOM 2653 C C . LEU A 1 337 ? -12.204 19.577 16.257 1.00 38.69 337 LEU A C 1
ATOM 2655 O O . LEU A 1 337 ? -11.805 18.515 15.759 1.00 38.69 337 LEU A O 1
ATOM 2659 N N . GLU A 1 338 ? -13.286 20.202 15.796 1.00 39.16 338 GLU A N 1
ATOM 2660 C CA . GLU A 1 338 ? -13.867 19.912 14.483 1.00 39.16 338 GLU A CA 1
ATOM 2661 C C . GLU A 1 338 ? -13.994 21.202 13.678 1.00 39.16 338 GLU A C 1
ATOM 2663 O O . GLU A 1 338 ? -14.883 22.012 13.891 1.00 39.16 338 GLU A O 1
ATOM 2668 N N . ARG A 1 339 ? -13.128 21.390 12.679 1.00 39.53 339 ARG A N 1
ATOM 2669 C CA . ARG A 1 339 ? -13.255 22.494 11.715 1.00 39.53 339 ARG A CA 1
ATOM 2670 C C . ARG A 1 339 ? -14.396 22.224 10.712 1.00 39.53 339 ARG A C 1
ATOM 2672 O O . ARG A 1 339 ? -14.188 22.374 9.508 1.00 39.53 339 ARG A O 1
ATOM 2679 N N . GLY A 1 340 ? -15.557 21.753 11.191 1.00 47.12 340 GLY A N 1
ATOM 2680 C CA . GLY A 1 340 ? -16.687 21.378 10.340 1.00 47.12 340 GLY A CA 1
ATOM 2681 C C . GLY A 1 340 ? -17.985 20.854 10.982 1.00 47.12 340 GLY A C 1
ATOM 2682 O O . GLY A 1 340 ? -18.974 20.846 10.251 1.00 47.12 340 GLY A O 1
ATOM 2683 N N . SER A 1 341 ? -18.055 20.442 12.260 1.00 55.94 341 SER A N 1
ATOM 2684 C CA . SER A 1 341 ? -19.364 20.238 12.920 1.00 55.94 341 SER A CA 1
ATOM 2685 C C . SER A 1 341 ? -19.726 21.468 13.730 1.00 55.94 341 SER A C 1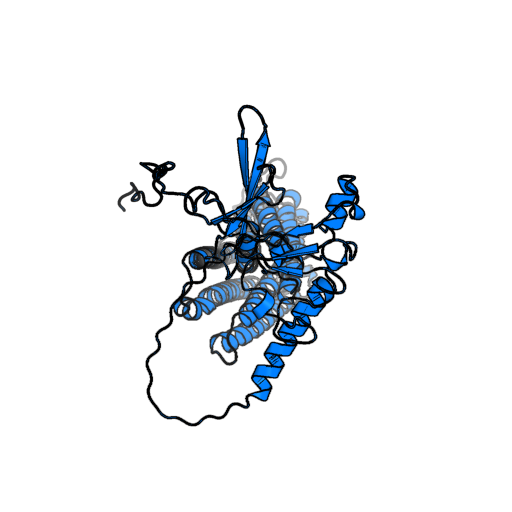
ATOM 2687 O O . SER A 1 341 ? -18.899 22.019 14.448 1.00 55.94 341 SER A O 1
ATOM 2689 N N . LYS A 1 342 ? -20.958 21.926 13.538 1.00 76.25 342 LYS A N 1
ATOM 2690 C CA . LYS A 1 342 ? -21.506 23.081 14.236 1.00 76.25 342 LYS A CA 1
ATOM 2691 C C . LYS A 1 342 ? -22.144 22.603 15.528 1.00 76.25 342 LYS A C 1
ATOM 2693 O O . LYS A 1 342 ? -22.835 21.579 15.513 1.00 76.25 342 LYS A O 1
ATOM 2698 N N . ASP A 1 343 ? -21.932 23.329 16.618 1.00 82.00 343 ASP A N 1
ATOM 2699 C CA . ASP A 1 343 ? -22.674 23.078 17.857 1.00 82.00 343 ASP A CA 1
ATOM 2700 C C . ASP A 1 343 ? -24.170 23.384 17.654 1.00 82.00 343 ASP A C 1
ATOM 2702 O O . ASP A 1 343 ? -24.548 24.149 16.763 1.00 82.00 343 ASP A O 1
ATOM 2706 N N . VAL A 1 344 ? -25.049 22.804 18.479 1.00 85.94 344 VAL A N 1
ATOM 2707 C CA . VAL A 1 344 ? -26.499 23.063 18.389 1.00 85.94 344 VAL A CA 1
ATOM 2708 C C . VAL A 1 344 ? -26.796 24.557 18.521 1.00 85.94 344 VAL A C 1
ATOM 2710 O O . VAL A 1 344 ? -27.650 25.069 17.799 1.00 85.94 344 VAL A O 1
ATOM 2713 N N . TYR A 1 345 ? -26.065 25.267 19.385 1.00 84.19 345 TYR A N 1
ATOM 2714 C CA . TYR A 1 345 ? -26.203 26.713 19.537 1.00 84.19 345 TYR A CA 1
ATOM 2715 C C . TYR A 1 345 ? -25.875 27.460 18.230 1.00 84.19 345 TYR A C 1
ATOM 2717 O O . TYR A 1 345 ? -26.650 28.305 17.787 1.00 84.19 345 TYR A O 1
ATOM 2725 N N . GLU A 1 346 ? -24.784 27.091 17.552 1.00 84.25 346 GLU A N 1
ATOM 2726 C CA . GLU A 1 346 ? -24.382 27.691 16.270 1.00 84.25 346 GLU A CA 1
ATOM 2727 C C . GLU A 1 346 ? -25.401 27.407 15.156 1.00 84.25 346 GLU A C 1
ATOM 2729 O O . GLU A 1 346 ? -25.719 28.287 14.355 1.00 84.25 346 GLU A O 1
ATOM 2734 N N . ILE A 1 347 ? -25.957 26.190 15.116 1.00 86.81 347 ILE A N 1
ATOM 2735 C CA . ILE A 1 347 ? -27.008 25.815 14.157 1.00 86.81 347 ILE A CA 1
ATOM 2736 C C . ILE A 1 347 ? -28.268 26.666 14.374 1.00 86.81 347 ILE A C 1
ATOM 2738 O O . ILE A 1 347 ? -28.897 27.092 13.401 1.00 86.81 347 ILE A O 1
ATOM 2742 N N . LEU A 1 348 ? -28.639 26.931 15.632 1.00 87.19 348 LEU A N 1
ATOM 2743 C CA . LEU A 1 348 ? -29.773 27.795 15.966 1.00 87.19 348 LEU A CA 1
ATOM 2744 C C . LEU A 1 348 ? -29.516 29.247 15.546 1.00 87.19 348 LEU A C 1
ATOM 2746 O O . LEU A 1 348 ? -30.382 29.842 14.900 1.00 87.19 348 LEU A O 1
ATOM 2750 N N . GLU A 1 349 ? -28.326 29.790 15.818 1.00 83.81 349 GLU A N 1
ATOM 2751 C CA . GLU A 1 349 ? -27.963 31.148 15.392 1.00 83.81 349 GLU A CA 1
ATOM 2752 C C . GLU A 1 349 ? -27.993 31.304 13.863 1.00 83.81 349 GLU A C 1
ATOM 2754 O O . GLU A 1 349 ? -28.566 32.269 13.346 1.00 83.81 349 GLU A O 1
ATOM 2759 N N . GLU A 1 350 ? -27.461 30.335 13.112 1.00 88.31 350 GLU A N 1
ATOM 2760 C CA . GLU A 1 350 ? -27.533 30.333 11.644 1.00 88.31 350 GLU A CA 1
ATOM 2761 C C . GLU A 1 350 ? -28.969 30.235 11.121 1.00 88.31 350 GLU A C 1
ATOM 2763 O O . GLU A 1 350 ? -29.332 30.895 10.140 1.00 88.31 350 GLU A O 1
ATOM 2768 N N . GLY A 1 351 ? -29.799 29.442 11.801 1.00 87.62 351 GLY A N 1
ATOM 2769 C CA . GLY A 1 351 ? -31.238 29.348 11.569 1.00 87.62 351 GLY A CA 1
ATOM 2770 C C . GLY A 1 351 ? -32.021 30.597 11.986 1.00 87.62 351 GLY A C 1
ATOM 2771 O O . GLY A 1 351 ? -33.234 30.636 11.778 1.00 87.62 351 GLY A O 1
ATOM 2772 N N . ARG A 1 352 ? -31.348 31.622 12.535 1.00 87.81 352 ARG A N 1
ATOM 2773 C CA . ARG A 1 352 ? -31.936 32.849 13.101 1.00 87.81 352 ARG A CA 1
ATOM 2774 C C . ARG A 1 352 ? -32.929 32.576 14.235 1.00 87.81 352 ARG A C 1
ATOM 2776 O O . ARG A 1 352 ? -33.898 33.318 14.398 1.00 87.81 352 ARG A O 1
ATOM 2783 N N . VAL A 1 353 ? -32.690 31.519 15.006 1.00 87.62 353 VAL A N 1
ATOM 2784 C CA . VAL A 1 353 ? -33.413 31.216 16.241 1.00 87.62 353 VAL A CA 1
ATOM 2785 C C . VAL A 1 353 ? -32.604 31.773 17.405 1.00 87.62 353 VAL A C 1
ATOM 2787 O O . VAL A 1 353 ? -31.464 31.378 17.624 1.00 87.62 353 VAL A O 1
ATOM 2790 N N . ASP A 1 354 ? -33.190 32.709 18.148 1.00 84.94 354 ASP A N 1
ATOM 2791 C CA . ASP A 1 354 ? -32.553 33.283 19.333 1.00 84.94 354 ASP A CA 1
ATOM 2792 C C . ASP A 1 354 ? -32.464 32.225 20.440 1.00 84.94 354 ASP A C 1
ATOM 2794 O O . ASP A 1 354 ? -33.489 31.721 20.904 1.00 84.94 354 ASP A O 1
ATOM 2798 N N . ALA A 1 355 ? -31.255 31.904 20.897 1.00 82.12 355 ALA A N 1
ATOM 2799 C CA . ALA A 1 355 ? -31.048 30.941 21.975 1.00 82.12 355 ALA A CA 1
ATOM 2800 C C . ALA A 1 355 ? -31.726 31.362 23.292 1.00 82.12 355 ALA A C 1
ATOM 2802 O O . ALA A 1 355 ? -32.109 30.501 24.082 1.00 82.12 355 ALA A O 1
ATOM 2803 N N . ASN A 1 356 ? -31.953 32.666 23.509 1.00 84.56 356 ASN A N 1
ATOM 2804 C CA . ASN A 1 356 ? -32.709 33.164 24.664 1.00 84.56 356 ASN A CA 1
ATOM 2805 C C . ASN A 1 356 ? -34.205 32.835 24.597 1.00 84.56 356 ASN A C 1
ATOM 2807 O O . ASN A 1 356 ? -34.882 32.872 25.623 1.00 84.56 356 ASN A O 1
ATOM 2811 N N . SER A 1 357 ? -34.723 32.505 23.411 1.00 88.00 357 SER A N 1
ATOM 2812 C CA . SER A 1 357 ? -36.113 32.074 23.230 1.00 88.00 357 SER A CA 1
ATOM 2813 C C . SER A 1 357 ? -36.334 30.587 23.537 1.00 88.00 357 SER A C 1
ATOM 2815 O O . SER A 1 357 ? -37.477 30.135 23.569 1.00 88.00 357 SER A O 1
ATOM 2817 N N . ILE A 1 358 ? -35.262 29.821 23.781 1.00 91.69 358 ILE A N 1
ATOM 2818 C CA . ILE A 1 358 ? -35.339 28.389 24.085 1.00 91.69 358 ILE A CA 1
ATOM 2819 C C . ILE A 1 358 ? -35.655 28.183 25.570 1.00 91.69 358 ILE A C 1
ATOM 2821 O O . ILE A 1 358 ? -34.811 28.386 26.445 1.00 91.69 358 ILE A O 1
ATOM 2825 N N . GLU A 1 359 ? -36.881 27.734 25.841 1.00 91.62 359 GLU A N 1
ATOM 2826 C CA . GLU A 1 359 ? -37.386 27.449 27.190 1.00 91.62 359 GLU A CA 1
ATOM 2827 C C . GLU A 1 359 ? -36.684 26.247 27.839 1.00 91.62 359 GLU A C 1
ATOM 2829 O O . GLU A 1 359 ? -36.302 26.303 29.008 1.00 91.62 359 GLU A O 1
ATOM 2834 N N . ALA A 1 360 ? -36.495 25.160 27.085 1.00 92.44 360 ALA A N 1
ATOM 2835 C CA . ALA A 1 360 ? -35.977 23.909 27.620 1.00 92.44 360 ALA A CA 1
ATOM 2836 C C . ALA A 1 360 ? -35.162 23.109 26.596 1.00 92.44 360 ALA A C 1
ATOM 2838 O O . ALA A 1 360 ? -35.452 23.107 25.399 1.00 92.44 360 ALA A O 1
ATOM 2839 N N . ILE A 1 361 ? -34.174 22.371 27.101 1.00 94.38 361 ILE A N 1
ATOM 2840 C CA . ILE A 1 361 ? -33.443 21.318 26.394 1.00 94.38 361 ILE A CA 1
ATOM 2841 C C . ILE A 1 361 ? -33.931 19.982 26.946 1.00 94.38 361 ILE A C 1
ATOM 2843 O O . ILE A 1 361 ? -33.908 19.763 28.155 1.00 94.38 361 ILE A O 1
ATOM 2847 N N . ILE A 1 362 ? -34.363 19.082 26.065 1.00 95.56 362 ILE A N 1
ATOM 2848 C CA . ILE A 1 362 ? -34.873 17.764 26.447 1.00 95.56 362 ILE A CA 1
ATOM 2849 C C . ILE A 1 362 ? -33.866 16.703 26.016 1.00 95.56 362 ILE A C 1
ATOM 2851 O O . ILE A 1 362 ? -33.657 16.480 24.823 1.00 95.56 362 ILE A O 1
ATOM 2855 N N . TRP A 1 363 ? -33.252 16.026 26.981 1.00 95.50 363 TRP A N 1
ATOM 2856 C CA . TRP A 1 363 ? -32.371 14.896 26.708 1.00 95.50 363 TRP A CA 1
ATOM 2857 C C . TRP A 1 363 ? -33.183 13.610 26.610 1.00 95.50 363 TRP A C 1
ATOM 2859 O O . TRP A 1 363 ? -33.752 13.156 27.601 1.00 95.50 363 TRP A O 1
ATOM 2869 N N . SER A 1 364 ? -33.182 12.989 25.424 1.00 95.75 364 SER A N 1
ATOM 2870 C CA . SER A 1 364 ? -33.746 11.638 25.254 1.00 95.75 364 SER A CA 1
ATOM 2871 C C . SER A 1 364 ? -33.111 10.643 26.229 1.00 95.75 364 SER A C 1
ATOM 2873 O O . SER A 1 364 ? -33.797 9.819 26.823 1.00 95.75 364 SER A O 1
ATOM 2875 N N . HIS A 1 365 ? -31.797 10.754 26.421 1.00 94.56 365 HIS A N 1
ATOM 2876 C CA . HIS A 1 365 ? -31.010 10.059 27.428 1.00 94.56 365 HIS A CA 1
ATOM 2877 C C . HIS A 1 365 ? -29.634 10.735 27.570 1.00 94.56 365 HIS A C 1
ATOM 2879 O O . HIS A 1 365 ? -29.346 11.735 26.920 1.00 94.56 365 HIS A O 1
ATOM 2885 N N . HIS A 1 366 ? -28.784 10.197 28.444 1.00 88.00 366 HIS A N 1
ATOM 2886 C CA . HIS A 1 366 ? -27.559 10.841 28.926 1.00 88.00 366 HIS A CA 1
ATOM 2887 C C . HIS A 1 366 ? -26.266 10.346 28.251 1.00 88.00 366 HIS A C 1
ATOM 2889 O O . HIS A 1 366 ? -25.176 10.552 28.794 1.00 88.00 366 HIS A O 1
ATOM 2895 N N . HIS A 1 367 ? -26.356 9.665 27.104 1.00 86.19 367 HIS A N 1
ATOM 2896 C CA . HIS A 1 367 ? -25.157 9.349 26.326 1.00 86.19 367 HIS A CA 1
ATOM 2897 C C . HIS A 1 367 ? -24.577 10.613 25.685 1.00 86.19 367 HIS A C 1
ATOM 2899 O O . HIS A 1 367 ? -25.281 11.591 25.427 1.00 86.19 367 HIS A O 1
ATOM 2905 N N . PHE A 1 368 ? -23.264 10.603 25.467 1.00 78.25 368 PHE A N 1
ATOM 2906 C CA . PHE A 1 368 ? -22.472 11.791 25.142 1.00 78.25 368 PHE A CA 1
ATOM 2907 C C . PHE A 1 368 ? -22.916 12.489 23.843 1.00 78.25 368 PHE A C 1
ATOM 2909 O O . PHE A 1 368 ? -22.764 13.699 23.706 1.00 78.25 368 PHE A O 1
ATOM 2916 N N . GLU A 1 369 ? -23.493 11.739 22.912 1.00 77.12 369 GLU A N 1
ATOM 2917 C CA . GLU A 1 369 ? -23.967 12.177 21.604 1.00 77.12 369 GLU A CA 1
ATOM 2918 C C . GLU A 1 369 ? -25.390 12.768 21.620 1.00 77.12 369 GLU A C 1
ATOM 2920 O O . GLU A 1 369 ? -25.805 13.371 20.634 1.00 77.12 369 GLU A O 1
ATOM 2925 N N . HIS A 1 370 ? -26.109 12.682 22.749 1.00 86.31 370 HIS A N 1
ATOM 2926 C CA . HIS A 1 370 ? -27.462 13.242 22.924 1.00 86.31 370 HIS A CA 1
ATOM 2927 C C . HIS A 1 370 ? -27.529 14.419 23.899 1.00 86.31 370 HIS A C 1
ATOM 2929 O O . HIS A 1 370 ? -28.574 15.059 24.020 1.00 86.31 370 HIS A O 1
ATOM 2935 N N . VAL A 1 371 ? -26.427 14.704 24.597 1.00 85.75 371 VAL A N 1
ATOM 2936 C CA . VAL A 1 371 ? -26.379 15.735 25.642 1.00 85.75 371 VAL A CA 1
ATOM 2937 C C . VAL A 1 371 ? -25.911 17.097 25.129 1.00 85.75 371 VAL A C 1
ATOM 2939 O O . VAL A 1 371 ? -26.328 18.123 25.665 1.00 85.75 371 VAL A O 1
ATOM 2942 N N . GLY A 1 372 ? -25.082 17.119 24.077 1.00 84.31 372 GLY A N 1
ATOM 2943 C CA . GLY A 1 372 ? -24.503 18.344 23.517 1.00 84.31 372 GLY A CA 1
ATOM 2944 C C . GLY A 1 372 ? -23.730 19.164 24.558 1.00 84.31 372 GLY A C 1
ATOM 2945 O O . GLY A 1 372 ? -23.107 18.612 25.477 1.00 84.31 372 GLY A O 1
ATOM 2946 N N . ASN A 1 373 ? -23.791 20.491 24.417 1.00 88.56 373 ASN A N 1
ATOM 2947 C CA . ASN A 1 373 ? -23.214 21.441 25.362 1.00 88.56 373 ASN A CA 1
ATOM 2948 C C . ASN A 1 373 ? -24.269 22.437 25.886 1.00 88.56 373 ASN A C 1
ATOM 2950 O O . ASN A 1 373 ? -24.308 23.577 25.431 1.00 88.56 373 ASN A O 1
ATOM 2954 N N . PRO A 1 374 ? -25.111 22.073 26.875 1.00 90.44 374 PRO A N 1
ATOM 2955 C CA . PRO A 1 374 ? -26.107 22.994 27.427 1.00 90.44 374 PRO A CA 1
ATOM 2956 C C . PRO A 1 374 ? -25.501 24.259 28.034 1.00 90.44 374 PRO A C 1
ATOM 2958 O O . PRO A 1 374 ? -26.211 25.246 28.204 1.00 90.44 374 PRO A O 1
ATOM 2961 N N . SER A 1 375 ? -24.202 24.253 28.367 1.00 88.12 375 SER A N 1
ATOM 2962 C CA . SER A 1 375 ? -23.534 25.414 28.954 1.00 88.12 375 SER A CA 1
ATOM 2963 C C . SER A 1 375 ? -23.526 26.648 28.039 1.00 88.12 375 SER A C 1
ATOM 2965 O O . SER A 1 375 ? -23.447 27.762 28.555 1.00 88.12 375 SER A O 1
ATOM 2967 N N . THR A 1 376 ? -23.681 26.467 26.719 1.00 89.50 376 THR A N 1
ATOM 2968 C CA . THR A 1 376 ? -23.784 27.560 25.733 1.00 89.50 376 THR A CA 1
ATOM 2969 C C . THR A 1 376 ? -25.131 28.285 25.774 1.00 89.50 376 THR A C 1
ATOM 2971 O O . THR A 1 376 ? -25.223 29.424 25.326 1.00 89.50 376 THR A O 1
ATOM 2974 N N . PHE A 1 377 ? -26.169 27.676 26.354 1.00 90.75 377 PHE A N 1
ATOM 2975 C CA . PHE A 1 377 ? -27.495 28.279 26.480 1.00 90.75 377 PHE A CA 1
ATOM 2976 C C . PHE A 1 377 ? -27.606 29.141 27.746 1.00 90.75 377 PHE A C 1
ATOM 2978 O O . PHE A 1 377 ? -26.924 28.869 28.744 1.00 90.75 377 PHE A O 1
ATOM 2985 N N . PRO A 1 378 ? -28.507 30.136 27.787 1.00 89.69 378 PRO A N 1
ATOM 2986 C CA . PRO A 1 378 ? -28.757 30.928 28.989 1.00 89.69 378 PRO A CA 1
ATOM 2987 C C . PRO A 1 378 ? -29.174 30.059 30.189 1.00 89.69 378 PRO A C 1
ATOM 2989 O O . PRO A 1 378 ? -29.859 29.055 30.000 1.00 89.69 378 PRO A O 1
ATOM 2992 N N . PRO A 1 379 ? -28.832 30.429 31.437 1.00 88.12 379 PRO A N 1
ATOM 2993 C CA . PRO A 1 379 ? -29.233 29.669 32.629 1.00 88.12 379 PRO A CA 1
ATOM 2994 C C . PRO A 1 379 ? -30.756 29.530 32.817 1.00 88.12 379 PRO A C 1
ATOM 2996 O O . PRO A 1 379 ? -31.209 28.662 33.559 1.00 88.12 379 PRO A O 1
ATOM 2999 N N . THR A 1 380 ? -31.547 30.374 32.142 1.00 89.19 380 THR A N 1
ATOM 3000 C CA . THR A 1 380 ? -33.015 30.296 32.101 1.00 89.19 380 THR A CA 1
ATOM 3001 C C . THR A 1 380 ? -33.532 29.083 31.332 1.00 89.19 380 THR A C 1
ATOM 3003 O O . THR A 1 380 ? -34.668 28.684 31.561 1.00 89.19 380 THR A O 1
ATOM 3006 N N . THR A 1 381 ? -32.728 28.494 30.445 1.00 93.19 381 THR A N 1
ATOM 3007 C CA . THR A 1 381 ? -33.098 27.287 29.705 1.00 93.19 381 THR A CA 1
ATOM 3008 C C . THR A 1 381 ? -33.063 26.081 30.643 1.00 93.19 381 THR A C 1
ATOM 3010 O O . THR A 1 381 ? -31.998 25.693 31.140 1.00 93.19 381 THR A O 1
ATOM 3013 N N . ALA A 1 382 ? -34.231 25.489 30.893 1.00 92.75 382 ALA A N 1
ATOM 3014 C CA . ALA A 1 382 ? -34.368 24.303 31.729 1.00 92.75 382 ALA A CA 1
ATOM 3015 C C . ALA A 1 382 ? -33.760 23.070 31.047 1.00 92.75 382 ALA A C 1
ATOM 3017 O O . ALA A 1 382 ? -33.739 22.962 29.822 1.00 92.75 382 ALA A O 1
ATOM 3018 N N . LEU A 1 383 ? -33.293 22.110 31.844 1.00 94.94 383 LEU A N 1
ATOM 3019 C CA . LEU A 1 383 ? -32.844 20.813 31.357 1.00 94.94 383 LEU A CA 1
ATOM 3020 C C . LEU A 1 383 ? -33.827 19.731 31.798 1.00 94.94 383 LEU A C 1
ATOM 3022 O O . LEU A 1 383 ? -34.000 19.495 32.995 1.00 94.94 383 LEU A O 1
ATOM 3026 N N . ILE A 1 384 ? -34.453 19.073 30.828 1.00 94.94 384 ILE A N 1
ATOM 3027 C CA . ILE A 1 384 ? -35.444 18.022 31.042 1.00 94.94 384 ILE A CA 1
ATOM 3028 C C . ILE A 1 384 ? -34.815 16.666 30.747 1.00 94.94 384 ILE A C 1
ATOM 3030 O O . ILE A 1 384 ? -34.230 16.450 29.685 1.00 94.94 384 ILE A O 1
ATOM 3034 N N . VAL A 1 385 ? -34.960 15.744 31.693 1.00 95.12 385 VAL A N 1
ATOM 3035 C CA . VAL A 1 385 ? -34.389 14.395 31.649 1.00 95.12 385 VAL A CA 1
ATOM 3036 C C . VAL A 1 385 ? -35.440 13.360 32.037 1.00 95.12 385 VAL A C 1
ATOM 3038 O O . VAL A 1 385 ? -36.401 13.661 32.749 1.00 95.12 385 VAL A O 1
ATOM 3041 N N . GLY A 1 386 ? -35.265 12.125 31.577 1.00 93.50 386 GLY A N 1
ATOM 3042 C CA . GLY A 1 386 ? -36.167 11.040 31.944 1.00 93.50 386 GLY A CA 1
ATOM 3043 C C . GLY A 1 386 ? -35.929 10.453 33.346 1.00 93.50 386 GLY A C 1
ATOM 3044 O O . GLY A 1 386 ? -34.946 10.793 34.013 1.00 93.50 386 GLY A O 1
ATOM 3045 N N . PRO A 1 387 ? -36.824 9.553 33.797 1.00 91.50 387 PRO A N 1
ATOM 3046 C CA . PRO A 1 387 ? -36.829 9.018 35.158 1.00 91.50 387 PRO A CA 1
ATOM 3047 C C . PRO A 1 387 ? -35.535 8.300 35.563 1.00 91.50 387 PRO A C 1
ATOM 3049 O O . PRO A 1 387 ? -35.029 7.436 34.846 1.00 91.50 387 PRO A O 1
ATOM 3052 N N . GLY A 1 388 ? -35.041 8.583 36.768 1.00 89.62 388 GLY A N 1
ATOM 3053 C CA . GLY A 1 388 ? -33.868 7.929 37.352 1.00 89.62 388 GLY A CA 1
ATOM 3054 C C . GLY A 1 388 ? -32.544 8.635 37.050 1.00 89.62 388 GLY A C 1
ATOM 3055 O O . GLY A 1 388 ? -31.515 8.240 37.603 1.00 89.62 388 GLY A O 1
ATOM 3056 N N . PHE A 1 389 ? -32.552 9.705 36.252 1.00 92.19 389 PHE A N 1
ATOM 3057 C CA . PHE A 1 389 ? -31.377 10.520 35.977 1.00 92.19 389 PHE A CA 1
ATOM 3058 C C . PHE A 1 389 ? -30.733 11.103 37.238 1.00 92.19 389 PHE A C 1
ATOM 3060 O O . PHE A 1 389 ? -29.509 11.056 37.381 1.00 92.19 389 PHE A O 1
ATOM 3067 N N . LYS A 1 390 ? -31.527 11.597 38.197 1.00 91.06 390 LYS A N 1
ATOM 3068 C CA . LYS A 1 390 ? -30.989 12.226 39.419 1.00 91.06 390 LYS A CA 1
ATOM 3069 C C . LYS A 1 390 ? -30.155 11.269 40.272 1.00 91.06 390 LYS A C 1
ATOM 3071 O O . LYS A 1 390 ? -29.284 11.720 41.011 1.00 91.06 390 LYS A O 1
ATOM 3076 N N . THR A 1 391 ? -30.366 9.956 40.142 1.00 90.62 391 THR A N 1
ATOM 3077 C CA . THR A 1 391 ? -29.568 8.935 40.847 1.00 90.62 391 THR A CA 1
ATOM 3078 C C . THR A 1 391 ? -28.118 8.851 40.358 1.00 90.62 391 THR A C 1
ATOM 3080 O O . THR A 1 391 ? -27.272 8.292 41.051 1.00 90.62 391 THR A O 1
ATOM 3083 N N . MET A 1 392 ? -27.822 9.426 39.188 1.00 86.88 392 MET A N 1
ATOM 3084 C CA . MET A 1 392 ? -26.486 9.458 38.584 1.00 86.88 392 MET A CA 1
ATOM 3085 C C . MET A 1 392 ? -25.662 10.687 38.997 1.00 86.88 392 MET A C 1
ATOM 3087 O O . MET A 1 392 ? -24.509 10.824 38.585 1.00 86.88 392 MET A O 1
ATOM 3091 N N . LEU A 1 393 ? -26.237 11.578 39.812 1.00 89.44 393 LEU A N 1
ATOM 3092 C CA . LEU A 1 393 ? -25.556 12.740 40.377 1.00 89.44 393 LEU A CA 1
ATOM 3093 C C . LEU A 1 393 ? -24.844 12.372 41.695 1.00 89.44 393 LEU A C 1
ATOM 3095 O O . LEU A 1 393 ? -25.304 11.484 42.416 1.00 89.44 393 LEU A O 1
ATOM 3099 N N . PRO A 1 394 ? -23.735 13.044 42.054 1.00 90.50 394 PRO A N 1
ATOM 3100 C CA . PRO A 1 394 ? -23.168 14.230 41.406 1.00 90.50 394 PRO A CA 1
ATOM 3101 C C . PRO A 1 394 ? -22.410 13.922 40.103 1.00 90.50 394 PRO A C 1
ATOM 3103 O O . PRO A 1 394 ? -21.956 12.798 39.877 1.00 90.50 394 PRO A O 1
ATOM 3106 N N . GLY A 1 395 ? -22.307 14.930 39.233 1.00 87.25 395 GLY A N 1
ATOM 3107 C CA . GLY A 1 395 ? -21.573 14.862 37.966 1.00 87.25 395 GLY A CA 1
ATOM 3108 C C . GLY A 1 395 ? -20.072 15.114 38.139 1.00 87.25 395 GLY A C 1
ATOM 3109 O O . GLY A 1 395 ? -19.576 15.319 39.245 1.00 87.25 395 GLY A O 1
ATOM 3110 N N . TYR A 1 396 ? -19.327 15.134 37.042 1.00 83.44 396 TYR A N 1
ATOM 3111 C CA . TYR A 1 396 ? -17.944 15.603 37.013 1.00 83.44 396 TYR A CA 1
ATOM 3112 C C . TYR A 1 396 ? -17.879 17.134 37.163 1.00 83.44 396 TYR A C 1
ATOM 3114 O O . TYR A 1 396 ? -18.621 17.822 36.463 1.00 83.44 396 TYR A O 1
ATOM 3122 N N . PRO A 1 397 ? -16.976 17.703 37.987 1.00 86.62 397 PRO A N 1
ATOM 3123 C CA . PRO A 1 397 ? -15.805 17.063 38.592 1.00 86.62 397 PRO A CA 1
ATOM 3124 C C . PRO A 1 397 ? -16.012 16.420 39.969 1.00 86.62 397 PRO A C 1
ATOM 3126 O O . PRO A 1 397 ? -15.111 15.706 40.417 1.00 86.62 397 PRO A O 1
ATOM 3129 N N . ALA A 1 398 ? -17.146 16.633 40.643 1.00 87.00 398 ALA A N 1
ATOM 3130 C CA . ALA A 1 398 ? -17.388 16.082 41.981 1.00 87.00 398 ALA A CA 1
ATOM 3131 C C . ALA A 1 398 ? -17.362 14.541 42.016 1.00 87.00 398 ALA A C 1
ATOM 3133 O O . ALA A 1 398 ? -16.842 13.950 42.966 1.00 87.00 398 ALA A O 1
ATOM 3134 N N . ASN A 1 399 ? -17.854 13.888 40.960 1.00 84.69 399 ASN A N 1
ATOM 3135 C CA . ASN A 1 399 ? -17.678 12.464 40.701 1.00 84.69 399 ASN A CA 1
ATOM 3136 C C . ASN A 1 399 ? -16.786 12.248 39.463 1.00 84.69 399 ASN A C 1
ATOM 3138 O O . ASN A 1 399 ? -17.259 12.379 38.332 1.00 84.69 399 ASN A O 1
ATOM 3142 N N . PRO A 1 400 ? -15.510 11.862 39.648 1.00 75.56 400 PRO A N 1
ATOM 3143 C CA . PRO A 1 400 ? -14.583 11.630 38.542 1.00 75.56 400 PRO A CA 1
ATOM 3144 C C . PRO A 1 400 ? -14.963 10.496 37.585 1.00 75.56 400 PRO A C 1
ATOM 3146 O O . PRO A 1 400 ? -14.435 10.441 36.478 1.00 75.56 400 PRO A O 1
ATOM 3149 N N . ASP A 1 401 ? -15.836 9.585 38.018 1.00 78.69 401 ASP A N 1
ATOM 3150 C CA . ASP A 1 401 ? -16.308 8.454 37.218 1.00 78.69 401 ASP A CA 1
ATOM 3151 C C . ASP A 1 401 ? -17.639 8.763 36.491 1.00 78.69 401 ASP A C 1
ATOM 3153 O O . ASP A 1 401 ? -18.137 7.910 35.756 1.00 78.69 401 ASP A O 1
ATOM 3157 N N . SER A 1 402 ? -18.230 9.956 36.681 1.00 80.94 402 SER A N 1
ATOM 3158 C CA . SER A 1 402 ? -19.508 10.347 36.062 1.00 80.94 402 SER A CA 1
ATOM 3159 C C . SER A 1 402 ? -19.319 10.920 34.659 1.00 80.94 402 SER A C 1
ATOM 3161 O O . SER A 1 402 ? -18.475 11.781 34.448 1.00 80.94 402 SER A O 1
ATOM 3163 N N . THR A 1 403 ? -20.131 10.492 33.694 1.00 79.50 403 THR A N 1
ATOM 3164 C CA . THR A 1 403 ? -20.136 11.045 32.325 1.00 79.50 403 THR A CA 1
ATOM 3165 C C . THR A 1 403 ? -20.928 12.352 32.200 1.00 79.50 403 THR A C 1
ATOM 3167 O O . THR A 1 403 ? -20.803 13.054 31.194 1.00 79.50 403 THR A O 1
ATOM 3170 N N . ILE A 1 404 ? -21.723 12.694 33.217 1.00 87.06 404 ILE A N 1
ATOM 3171 C CA . ILE A 1 404 ? -22.513 13.928 33.298 1.00 87.06 404 ILE A CA 1
ATOM 3172 C C . ILE A 1 404 ? -21.598 15.047 33.796 1.00 87.06 404 ILE A C 1
ATOM 3174 O O . ILE A 1 404 ? -20.923 14.862 34.807 1.00 87.06 404 ILE A O 1
ATOM 3178 N N . LEU A 1 405 ? -21.579 16.207 33.137 1.00 86.06 405 LEU A N 1
ATOM 3179 C CA . LEU A 1 405 ? -20.821 17.358 33.629 1.00 86.06 405 LEU A CA 1
ATOM 3180 C C . LEU A 1 405 ? -21.702 18.219 34.532 1.00 86.06 405 LEU A C 1
ATOM 3182 O O . LEU A 1 405 ? -22.822 18.573 34.173 1.00 86.06 405 LEU A O 1
ATOM 3186 N N . GLU A 1 406 ? -21.177 18.635 35.681 1.00 88.06 406 GLU A N 1
ATOM 3187 C CA . GLU A 1 406 ? -21.850 19.613 36.540 1.00 88.06 406 GLU A CA 1
ATOM 3188 C C . GLU A 1 406 ? -22.018 20.964 35.835 1.00 88.06 406 GLU A C 1
ATOM 3190 O O . GLU A 1 406 ? -22.981 21.672 36.115 1.00 88.06 406 GLU A O 1
ATOM 3195 N N . SER A 1 407 ? -21.150 21.301 34.871 1.00 86.62 407 SER A N 1
ATOM 3196 C CA . SER A 1 407 ? -21.292 22.498 34.030 1.00 86.62 407 SER A CA 1
ATOM 3197 C C . SER A 1 407 ? -22.568 22.498 33.187 1.00 86.62 407 SER A C 1
ATOM 3199 O O . SER A 1 407 ? -23.131 23.564 32.947 1.00 86.62 407 SER A O 1
ATOM 3201 N N . ASP A 1 408 ? -23.049 21.322 32.774 1.00 88.69 408 ASP A N 1
ATOM 3202 C CA . ASP A 1 408 ? -24.292 21.194 32.004 1.00 88.69 408 ASP A CA 1
ATOM 3203 C C . ASP A 1 408 ? -25.517 21.509 32.870 1.00 88.69 408 ASP A C 1
ATOM 3205 O O . ASP A 1 408 ? -26.552 21.924 32.361 1.00 88.69 408 ASP A O 1
ATOM 3209 N N . LEU A 1 409 ? -25.391 21.324 34.188 1.00 88.69 409 LEU A N 1
ATOM 3210 C CA . LEU A 1 409 ? -26.452 21.506 35.181 1.00 88.69 409 LEU A CA 1
ATOM 3211 C C . LEU A 1 409 ? -26.348 22.856 35.910 1.00 88.69 409 LEU A C 1
ATOM 3213 O O . LEU A 1 409 ? -27.285 23.279 36.588 1.00 88.69 409 LEU A O 1
ATOM 3217 N N . ALA A 1 410 ? -25.194 23.518 35.814 1.00 85.81 410 ALA A N 1
ATOM 3218 C CA . ALA A 1 410 ? -24.848 24.666 36.634 1.00 85.81 410 ALA A CA 1
ATOM 3219 C C . ALA A 1 410 ? -25.800 25.847 36.400 1.00 85.81 410 ALA A C 1
ATOM 3221 O O . ALA A 1 410 ? -25.895 26.377 35.295 1.00 85.81 410 ALA A O 1
ATOM 3222 N N . ASN A 1 411 ? -26.441 26.304 37.480 1.00 87.44 411 ASN A N 1
ATOM 3223 C CA . ASN A 1 411 ? -27.365 27.445 37.499 1.00 87.44 411 ASN A CA 1
ATOM 3224 C C . ASN A 1 411 ? -28.632 27.271 36.641 1.00 87.44 411 ASN A C 1
ATOM 3226 O O . ASN A 1 411 ? -29.273 28.267 36.320 1.00 87.44 411 ASN A O 1
ATOM 3230 N N . ARG A 1 412 ? -29.005 26.032 36.293 1.00 90.88 412 ARG A N 1
ATOM 3231 C CA . ARG A 1 412 ? -30.196 25.717 35.483 1.00 90.88 412 ARG A CA 1
ATOM 3232 C C . ARG A 1 412 ? -31.218 24.941 36.297 1.00 90.88 412 ARG A C 1
ATOM 3234 O O . ARG A 1 412 ? -30.876 24.252 37.260 1.00 90.88 412 ARG A O 1
ATOM 3241 N N . GLN A 1 413 ? -32.477 24.996 35.880 1.00 94.12 413 GLN A N 1
ATOM 3242 C CA . GLN A 1 413 ? -33.509 24.131 36.440 1.00 94.12 413 GLN A CA 1
ATOM 3243 C C . GLN A 1 413 ? -33.398 22.722 35.838 1.00 94.12 413 GLN A C 1
ATOM 3245 O O . GLN A 1 413 ? -33.580 22.553 34.637 1.00 94.12 413 GLN A O 1
ATOM 3250 N N . LEU A 1 414 ? -33.131 21.709 36.670 1.00 93.56 414 LEU A N 1
ATOM 3251 C CA . LEU A 1 414 ? -33.150 20.296 36.271 1.00 93.56 414 LEU A CA 1
ATOM 3252 C C . LEU A 1 414 ? -34.523 19.674 36.567 1.00 93.56 414 LEU A C 1
ATOM 3254 O O . LEU A 1 414 ? -34.891 19.491 37.733 1.00 93.56 414 LEU A O 1
ATOM 3258 N N . ILE A 1 415 ? -35.256 19.313 35.517 1.00 92.38 415 ILE A N 1
ATOM 3259 C CA . ILE A 1 415 ? -36.589 18.706 35.585 1.00 92.38 415 ILE A CA 1
ATOM 3260 C C . ILE A 1 415 ? -36.466 17.227 35.209 1.00 92.38 415 ILE A C 1
ATOM 3262 O O . ILE A 1 415 ? -36.165 16.884 34.073 1.00 92.38 415 ILE A O 1
ATOM 3266 N N . GLU A 1 416 ? -36.700 16.341 36.172 1.00 92.25 416 GLU A N 1
ATOM 3267 C CA . GLU A 1 416 ? -36.790 14.900 35.923 1.00 92.25 416 GLU A CA 1
ATOM 3268 C C . GLU A 1 416 ? -38.265 14.531 35.784 1.00 92.25 416 GLU A C 1
ATOM 3270 O O . GLU A 1 416 ? -39.045 14.819 36.693 1.00 92.25 416 GLU A O 1
ATOM 3275 N N . LEU A 1 417 ? -38.638 13.959 34.640 1.00 89.50 417 LEU A N 1
ATOM 3276 C CA . LEU A 1 417 ? -40.029 13.630 34.331 1.00 89.50 417 LEU A CA 1
ATOM 3277 C C . LEU A 1 417 ? -40.541 12.488 35.214 1.00 89.50 417 LEU A C 1
ATOM 3279 O O . LEU A 1 417 ? -39.841 11.497 35.425 1.00 89.50 417 LEU A O 1
ATOM 3283 N N . ASP A 1 418 ? -41.793 12.603 35.657 1.00 85.31 418 ASP A N 1
ATOM 3284 C CA . ASP A 1 418 ? -42.516 11.558 36.385 1.00 85.31 418 ASP A CA 1
ATOM 3285 C C . ASP A 1 418 ? -43.752 11.119 35.584 1.00 85.31 418 ASP A C 1
ATOM 3287 O O . ASP A 1 418 ? -44.752 11.835 35.472 1.00 85.31 418 ASP A O 1
ATOM 3291 N N . PHE A 1 419 ? -43.678 9.909 35.029 1.00 81.94 419 PHE A N 1
ATOM 3292 C CA . PHE A 1 419 ? -44.749 9.299 34.238 1.00 81.94 419 PHE A CA 1
ATOM 3293 C C . PHE A 1 419 ? -45.785 8.532 35.079 1.00 81.94 419 PHE A C 1
ATOM 3295 O O . PHE A 1 419 ? -46.818 8.126 34.534 1.00 81.94 419 PHE A O 1
ATOM 3302 N N . ASP A 1 420 ? -45.532 8.320 36.375 1.00 69.00 420 ASP A N 1
ATOM 3303 C CA . ASP A 1 420 ? -46.444 7.638 37.301 1.00 69.00 420 ASP A CA 1
ATOM 3304 C C . ASP A 1 420 ? -47.466 8.606 37.907 1.00 69.00 420 ASP A C 1
ATOM 3306 O O . ASP A 1 420 ? -48.647 8.267 38.013 1.00 69.00 420 ASP A O 1
ATOM 3310 N N . MET A 1 421 ? -47.038 9.825 38.250 1.00 58.38 421 MET A N 1
ATOM 3311 C CA . MET A 1 421 ? -47.928 10.875 38.773 1.00 58.38 421 MET A CA 1
ATOM 3312 C C . MET A 1 421 ? -48.331 11.934 37.739 1.00 58.38 421 MET A C 1
ATOM 3314 O O . MET A 1 421 ? -49.180 12.775 38.029 1.00 58.38 421 MET A O 1
ATOM 3318 N N . GLY A 1 422 ? -47.759 11.865 36.534 1.00 54.91 422 GLY A N 1
ATOM 3319 C CA . GLY A 1 422 ? -48.053 12.751 35.414 1.00 54.91 422 GLY A CA 1
ATOM 3320 C C . GLY A 1 422 ? -47.800 14.220 35.712 1.00 54.91 422 GLY A C 1
ATOM 3321 O O . GLY A 1 422 ? -48.710 15.044 35.623 1.00 54.91 422 GLY A O 1
ATOM 3322 N N . SER A 1 423 ? -46.559 14.529 36.090 1.00 46.56 423 SER A N 1
ATOM 3323 C CA . SER A 1 423 ? -46.128 15.893 36.390 1.00 46.56 423 SER A CA 1
ATOM 3324 C C . SER A 1 423 ? -45.093 16.388 35.375 1.00 46.56 423 SER A C 1
ATOM 3326 O O . SER A 1 423 ? -44.059 15.760 35.137 1.00 46.56 423 SER A O 1
ATOM 3328 N N . CYS A 1 424 ? -45.385 17.553 34.793 1.00 45.94 424 CYS A N 1
ATOM 3329 C CA . CYS A 1 424 ? -44.410 18.457 34.190 1.00 45.94 424 CYS A CA 1
ATOM 3330 C C . CYS A 1 424 ? -44.394 19.715 35.072 1.00 45.94 424 CYS A C 1
ATOM 3332 O O . CYS A 1 424 ? -45.295 20.544 35.002 1.00 45.94 424 CYS A O 1
ATOM 3334 N N . GLY A 1 425 ? -43.414 19.835 35.970 1.00 56.88 425 GLY A N 1
ATOM 3335 C CA . GLY A 1 425 ? -43.385 20.928 36.951 1.00 56.88 425 GLY A CA 1
ATOM 3336 C C . GLY A 1 425 ? -44.359 20.718 38.123 1.00 56.88 425 GLY A C 1
ATOM 3337 O O . GLY A 1 425 ? -44.428 19.618 38.673 1.00 56.88 425 GLY A O 1
ATOM 3338 N N . ASN A 1 426 ? -45.067 21.779 38.536 1.00 44.12 426 ASN A N 1
ATOM 3339 C CA . ASN A 1 426 ? -45.908 21.804 39.748 1.00 44.12 426 ASN A CA 1
ATOM 3340 C C . ASN A 1 426 ? -47.330 21.236 39.573 1.00 44.12 426 ASN A C 1
ATOM 3342 O O . ASN A 1 426 ? -48.032 21.080 40.572 1.00 44.12 426 ASN A O 1
ATOM 3346 N N . ASP A 1 427 ? -47.757 20.918 38.351 1.00 46.06 427 ASP A N 1
ATOM 3347 C CA . ASP A 1 427 ? -49.101 20.401 38.086 1.00 46.06 427 ASP A CA 1
ATOM 3348 C C . ASP A 1 427 ? -49.098 18.867 37.968 1.00 46.06 427 ASP A C 1
ATOM 3350 O O . ASP A 1 427 ? -48.168 18.280 37.417 1.00 46.06 427 ASP A O 1
ATOM 3354 N N . THR A 1 428 ? -50.136 18.205 38.493 1.00 49.97 428 THR A N 1
ATOM 3355 C CA . THR A 1 428 ? -50.303 16.736 38.482 1.00 49.97 428 THR A CA 1
ATOM 3356 C C . THR A 1 428 ? -51.572 16.345 37.723 1.00 49.97 428 THR A C 1
ATOM 3358 O O . THR A 1 428 ? -52.676 16.725 38.116 1.00 49.97 428 THR A O 1
ATOM 3361 N N . TYR A 1 429 ? -51.436 15.549 36.659 1.00 53.69 429 TYR A N 1
ATOM 3362 C CA . TYR A 1 429 ? -52.557 15.017 35.873 1.00 53.69 429 TYR A CA 1
ATOM 3363 C C . TYR A 1 429 ? -52.358 13.527 35.563 1.00 53.69 429 TYR A C 1
ATOM 3365 O O . TYR A 1 429 ? -51.249 13.015 35.542 1.00 53.69 429 TYR A O 1
ATOM 3373 N N . LYS A 1 430 ? -53.441 12.788 35.300 1.00 48.91 430 LYS A N 1
ATOM 3374 C CA . LYS A 1 430 ? -53.360 11.355 34.969 1.00 48.91 430 LYS A CA 1
ATOM 3375 C C . LYS A 1 430 ? -52.739 11.176 33.574 1.00 48.91 430 LYS A C 1
ATOM 3377 O O . LYS A 1 430 ? -53.306 11.673 32.603 1.00 48.91 430 LYS A O 1
ATOM 3382 N N . THR A 1 431 ? -51.612 10.468 33.469 1.00 56.91 431 THR A N 1
ATOM 3383 C CA . THR A 1 431 ? -50.871 10.301 32.207 1.00 56.91 431 THR A CA 1
ATOM 3384 C C . THR A 1 431 ? -51.706 9.584 31.137 1.00 56.91 431 THR A C 1
ATOM 3386 O O . THR A 1 431 ? -52.178 8.464 31.369 1.00 56.91 431 THR A O 1
ATOM 3389 N N . PRO A 1 432 ? -51.934 10.185 29.952 1.00 65.38 432 PRO A N 1
ATOM 3390 C CA . PRO A 1 432 ? -52.510 9.454 28.833 1.00 65.38 432 PRO A CA 1
ATOM 3391 C C . PRO A 1 432 ? -51.558 8.331 28.399 1.00 65.38 432 PRO A C 1
ATOM 3393 O O . PRO A 1 432 ? -50.338 8.459 28.467 1.00 65.38 432 PRO A O 1
ATOM 3396 N N . THR A 1 433 ? -52.110 7.212 27.933 1.00 74.69 433 THR A N 1
ATOM 3397 C CA . THR A 1 433 ? -51.325 6.197 27.218 1.00 74.69 433 THR A CA 1
ATOM 3398 C C . THR A 1 433 ? -51.531 6.397 25.726 1.00 74.69 433 THR A C 1
ATOM 3400 O O . THR A 1 433 ? -52.666 6.503 25.259 1.00 74.69 433 THR A O 1
ATOM 3403 N N . ILE A 1 434 ? -50.438 6.475 24.969 1.00 78.50 434 ILE A N 1
ATOM 3404 C CA . ILE A 1 434 ? -50.481 6.499 23.505 1.00 78.50 434 ILE A CA 1
ATOM 3405 C C . ILE A 1 434 ? -49.901 5.171 23.025 1.00 78.50 434 ILE A C 1
ATOM 3407 O O . ILE A 1 434 ? -48.723 4.867 23.216 1.00 78.50 434 ILE A O 1
ATOM 3411 N N . GLY A 1 435 ? -50.761 4.332 22.447 1.00 82.19 435 GLY A N 1
ATOM 3412 C CA . GLY A 1 435 ? -50.415 2.938 22.179 1.00 82.19 435 GLY A CA 1
ATOM 3413 C C . GLY A 1 435 ? -50.171 2.174 23.484 1.00 82.19 435 GLY A C 1
ATOM 3414 O O . GLY A 1 435 ? -51.088 2.017 24.283 1.00 82.19 435 GLY A O 1
ATOM 3415 N N . GLN A 1 436 ? -48.945 1.682 23.679 1.00 80.81 436 GLN A N 1
ATOM 3416 C CA . GLN A 1 436 ? -48.525 0.953 24.888 1.00 80.81 436 GLN A CA 1
ATOM 3417 C C . GLN A 1 436 ? -47.633 1.788 25.820 1.00 80.81 436 GLN A C 1
ATOM 3419 O O . GLN A 1 436 ? -47.223 1.297 26.868 1.00 80.81 436 GLN A O 1
ATOM 3424 N N . PHE A 1 437 ? -47.322 3.032 25.448 1.00 84.88 437 PHE A N 1
ATOM 3425 C CA . PHE A 1 437 ? -46.383 3.876 26.181 1.00 84.88 437 PHE A CA 1
ATOM 3426 C C . PHE A 1 437 ? -47.120 4.873 27.072 1.00 84.88 437 PHE A C 1
ATOM 3428 O O . PHE A 1 437 ? -48.151 5.432 26.682 1.00 84.88 437 PHE A O 1
ATOM 3435 N N . ARG A 1 438 ? -46.570 5.109 28.269 1.00 87.69 438 ARG A N 1
ATOM 3436 C CA . ARG A 1 438 ? -46.992 6.209 29.146 1.00 87.69 438 ARG A CA 1
ATOM 3437 C C . ARG A 1 438 ? -46.560 7.520 28.497 1.00 87.69 438 ARG A C 1
ATOM 3439 O O . ARG A 1 438 ? -45.413 7.620 28.062 1.00 87.69 438 ARG A O 1
ATOM 3446 N N . ALA A 1 439 ? -47.462 8.493 28.419 1.00 86.06 439 ALA A N 1
ATOM 3447 C CA . ALA A 1 439 ? -47.222 9.758 27.742 1.00 86.06 439 ALA A CA 1
ATOM 3448 C C . ALA A 1 439 ? -47.496 10.962 28.650 1.00 86.06 439 ALA A C 1
ATOM 3450 O O . ALA A 1 439 ? -48.399 10.931 29.486 1.00 86.06 439 ALA A O 1
ATOM 3451 N N . LEU A 1 440 ? -46.738 12.034 28.438 1.00 86.50 440 LEU A N 1
ATOM 3452 C CA . LEU A 1 440 ? -46.936 13.357 29.026 1.00 86.50 440 LEU A CA 1
ATOM 3453 C C . LEU A 1 440 ? -47.161 14.352 27.900 1.00 86.50 440 LEU A C 1
ATOM 3455 O O . LEU A 1 440 ? -46.357 14.402 26.977 1.00 86.50 440 LEU A O 1
ATOM 3459 N N . ASP A 1 441 ? -48.235 15.129 27.966 1.00 85.50 441 ASP A N 1
ATOM 3460 C CA . ASP A 1 441 ? -48.431 16.269 27.071 1.00 85.50 441 ASP A CA 1
ATOM 3461 C C . ASP A 1 441 ? -47.656 17.459 27.636 1.00 85.50 441 ASP A C 1
ATOM 3463 O O . ASP A 1 441 ? -48.039 18.005 28.669 1.00 85.50 441 ASP A O 1
ATOM 3467 N N . TYR A 1 442 ? -46.541 17.814 27.001 1.00 86.12 442 TYR A N 1
ATOM 3468 C CA . TYR A 1 442 ? -45.619 18.814 27.536 1.00 86.12 442 TYR A CA 1
ATOM 3469 C C . TYR A 1 442 ? -46.241 20.217 27.559 1.00 86.12 442 TYR A C 1
ATOM 3471 O O . TYR A 1 442 ? -46.047 20.958 28.517 1.00 86.12 442 TYR A O 1
ATOM 3479 N N . PHE A 1 443 ? -47.020 20.564 26.529 1.00 83.62 443 PHE A N 1
ATOM 3480 C CA . PHE A 1 443 ? -47.681 21.870 26.419 1.00 83.62 443 PHE A CA 1
ATOM 3481 C C . PHE A 1 443 ? -49.141 21.853 26.896 1.00 83.62 443 PHE A C 1
ATOM 3483 O O . PHE A 1 443 ? -49.731 22.911 27.106 1.00 83.62 443 PHE A O 1
ATOM 3490 N N . GLY A 1 444 ? -49.744 20.671 27.047 1.00 82.50 444 GLY A N 1
ATOM 3491 C CA . GLY A 1 444 ? -51.146 20.512 27.451 1.00 82.50 444 GLY A CA 1
ATOM 3492 C C . GLY A 1 444 ? -52.168 20.821 26.347 1.00 82.50 444 GLY A C 1
ATOM 3493 O O . GLY A 1 444 ? -53.370 20.843 26.612 1.00 82.50 444 GLY A O 1
ATOM 3494 N N . ASP A 1 445 ? -51.717 21.070 25.114 1.00 82.38 445 ASP A N 1
ATOM 3495 C CA . ASP A 1 445 ? -52.542 21.396 23.937 1.00 82.38 445 ASP A CA 1
ATOM 3496 C C . ASP A 1 445 ? -52.542 20.273 22.868 1.00 82.38 445 ASP A C 1
ATOM 3498 O O . ASP A 1 445 ? -53.031 20.422 21.732 1.00 82.38 445 ASP A O 1
ATOM 3502 N N . GLY A 1 446 ? -51.944 19.133 23.215 1.00 84.44 446 GLY A N 1
ATOM 3503 C CA . GLY A 1 446 ? -51.756 17.957 22.382 1.00 84.44 446 GLY A CA 1
ATOM 3504 C C . GLY A 1 446 ? -50.791 18.132 21.214 1.00 84.44 446 GLY A C 1
ATOM 3505 O O . GLY A 1 446 ? -50.862 17.359 20.250 1.00 84.44 446 GLY A O 1
ATOM 3506 N N . SER A 1 447 ? -49.954 19.172 21.226 1.00 86.31 447 SER A N 1
ATOM 3507 C CA . SER A 1 447 ? -48.972 19.416 20.164 1.00 86.31 447 SER A CA 1
ATOM 3508 C C . SER A 1 447 ? -47.685 18.611 20.340 1.00 86.31 447 SER A C 1
ATOM 3510 O O . SER A 1 447 ? -47.076 18.236 19.336 1.00 86.31 447 SER A O 1
ATOM 3512 N N . PHE A 1 448 ? -47.284 18.301 21.575 1.00 91.25 448 PHE A N 1
ATOM 3513 C CA . PHE A 1 448 ? -46.016 17.632 21.849 1.00 91.25 448 PHE A CA 1
ATOM 3514 C C . PHE A 1 448 ? -46.120 16.694 23.050 1.00 91.25 448 PHE A C 1
ATOM 3516 O O . PHE A 1 448 ? -46.299 17.130 24.185 1.00 91.25 448 PHE A O 1
ATOM 3523 N N . TYR A 1 449 ? -45.969 15.397 22.791 1.00 90.88 449 TYR A N 1
ATOM 3524 C CA . TYR A 1 449 ? -45.987 14.370 23.824 1.00 90.88 449 TYR A CA 1
ATOM 3525 C C . TYR A 1 449 ? -44.588 13.819 24.076 1.00 90.88 449 TYR A C 1
ATOM 3527 O O . TYR A 1 449 ? -43.866 13.531 23.126 1.00 90.88 449 TYR A O 1
ATOM 3535 N N . LEU A 1 450 ? -44.234 13.598 25.337 1.00 92.75 450 LEU A N 1
ATOM 3536 C CA . LEU A 1 450 ? -43.055 12.844 25.761 1.00 92.75 450 LEU A CA 1
ATOM 3537 C C . LEU A 1 450 ? -43.490 11.447 26.202 1.00 92.75 450 LEU A C 1
ATOM 3539 O O . LEU A 1 450 ? -44.516 11.304 26.861 1.00 92.75 450 LEU A O 1
ATOM 3543 N N . PHE A 1 451 ? -42.724 10.419 25.851 1.00 90.94 451 PHE A N 1
ATOM 3544 C CA . PHE A 1 451 ? -43.001 9.024 26.179 1.00 90.94 451 PHE A CA 1
ATOM 3545 C C . PHE A 1 451 ? -41.953 8.443 27.101 1.00 90.94 451 PHE A C 1
ATOM 3547 O O . PHE A 1 451 ? -40.755 8.605 26.869 1.00 90.94 451 PHE A O 1
ATOM 3554 N N . ASP A 1 452 ? -42.419 7.662 28.065 1.00 90.94 452 ASP A N 1
ATOM 3555 C CA . ASP A 1 452 ? -41.564 6.748 28.799 1.00 90.94 452 ASP A CA 1
ATOM 3556 C C . ASP A 1 452 ? -41.221 5.553 27.906 1.00 90.94 452 ASP A C 1
ATOM 3558 O O . ASP A 1 452 ? -42.079 4.721 27.598 1.00 90.94 452 ASP A O 1
ATOM 3562 N N . SER A 1 453 ? -39.971 5.492 27.457 1.00 91.94 453 SER A N 1
ATOM 3563 C CA . SER A 1 453 ? -39.485 4.482 26.511 1.00 91.94 453 SER A CA 1
ATOM 3564 C C . SER A 1 453 ? -38.190 3.823 27.003 1.00 91.94 453 SER A C 1
ATOM 3566 O O . SER A 1 453 ? -37.189 3.825 26.282 1.00 91.94 453 SER A O 1
ATOM 3568 N N . PRO A 1 454 ? -38.167 3.280 28.237 1.00 89.38 454 PRO A N 1
ATOM 3569 C CA . PRO A 1 454 ? -36.971 2.670 28.789 1.00 89.38 454 PRO A CA 1
ATOM 3570 C C . PRO A 1 454 ? -36.605 1.417 27.990 1.00 89.38 454 PRO A C 1
ATOM 3572 O O . PRO A 1 454 ? -37.463 0.683 27.500 1.00 89.38 454 PRO A O 1
ATOM 3575 N N . GLY A 1 455 ? -35.309 1.154 27.884 1.00 88.50 455 GLY A N 1
ATOM 3576 C CA . GLY A 1 455 ? -34.787 0.016 27.132 1.00 88.50 455 GLY A CA 1
ATOM 3577 C C . GLY A 1 455 ? -33.320 0.227 26.806 1.00 88.50 455 GLY A C 1
ATOM 3578 O O . GLY A 1 455 ? -32.472 -0.447 27.383 1.00 88.50 455 GLY A O 1
ATOM 3579 N N . HIS A 1 456 ? -33.038 1.217 25.954 1.00 88.31 456 HIS A N 1
ATOM 3580 C CA . HIS A 1 456 ? -31.674 1.648 25.622 1.00 88.31 456 HIS A CA 1
ATOM 3581 C C . HIS A 1 456 ? -30.919 2.167 26.850 1.00 88.31 456 HIS A C 1
ATOM 3583 O O . HIS A 1 456 ? -29.841 1.680 27.178 1.00 88.31 456 HIS A O 1
ATOM 3589 N N . THR A 1 457 ? -31.531 3.087 27.600 1.00 87.81 457 THR A N 1
ATOM 3590 C CA . THR A 1 457 ? -31.055 3.497 28.927 1.00 87.81 457 THR A CA 1
ATOM 3591 C C . THR A 1 457 ? -32.182 3.474 29.949 1.00 87.81 457 THR A C 1
ATOM 3593 O O . THR A 1 457 ? -33.371 3.508 29.612 1.00 87.81 457 THR A O 1
ATOM 3596 N N . ILE A 1 458 ? -31.801 3.466 31.229 1.00 84.00 458 ILE A N 1
ATOM 3597 C CA . ILE A 1 458 ? -32.720 3.808 32.317 1.00 84.00 458 ILE A CA 1
ATOM 3598 C C . ILE A 1 458 ? -33.176 5.253 32.078 1.00 84.00 458 ILE A C 1
ATOM 3600 O O . ILE A 1 458 ? -32.342 6.127 31.831 1.00 84.00 458 ILE A O 1
ATOM 3604 N N . GLY A 1 459 ? -34.490 5.473 32.068 1.00 88.50 459 GLY A N 1
ATOM 3605 C CA . GLY A 1 459 ? -35.075 6.791 31.824 1.00 88.50 459 GLY A CA 1
ATOM 3606 C C . GLY A 1 459 ? -34.996 7.284 30.380 1.00 88.50 459 GLY A C 1
ATOM 3607 O O . GLY A 1 459 ? -35.056 8.488 30.172 1.00 88.50 459 GLY A O 1
ATOM 3608 N N . HIS A 1 460 ? -34.828 6.408 29.381 1.00 95.75 460 HIS A N 1
ATOM 3609 C CA . HIS A 1 460 ? -34.877 6.841 27.982 1.00 95.75 460 HIS A CA 1
ATOM 3610 C C . HIS A 1 460 ? -36.279 7.367 27.613 1.00 95.75 460 HIS A C 1
ATOM 3612 O O . HIS A 1 460 ? -37.287 6.680 27.816 1.00 95.75 460 HIS A O 1
ATOM 3618 N N . ILE A 1 461 ? -36.345 8.558 27.017 1.00 95.62 461 ILE A N 1
ATOM 3619 C CA . ILE A 1 461 ? -37.590 9.186 26.561 1.00 95.62 461 ILE A CA 1
ATOM 3620 C C . ILE A 1 461 ? -37.611 9.383 25.045 1.00 95.62 461 ILE A C 1
ATOM 3622 O O . ILE A 1 461 ? -36.610 9.727 24.419 1.00 95.62 461 ILE A O 1
ATOM 3626 N N . SER A 1 462 ? -38.790 9.183 24.465 1.00 95.25 462 SER A N 1
ATOM 3627 C CA . SER A 1 462 ? -39.101 9.493 23.064 1.00 95.25 462 SER A CA 1
ATOM 3628 C C . SER A 1 462 ? -40.107 10.641 23.020 1.00 95.25 462 SER A C 1
ATOM 3630 O O . SER A 1 462 ? -40.722 10.952 24.037 1.00 95.25 462 SER A O 1
ATOM 3632 N N . ALA A 1 463 ? -40.321 11.262 21.864 1.00 95.06 463 ALA A N 1
ATOM 3633 C CA . ALA A 1 463 ? -41.310 12.326 21.716 1.00 95.06 463 ALA A CA 1
ATOM 3634 C C . ALA A 1 463 ? -42.187 12.149 20.472 1.00 95.06 463 ALA A C 1
ATOM 3636 O O . ALA A 1 463 ? -41.757 11.590 19.467 1.00 95.06 463 ALA A O 1
ATOM 3637 N N . LEU A 1 464 ? -43.418 12.650 20.519 1.00 93.38 464 LEU A N 1
ATOM 3638 C CA . LEU A 1 464 ? -44.349 12.689 19.395 1.00 93.38 464 LEU A CA 1
ATOM 3639 C C . LEU A 1 464 ? -44.819 14.123 19.183 1.00 93.38 464 LEU A C 1
ATOM 3641 O O . LEU A 1 464 ? -45.554 14.671 20.003 1.00 93.38 464 LEU A O 1
ATOM 3645 N N . ALA A 1 465 ? -44.408 14.712 18.065 1.00 94.62 465 ALA A N 1
ATOM 3646 C CA . ALA A 1 465 ? -44.731 16.085 17.706 1.00 94.62 465 ALA A CA 1
ATOM 3647 C C . ALA A 1 465 ? -45.828 16.120 16.640 1.00 94.62 465 ALA A C 1
ATOM 3649 O O . ALA A 1 465 ? -45.697 15.494 15.585 1.00 94.62 465 ALA A O 1
ATOM 3650 N N . ARG A 1 466 ? -46.902 16.869 16.883 1.00 91.81 466 ARG A N 1
ATOM 3651 C CA . ARG A 1 466 ? -47.948 17.151 15.894 1.00 91.81 466 ARG A CA 1
ATOM 3652 C C . ARG A 1 466 ? -47.435 18.206 14.914 1.00 91.81 466 ARG A C 1
ATOM 3654 O O . ARG A 1 466 ? -47.102 19.311 15.322 1.00 91.81 466 ARG A O 1
ATOM 3661 N N . VAL A 1 467 ? -47.401 17.884 13.622 1.00 93.00 467 VAL A 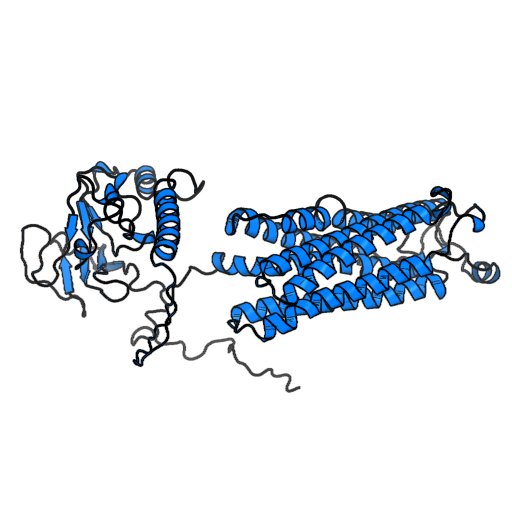N 1
ATOM 3662 C CA . VAL A 1 467 ? -46.863 18.779 12.574 1.00 93.00 467 VAL A CA 1
ATOM 3663 C C . VAL A 1 467 ? -47.938 19.384 11.669 1.00 93.00 467 VAL A C 1
ATOM 3665 O O . VAL A 1 467 ? -47.683 20.376 10.995 1.00 93.00 467 VAL A O 1
ATOM 3668 N N . THR A 1 468 ? -49.155 18.832 11.662 1.00 90.12 468 THR A N 1
ATOM 3669 C CA . THR A 1 468 ? -50.314 19.426 10.973 1.00 90.12 468 THR A CA 1
ATOM 3670 C C . THR A 1 468 ? -51.568 19.317 11.839 1.00 90.12 468 THR A C 1
ATOM 3672 O O . THR A 1 468 ? -51.671 18.424 12.681 1.00 90.12 468 THR A O 1
ATOM 3675 N N . ALA A 1 469 ? -52.511 20.247 11.662 1.00 84.25 469 ALA A N 1
ATOM 3676 C CA . ALA A 1 469 ? -53.743 20.289 12.450 1.00 84.25 469 ALA A CA 1
ATOM 3677 C C . ALA A 1 469 ? -54.896 19.498 11.807 1.00 84.25 469 ALA A C 1
ATOM 3679 O O . ALA A 1 469 ? -55.624 18.822 12.524 1.00 84.25 469 ALA A O 1
ATOM 3680 N N . ASN A 1 470 ? -55.068 19.567 10.477 1.00 84.88 470 ASN A N 1
ATOM 3681 C CA . ASN A 1 470 ? -56.199 18.960 9.764 1.00 84.88 470 ASN A CA 1
ATOM 3682 C C . ASN A 1 470 ? -55.823 18.511 8.330 1.00 84.88 470 ASN A C 1
ATOM 3684 O O . ASN A 1 470 ? -55.637 19.375 7.472 1.00 84.88 470 ASN A O 1
ATOM 3688 N N . PRO A 1 471 ? -55.770 17.193 8.037 1.00 83.00 471 PRO A N 1
ATOM 3689 C CA . PRO A 1 471 ? -55.820 16.092 9.003 1.00 83.00 471 PRO A CA 1
ATOM 3690 C C . PRO A 1 471 ? -54.585 16.128 9.906 1.00 83.00 471 PRO A C 1
ATOM 3692 O O . PRO A 1 471 ? -53.517 16.512 9.449 1.00 83.00 471 PRO A O 1
ATOM 3695 N N . ALA A 1 472 ? -54.719 15.742 11.174 1.00 86.44 472 ALA A N 1
ATOM 3696 C CA . ALA A 1 472 ? -53.577 15.738 12.079 1.00 86.44 472 ALA A CA 1
ATOM 3697 C C . ALA A 1 472 ? -52.528 14.701 11.648 1.00 86.44 472 ALA A C 1
ATOM 3699 O O . ALA A 1 472 ? -52.845 13.525 11.455 1.00 86.44 472 ALA A O 1
ATOM 3700 N N . SER A 1 473 ? -51.272 15.128 11.540 1.00 91.12 473 SER A N 1
ATOM 3701 C CA . SER A 1 473 ? -50.123 14.255 11.298 1.00 91.12 473 SER A CA 1
ATOM 3702 C C . SER A 1 473 ? -49.047 14.484 12.349 1.00 91.12 473 SER A C 1
ATOM 3704 O O . SER A 1 473 ? -48.895 15.591 12.870 1.00 91.12 473 SER A O 1
ATOM 3706 N N . PHE A 1 474 ? -48.278 13.439 12.639 1.00 91.56 474 PHE A N 1
ATOM 3707 C CA . PHE A 1 474 ? -47.288 13.441 13.710 1.00 91.56 474 PHE A CA 1
ATOM 3708 C C . PHE A 1 474 ? -45.929 12.940 13.222 1.00 91.56 474 PHE A C 1
ATOM 3710 O O . PHE A 1 474 ? -45.855 12.107 12.319 1.00 91.56 474 PHE A O 1
ATOM 3717 N N . VAL A 1 475 ? -44.867 13.426 13.859 1.00 94.75 475 VAL A N 1
ATOM 3718 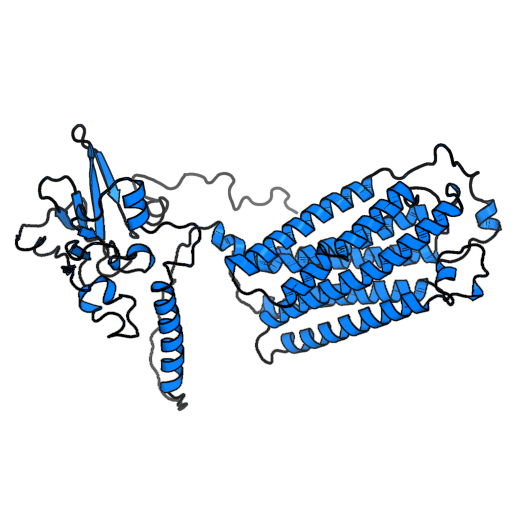C CA . VAL A 1 475 ? -43.497 12.922 13.738 1.00 94.75 475 VAL A CA 1
ATOM 3719 C C . VAL A 1 475 ? -43.109 12.289 15.068 1.00 94.75 475 VAL A C 1
ATOM 3721 O O . VAL A 1 475 ? -43.173 12.940 16.110 1.00 94.75 475 VAL A O 1
ATOM 3724 N N . LEU A 1 476 ? -42.720 11.013 15.031 1.00 91.75 476 LEU A N 1
ATOM 3725 C CA . LEU A 1 476 ? -42.192 10.293 16.187 1.00 91.75 476 LEU A CA 1
ATOM 3726 C C . LEU A 1 476 ? -40.668 10.457 16.231 1.00 91.75 476 LEU A C 1
ATOM 3728 O O . LEU A 1 476 ? -39.961 9.978 15.347 1.00 91.75 476 LEU A O 1
ATOM 3732 N N . LEU A 1 477 ? -40.183 11.130 17.267 1.00 94.69 477 LEU A N 1
ATOM 3733 C CA . LEU A 1 477 ? -38.778 11.317 17.603 1.00 94.69 477 LEU A CA 1
ATOM 3734 C C . LEU A 1 477 ? -38.384 10.223 18.599 1.00 94.69 477 LEU A C 1
ATOM 3736 O O . LEU A 1 477 ? -38.655 10.320 19.792 1.00 94.69 477 LEU A O 1
ATOM 3740 N N . THR A 1 478 ? -37.781 9.148 18.106 1.00 92.94 478 THR A N 1
ATOM 3741 C CA . THR A 1 478 ? -37.528 7.933 18.897 1.00 92.94 478 THR A CA 1
ATOM 3742 C C . THR A 1 478 ? -36.299 8.019 19.792 1.00 92.94 478 THR A C 1
ATOM 3744 O O . THR A 1 478 ? -36.058 7.087 20.550 1.00 92.94 478 THR A O 1
ATOM 3747 N N . GLY A 1 479 ? -35.486 9.075 19.676 1.00 91.75 479 GLY A N 1
ATOM 3748 C CA . GLY A 1 479 ? -34.129 9.057 20.222 1.00 91.75 479 GLY A CA 1
ATOM 3749 C C . GLY A 1 479 ? -33.404 7.791 19.760 1.00 91.75 479 GLY A C 1
ATOM 3750 O O . GLY A 1 479 ? -33.493 7.417 18.589 1.00 91.75 479 GLY A O 1
ATOM 3751 N N . ASP A 1 480 ? -32.808 7.085 20.711 1.00 93.12 480 ASP A N 1
ATOM 3752 C CA . ASP A 1 480 ? -32.121 5.814 20.485 1.00 93.12 480 ASP A CA 1
ATOM 3753 C C . ASP A 1 480 ? -32.992 4.582 20.768 1.00 93.12 480 ASP A C 1
ATOM 3755 O O . ASP A 1 480 ? -32.513 3.451 20.740 1.00 93.12 480 ASP A O 1
ATOM 3759 N N . ALA A 1 481 ? -34.300 4.754 20.990 1.00 89.75 481 ALA A N 1
ATOM 3760 C CA . ALA A 1 481 ? -35.207 3.607 21.033 1.00 89.75 481 ALA A CA 1
ATOM 3761 C C . ALA A 1 481 ? -35.274 2.882 19.676 1.00 89.75 481 ALA A C 1
ATOM 3763 O O . ALA A 1 481 ? -35.585 1.692 19.635 1.00 89.75 481 ALA A O 1
ATOM 3764 N N . ILE A 1 482 ? -35.022 3.609 18.576 1.00 89.38 482 ILE A N 1
ATOM 3765 C CA . ILE A 1 482 ? -34.932 3.084 17.209 1.00 89.38 482 ILE A CA 1
ATOM 3766 C C . ILE A 1 482 ? -33.790 3.815 16.487 1.00 89.38 482 ILE A C 1
ATOM 3768 O O . ILE A 1 482 ? -33.965 4.964 16.079 1.00 89.38 482 ILE A O 1
ATOM 3772 N N . HIS A 1 483 ? -32.645 3.162 16.274 1.00 82.06 483 HIS A N 1
ATOM 3773 C CA . HIS A 1 483 ? -31.502 3.781 15.582 1.00 82.06 483 HIS A CA 1
ATOM 3774 C C . HIS A 1 483 ? -31.620 3.713 14.055 1.00 82.06 483 HIS A C 1
ATOM 3776 O O . HIS A 1 483 ? -31.030 4.526 13.338 1.00 82.06 483 HIS A O 1
ATOM 3782 N N . HIS A 1 484 ? -32.357 2.731 13.521 1.00 78.88 484 HIS A N 1
ATOM 3783 C CA . HIS A 1 484 ? -32.600 2.632 12.083 1.00 78.88 484 HIS A CA 1
ATOM 3784 C C . HIS A 1 484 ? -33.979 2.043 11.739 1.00 78.88 484 HIS A C 1
ATOM 3786 O O . HIS A 1 484 ? -34.491 1.186 12.460 1.00 78.88 484 HIS A O 1
ATOM 3792 N N . PRO A 1 485 ? -34.568 2.379 10.569 1.00 72.00 485 PRO A N 1
ATOM 3793 C CA . PRO A 1 485 ? -35.902 1.902 10.161 1.00 72.00 485 PRO A CA 1
ATOM 3794 C C . PRO A 1 485 ? -36.045 0.382 9.977 1.00 72.00 485 PRO A C 1
ATOM 3796 O O . PRO A 1 485 ? -37.118 -0.107 9.627 1.00 72.00 485 PRO A O 1
ATOM 3799 N N . GLY A 1 486 ? -34.953 -0.366 10.127 1.00 75.31 486 GLY A N 1
ATOM 3800 C CA . GLY A 1 486 ? -34.959 -1.824 10.088 1.00 75.31 486 GLY A CA 1
ATOM 3801 C C . GLY A 1 486 ? -35.300 -2.446 11.440 1.00 75.31 486 GLY A C 1
ATOM 3802 O O . GLY A 1 486 ? -35.785 -3.564 11.446 1.00 75.31 486 GLY A O 1
ATOM 3803 N N . GLU A 1 487 ? -35.123 -1.736 12.558 1.00 79.50 487 GLU A N 1
ATOM 3804 C CA . GLU A 1 487 ? -35.427 -2.250 13.907 1.00 79.50 487 GLU A CA 1
ATOM 3805 C C . GLU A 1 487 ? -36.938 -2.364 14.155 1.00 79.50 487 GLU A C 1
ATOM 3807 O O . GLU A 1 487 ? -37.393 -3.182 14.946 1.00 79.50 487 GLU A O 1
ATOM 3812 N N . ILE A 1 488 ? -37.736 -1.614 13.390 1.00 76.31 488 ILE A N 1
ATOM 3813 C CA . ILE A 1 488 ? -39.198 -1.752 13.331 1.00 76.31 488 ILE A CA 1
ATOM 3814 C C . ILE A 1 488 ? -39.659 -2.872 12.377 1.00 76.31 488 ILE A C 1
ATOM 3816 O O . ILE A 1 488 ? -40.863 -3.013 12.120 1.00 76.31 488 ILE A O 1
ATOM 3820 N N . ARG A 1 489 ? -38.718 -3.651 11.816 1.00 74.81 489 ARG A N 1
ATOM 3821 C CA . ARG A 1 489 ? -38.976 -4.784 10.921 1.00 74.81 489 ARG A CA 1
ATOM 3822 C C . ARG A 1 489 ? -38.333 -6.079 11.454 1.00 74.81 489 ARG A C 1
ATOM 3824 O O . ARG A 1 489 ? -37.198 -6.059 11.914 1.00 74.81 489 ARG A O 1
ATOM 3831 N N . PRO A 1 490 ? -38.999 -7.232 11.301 1.00 74.88 490 PRO A N 1
ATOM 3832 C CA . PRO A 1 490 ? -40.353 -7.377 10.789 1.00 74.88 490 PRO A CA 1
ATOM 3833 C C . PRO A 1 490 ? -41.395 -6.953 11.833 1.00 74.88 490 PRO A C 1
ATOM 3835 O O . PRO A 1 490 ? -41.280 -7.267 13.013 1.00 74.88 490 PRO A O 1
ATOM 3838 N N . SER A 1 491 ? -42.449 -6.277 11.389 1.00 72.31 491 SER A N 1
ATOM 3839 C CA . SER A 1 491 ? -43.649 -6.043 12.200 1.00 72.31 491 SER A CA 1
ATOM 3840 C C . SER A 1 491 ? -44.897 -6.416 11.408 1.00 72.31 491 SER A C 1
ATOM 3842 O O . SER A 1 491 ? -44.845 -6.568 10.188 1.00 72.31 491 SER A O 1
ATOM 3844 N N . LYS A 1 492 ? -46.048 -6.526 12.084 1.00 74.56 492 LYS A N 1
ATOM 3845 C CA . LYS A 1 492 ? -47.348 -6.782 11.431 1.00 74.56 492 LYS A CA 1
ATOM 3846 C C . LYS A 1 492 ? -47.644 -5.796 10.287 1.00 74.56 492 LYS A C 1
ATOM 3848 O O . LYS A 1 492 ? -48.338 -6.152 9.343 1.00 74.56 492 LYS A O 1
ATOM 3853 N N . TYR A 1 493 ? -47.131 -4.571 10.385 1.00 74.00 493 TYR A N 1
ATOM 3854 C CA . TYR A 1 493 ? -47.343 -3.503 9.405 1.00 74.00 493 TYR A CA 1
ATOM 3855 C C . TYR A 1 493 ? -46.199 -3.376 8.391 1.00 74.00 493 TYR A C 1
ATOM 3857 O O . TYR A 1 493 ? -46.338 -2.662 7.403 1.00 74.00 493 TYR A O 1
ATOM 3865 N N . ASN A 1 494 ? -45.068 -4.043 8.632 1.00 71.88 494 ASN A N 1
ATOM 3866 C CA . ASN A 1 494 ? -43.883 -3.981 7.788 1.00 71.88 494 ASN A CA 1
ATOM 3867 C C . ASN A 1 494 ? -43.158 -5.341 7.812 1.00 71.88 494 ASN A C 1
ATOM 3869 O O . ASN A 1 494 ? -42.155 -5.495 8.525 1.00 71.88 494 ASN A O 1
ATOM 3873 N N . PRO A 1 495 ? -43.722 -6.359 7.132 1.00 71.75 495 PRO A N 1
ATOM 3874 C CA . PRO A 1 495 ? -43.178 -7.713 7.128 1.00 71.75 495 PRO A CA 1
ATOM 3875 C C . PRO A 1 495 ? -41.790 -7.755 6.465 1.00 71.75 495 PRO A C 1
ATOM 3877 O O . PRO A 1 495 ? -41.413 -6.824 5.742 1.00 71.75 495 PRO A O 1
ATOM 3880 N N . PRO A 1 496 ? -40.998 -8.816 6.706 1.00 71.06 496 PRO A N 1
ATOM 3881 C CA . PRO A 1 496 ? -39.787 -9.017 5.929 1.00 71.06 496 PRO A CA 1
ATOM 3882 C C . PRO A 1 496 ? -40.183 -9.242 4.458 1.00 71.06 496 PRO A C 1
ATOM 3884 O O . PRO A 1 496 ? -41.263 -9.776 4.202 1.00 71.06 496 PRO A O 1
ATOM 3887 N N . PRO A 1 497 ? -39.360 -8.821 3.484 1.00 72.56 497 PRO A N 1
ATOM 3888 C CA . PRO A 1 497 ? -39.628 -9.131 2.086 1.00 72.56 497 PRO A CA 1
ATOM 3889 C C . PRO A 1 497 ? -39.652 -10.652 1.894 1.00 72.56 497 PRO A C 1
ATOM 3891 O O . PRO A 1 497 ? -38.789 -11.344 2.434 1.00 72.56 497 PRO A O 1
ATOM 3894 N N . ASP A 1 498 ? -40.612 -11.155 1.110 1.00 73.81 498 ASP A N 1
ATOM 3895 C CA . ASP A 1 498 ? -40.776 -12.597 0.869 1.00 73.81 498 ASP A CA 1
ATOM 3896 C C . ASP A 1 498 ? -39.502 -13.232 0.293 1.00 73.81 498 ASP A C 1
ATOM 3898 O O . ASP A 1 498 ? -39.205 -14.388 0.575 1.00 73.81 498 ASP A O 1
ATOM 3902 N N . ASN A 1 499 ? -38.725 -12.455 -0.473 1.00 72.19 499 ASN A N 1
ATOM 3903 C CA . ASN A 1 499 ? -37.446 -12.855 -1.051 1.00 72.19 499 ASN A CA 1
ATOM 3904 C C . ASN A 1 499 ? -36.433 -11.697 -0.989 1.00 72.19 499 ASN A C 1
ATOM 3906 O O . ASN A 1 499 ? -36.782 -10.536 -1.211 1.00 72.19 499 ASN A O 1
ATOM 3910 N N . ILE A 1 500 ? -35.158 -12.016 -0.755 1.00 70.44 500 ILE A N 1
ATOM 3911 C CA . ILE A 1 500 ? -34.031 -11.081 -0.892 1.00 70.44 500 ILE A CA 1
ATOM 3912 C C . ILE A 1 500 ? -33.371 -11.384 -2.242 1.00 70.44 500 ILE A C 1
ATOM 3914 O O . ILE A 1 500 ? -32.861 -12.486 -2.420 1.00 70.44 500 ILE A O 1
ATOM 3918 N N . ILE A 1 501 ? -33.412 -10.449 -3.201 1.00 65.50 501 ILE A N 1
ATOM 3919 C CA . ILE A 1 501 ? -32.836 -10.632 -4.546 1.00 65.50 501 ILE A CA 1
ATOM 3920 C C . ILE A 1 501 ? -31.704 -9.613 -4.771 1.00 65.50 501 ILE A C 1
ATOM 3922 O O . ILE A 1 501 ? -31.956 -8.412 -4.648 1.00 65.50 501 ILE A O 1
ATOM 3926 N N . PRO A 1 502 ? -30.486 -10.058 -5.144 1.00 64.12 502 PRO A N 1
ATOM 3927 C CA . PRO A 1 502 ? -30.076 -11.457 -5.315 1.00 64.12 502 PRO A CA 1
ATOM 3928 C C . PRO A 1 502 ? -29.999 -12.202 -3.974 1.00 64.12 502 PRO A C 1
ATOM 3930 O O . PRO A 1 502 ? -29.696 -11.598 -2.944 1.00 64.12 502 PRO A O 1
ATOM 3933 N N . GLU A 1 503 ? -30.272 -13.510 -3.994 1.00 60.56 503 GLU A N 1
ATOM 3934 C CA . GLU A 1 503 ? -30.149 -14.353 -2.805 1.00 60.56 503 GLU A CA 1
ATOM 3935 C C . GLU A 1 503 ? -28.684 -14.318 -2.330 1.00 60.56 503 GLU A C 1
ATOM 3937 O O . GLU A 1 503 ? -27.789 -14.721 -3.077 1.00 60.56 503 GLU A O 1
ATOM 3942 N N . PRO A 1 504 ? -28.396 -13.855 -1.101 1.00 65.00 504 PRO A N 1
ATOM 3943 C CA . PRO A 1 504 ? -27.019 -13.702 -0.628 1.00 65.00 504 PRO A CA 1
ATOM 3944 C C . PRO A 1 504 ? -26.286 -15.040 -0.420 1.00 65.00 504 PRO A C 1
ATOM 3946 O O . PRO A 1 504 ? -25.082 -15.034 -0.167 1.00 65.00 504 PRO A O 1
ATOM 3949 N N . PHE A 1 505 ? -26.997 -16.167 -0.530 1.00 64.81 505 PHE A N 1
ATOM 3950 C CA . PHE A 1 505 ? -26.480 -17.529 -0.393 1.00 64.81 505 PHE A CA 1
ATOM 3951 C C . PHE A 1 505 ? -26.762 -18.412 -1.612 1.00 64.81 505 PHE A C 1
ATOM 3953 O O . PHE A 1 505 ? -26.683 -19.632 -1.475 1.00 64.81 505 PHE A O 1
ATOM 3960 N N . ALA A 1 506 ? -27.055 -17.823 -2.780 1.00 60.31 506 ALA A N 1
ATOM 3961 C CA . ALA A 1 506 ? -27.256 -18.603 -3.996 1.00 60.31 506 ALA A CA 1
ATOM 3962 C C . ALA A 1 506 ? -26.072 -19.572 -4.186 1.00 60.31 506 ALA A C 1
ATOM 3964 O O . ALA A 1 506 ? -24.928 -19.108 -4.281 1.00 60.31 506 ALA A O 1
ATOM 3965 N N . PRO A 1 507 ? -26.305 -20.899 -4.189 1.00 58.94 507 PRO A N 1
ATOM 3966 C CA . PRO A 1 507 ? -25.250 -21.854 -4.473 1.00 58.94 507 PRO A CA 1
ATOM 3967 C C . PRO A 1 507 ? -24.691 -21.548 -5.860 1.00 58.94 507 PRO A C 1
ATOM 3969 O O . PRO A 1 507 ? -25.444 -21.290 -6.800 1.00 58.94 507 PRO A O 1
ATOM 3972 N N . ASP A 1 508 ? -23.363 -21.534 -5.957 1.00 60.59 508 ASP A N 1
ATOM 3973 C CA . ASP A 1 508 ? -22.658 -21.270 -7.203 1.00 60.59 508 ASP A CA 1
ATOM 3974 C C . ASP A 1 508 ? -23.185 -22.222 -8.297 1.00 60.59 508 ASP A C 1
ATOM 3976 O O . ASP A 1 508 ? -23.084 -23.445 -8.140 1.00 60.59 508 ASP A O 1
ATOM 3980 N N . PRO A 1 509 ? -23.765 -21.705 -9.396 1.00 56.38 509 PRO A N 1
ATOM 3981 C CA . PRO A 1 509 ? -24.286 -22.545 -10.467 1.00 56.38 509 PRO A CA 1
ATOM 3982 C C . PRO A 1 509 ? -23.187 -23.322 -11.209 1.00 56.38 509 PRO A C 1
ATOM 3984 O O . PRO A 1 509 ? -23.514 -24.150 -12.058 1.00 56.38 509 PRO A O 1
ATOM 3987 N N . SER A 1 510 ? -21.902 -23.082 -10.919 1.00 54.19 510 SER A N 1
ATOM 3988 C CA . SER A 1 510 ? -20.791 -23.757 -11.592 1.00 54.19 510 SER A CA 1
ATOM 3989 C C . SER A 1 510 ? -20.473 -25.168 -11.090 1.00 54.19 510 SER A C 1
ATOM 3991 O O . SER A 1 510 ? -19.764 -25.867 -11.806 1.00 54.19 510 SER A O 1
ATOM 3993 N N . GLY A 1 511 ? -21.031 -25.630 -9.960 1.00 52.00 511 GLY A N 1
ATOM 3994 C CA . GLY A 1 511 ? -21.005 -27.050 -9.567 1.00 52.00 511 GLY A CA 1
ATOM 3995 C C . GLY A 1 511 ? -19.655 -27.770 -9.742 1.00 52.00 511 GLY A C 1
ATOM 3996 O O . GLY A 1 511 ? -19.649 -28.934 -10.151 1.00 52.00 511 GLY A O 1
ATOM 3997 N N . LEU A 1 512 ? -18.540 -27.080 -9.474 1.00 38.16 512 LEU A N 1
ATOM 3998 C CA . LEU A 1 512 ? -17.168 -27.590 -9.572 1.00 38.16 512 LEU A CA 1
ATOM 3999 C C . LEU A 1 512 ? -16.455 -27.523 -8.223 1.00 38.16 512 LEU A C 1
ATOM 4001 O O . LEU A 1 512 ? -16.538 -26.466 -7.558 1.00 38.16 512 LEU A O 1
#